Protein AF-N6TYH6-F1 (afdb_monomer_lite)

Structure (mmCIF, N/CA/C/O backbone):
data_AF-N6TYH6-F1
#
_entry.id   AF-N6TYH6-F1
#
loop_
_atom_site.group_PDB
_atom_site.id
_atom_site.type_symbol
_atom_site.label_atom_id
_atom_site.label_alt_id
_atom_site.label_comp_id
_atom_site.label_asym_id
_atom_site.label_entity_id
_atom_site.label_seq_id
_atom_site.pdbx_PDB_ins_code
_atom_site.Cartn_x
_atom_site.Cartn_y
_atom_site.Cartn_z
_atom_site.occupancy
_atom_site.B_iso_or_equiv
_atom_site.auth_seq_id
_atom_site.auth_comp_id
_atom_site.auth_asym_id
_atom_site.auth_atom_id
_atom_site.pdbx_PDB_model_num
ATOM 1 N N . MET A 1 1 ? -64.849 -14.624 23.632 1.00 75.88 1 MET A N 1
ATOM 2 C CA . MET A 1 1 ? -63.892 -14.836 24.739 1.00 75.88 1 MET A CA 1
ATOM 3 C C . MET A 1 1 ? -62.746 -13.877 24.504 1.00 75.88 1 MET A C 1
ATOM 5 O O . MET A 1 1 ? -62.239 -13.890 23.393 1.00 75.88 1 MET A O 1
ATOM 9 N N . LYS A 1 2 ? -62.436 -12.997 25.460 1.00 89.38 2 LYS A N 1
ATOM 10 C CA . LYS A 1 2 ? -61.382 -11.988 25.308 1.00 89.38 2 LYS A CA 1
ATOM 11 C C . LYS A 1 2 ? -60.126 -12.503 26.005 1.00 89.38 2 LYS A C 1
ATOM 13 O O . LYS A 1 2 ? -60.159 -12.715 27.222 1.00 89.38 2 LYS A O 1
ATOM 18 N N . ARG A 1 3 ? -59.070 -12.752 25.234 1.00 93.81 3 ARG A N 1
ATOM 19 C CA . ARG A 1 3 ? -57.878 -13.500 25.657 1.00 93.81 3 ARG A CA 1
ATOM 20 C C . ARG A 1 3 ? -56.684 -12.573 25.854 1.00 93.81 3 ARG A C 1
ATOM 22 O O . ARG A 1 3 ? -56.372 -11.763 24.985 1.00 93.81 3 ARG A O 1
ATOM 29 N N . VAL A 1 4 ? -55.984 -12.744 26.968 1.00 95.00 4 VAL A N 1
ATOM 30 C CA . VAL A 1 4 ? -54.670 -12.140 27.211 1.00 95.00 4 VAL A CA 1
ATOM 31 C C . VAL A 1 4 ? -53.614 -13.223 27.088 1.00 95.00 4 VAL A C 1
ATOM 33 O O . VAL A 1 4 ? -53.773 -14.294 27.671 1.00 95.00 4 VAL A O 1
ATOM 36 N N . PHE A 1 5 ? -52.539 -12.943 26.358 1.00 94.38 5 PHE A N 1
ATOM 37 C CA . PHE A 1 5 ? -51.370 -13.811 26.302 1.00 94.38 5 PHE A CA 1
ATOM 38 C C . PHE A 1 5 ? -50.184 -13.136 26.985 1.00 94.38 5 PHE A C 1
ATOM 40 O O . PHE A 1 5 ? -49.785 -12.035 26.610 1.00 94.38 5 PHE A O 1
ATOM 47 N N . VAL A 1 6 ? -49.637 -13.787 28.007 1.00 93.50 6 VAL A N 1
ATOM 48 C CA . VAL A 1 6 ? -48.476 -13.325 28.765 1.00 93.50 6 VAL A CA 1
ATOM 49 C C . VAL A 1 6 ? -47.278 -14.181 28.384 1.00 93.50 6 VAL A C 1
ATOM 51 O O . VAL A 1 6 ? -47.346 -15.402 28.502 1.00 93.50 6 VAL A O 1
ATOM 54 N N . THR A 1 7 ? -46.172 -13.569 27.961 1.00 90.81 7 THR A N 1
ATOM 55 C CA . THR A 1 7 ? -44.960 -14.297 27.562 1.00 90.81 7 THR A CA 1
ATOM 56 C C . THR A 1 7 ? -43.685 -13.748 28.196 1.00 90.81 7 THR A C 1
ATOM 58 O O . THR A 1 7 ? -43.433 -12.544 28.224 1.00 90.81 7 THR A O 1
ATOM 61 N N . VAL A 1 8 ? -42.846 -14.668 28.675 1.00 85.94 8 VAL A N 1
ATOM 62 C CA . VAL A 1 8 ? -41.462 -14.410 29.116 1.00 85.94 8 VAL A CA 1
ATOM 63 C C . VAL A 1 8 ? -40.424 -14.889 28.086 1.00 85.94 8 VAL A C 1
ATOM 65 O O . VAL A 1 8 ? -39.218 -14.844 28.336 1.00 85.94 8 VAL A O 1
ATOM 68 N N . GLY A 1 9 ? -40.874 -15.362 26.917 1.00 79.56 9 GLY A N 1
ATOM 69 C CA . GLY A 1 9 ? -40.023 -15.964 25.892 1.00 79.56 9 GLY A CA 1
ATOM 70 C C . GLY A 1 9 ? -39.266 -17.196 26.405 1.00 79.56 9 GLY A C 1
ATOM 71 O O . GLY A 1 9 ? -39.844 -18.083 27.028 1.00 79.56 9 GLY A O 1
ATOM 72 N N . THR A 1 10 ? -37.959 -17.255 26.139 1.00 74.50 10 THR A N 1
ATOM 73 C CA . THR A 1 10 ? -37.058 -18.326 26.612 1.00 74.50 10 THR A CA 1
ATOM 74 C C . THR A 1 10 ? -36.395 -18.019 27.959 1.00 74.50 10 THR A C 1
ATOM 76 O O . THR A 1 10 ? -35.630 -18.841 28.466 1.00 74.50 10 THR A O 1
ATOM 79 N N . THR A 1 11 ? -36.669 -16.848 28.539 1.00 74.38 11 THR A N 1
ATOM 80 C CA . THR A 1 11 ? -36.070 -16.384 29.799 1.00 74.38 11 THR A CA 1
ATOM 81 C C . THR A 1 11 ? -36.943 -16.702 31.012 1.00 74.38 11 THR A C 1
ATOM 83 O O . THR A 1 11 ? -38.133 -16.972 30.878 1.00 74.38 11 THR A O 1
ATOM 86 N N . LYS A 1 12 ? -36.356 -16.660 32.214 1.00 80.00 12 LYS A N 1
ATOM 87 C CA . LYS A 1 12 ? -37.103 -16.750 33.475 1.00 80.00 12 LYS A CA 1
ATOM 88 C C . LYS A 1 12 ? -37.437 -15.347 33.968 1.00 80.00 12 LYS A C 1
ATOM 90 O O . LYS A 1 12 ? -36.531 -14.538 34.148 1.00 80.00 12 LYS A O 1
ATOM 95 N N . PHE A 1 13 ? -38.714 -15.078 34.236 1.00 85.38 13 PHE A N 1
ATOM 96 C CA . PHE A 1 13 ? -39.131 -13.808 34.836 1.00 85.38 13 PHE A CA 1
ATOM 97 C C . PHE A 1 13 ? -40.243 -13.994 35.887 1.00 85.38 13 PHE A C 1
ATOM 99 O O . PHE A 1 13 ? -41.385 -13.591 35.660 1.00 85.38 13 PHE A O 1
ATOM 106 N N . PRO A 1 14 ? -39.924 -14.592 37.054 1.00 85.00 14 PRO A N 1
ATOM 107 C CA . PRO A 1 14 ? -40.913 -14.913 38.088 1.00 85.00 14 PRO A CA 1
ATOM 108 C C . PRO A 1 14 ? -41.717 -13.698 38.560 1.00 85.00 14 PRO A C 1
ATOM 110 O O . PRO A 1 14 ? -42.932 -13.784 38.692 1.00 85.00 14 PRO A O 1
ATOM 113 N N . LYS A 1 15 ? -41.070 -12.530 38.693 1.00 87.12 15 LYS A N 1
ATOM 114 C CA . LYS A 1 15 ? -41.732 -11.281 39.105 1.00 87.12 15 LYS A CA 1
ATOM 115 C C . LYS A 1 15 ? -42.882 -10.863 38.183 1.00 87.12 15 LYS A C 1
ATOM 117 O O . LYS A 1 15 ? -43.848 -10.282 38.666 1.00 87.12 15 LYS A O 1
ATOM 122 N N . LEU A 1 16 ? -42.797 -11.136 36.876 1.00 88.50 16 LEU A N 1
ATOM 123 C CA . LEU A 1 16 ? -43.905 -10.874 35.949 1.00 88.50 16 LEU A CA 1
ATOM 124 C C . LEU A 1 16 ? -45.055 -11.857 36.172 1.00 88.50 16 LEU A C 1
ATOM 126 O O . LEU A 1 16 ? -46.212 -11.444 36.194 1.00 88.50 16 LEU A O 1
ATOM 130 N N . ILE A 1 17 ? -44.739 -13.138 36.359 1.00 87.69 17 ILE A N 1
ATOM 131 C CA . ILE A 1 17 ? -45.744 -14.169 36.630 1.00 87.69 17 ILE A CA 1
ATOM 132 C C . ILE A 1 17 ? -46.501 -13.837 37.921 1.00 87.69 17 ILE A C 1
ATOM 134 O O . ILE A 1 17 ? -47.730 -13.799 37.904 1.00 87.69 17 ILE A O 1
ATOM 138 N N . ASP A 1 18 ? -45.780 -13.476 38.984 1.00 86.62 18 ASP A N 1
ATOM 139 C CA . ASP A 1 18 ? -46.366 -13.035 40.253 1.00 86.62 18 ASP A CA 1
ATOM 140 C C . ASP A 1 18 ? -47.193 -11.750 40.085 1.00 86.62 18 ASP A C 1
ATOM 142 O O . ASP A 1 18 ? -48.267 -11.611 40.659 1.00 86.62 18 ASP A O 1
ATOM 146 N N . ALA A 1 19 ? -46.736 -10.786 39.277 1.00 88.25 19 ALA A N 1
ATOM 147 C CA . ALA A 1 19 ? -47.480 -9.547 39.045 1.00 88.25 19 ALA A CA 1
ATOM 148 C C . ALA A 1 19 ? -48.822 -9.774 38.329 1.00 88.25 19 ALA A C 1
ATOM 150 O O . ALA A 1 19 ? -49.776 -9.032 38.576 1.00 88.25 19 ALA A O 1
ATOM 151 N N . ILE A 1 20 ? -48.912 -10.793 37.469 1.00 88.56 20 ILE A N 1
ATOM 152 C CA . ILE A 1 20 ? -50.155 -11.185 36.792 1.00 88.56 20 ILE A CA 1
ATOM 153 C C . ILE A 1 20 ? -51.147 -11.829 37.764 1.00 88.56 20 ILE A C 1
ATOM 155 O O . ILE A 1 20 ? -52.350 -11.628 37.606 1.00 88.56 20 ILE A O 1
ATOM 159 N N . THR A 1 21 ? -50.667 -12.558 38.775 1.00 85.56 21 THR A N 1
ATOM 160 C CA . THR A 1 21 ? -51.519 -13.273 39.740 1.00 85.56 21 THR A CA 1
ATOM 161 C C . THR A 1 21 ? -51.989 -12.430 40.921 1.00 85.56 21 THR A C 1
ATOM 163 O O . THR A 1 21 ? -52.819 -12.894 41.702 1.00 85.56 21 THR A O 1
ATOM 166 N N . ARG A 1 22 ? -51.533 -11.177 41.038 1.00 86.25 22 ARG A N 1
ATOM 167 C CA . ARG A 1 22 ? -52.028 -10.231 42.050 1.00 86.25 22 ARG A CA 1
ATOM 168 C C . ARG A 1 22 ? -53.508 -9.918 41.849 1.00 86.25 22 ARG A C 1
ATOM 170 O O . ARG A 1 22 ? -53.940 -9.615 40.732 1.00 86.25 22 ARG A O 1
ATOM 177 N N . SER A 1 23 ? -54.264 -9.865 42.944 1.00 83.56 23 SER A N 1
ATOM 178 C CA . SER A 1 23 ? -55.695 -9.520 42.959 1.00 83.56 23 SER A CA 1
ATOM 179 C C . SER A 1 23 ? -56.008 -8.221 42.199 1.00 83.56 23 SER A C 1
ATOM 181 O O . SER A 1 23 ? -56.967 -8.147 41.428 1.00 83.56 23 SER A O 1
ATOM 183 N N . THR A 1 24 ? -55.156 -7.204 42.348 1.00 87.62 24 THR A N 1
ATOM 184 C CA . THR A 1 24 ? -55.279 -5.903 41.665 1.00 87.62 24 THR A CA 1
ATOM 185 C C . THR A 1 24 ? -55.175 -6.002 40.139 1.00 87.62 24 THR A C 1
ATOM 187 O O . THR A 1 24 ? -55.938 -5.342 39.425 1.00 87.62 24 THR A O 1
ATOM 190 N N . THR A 1 25 ? -54.270 -6.838 39.627 1.00 89.19 25 THR A N 1
ATOM 191 C CA . THR A 1 25 ? -54.086 -7.075 38.190 1.00 89.19 25 THR A CA 1
ATOM 192 C C . THR A 1 25 ? -55.251 -7.881 37.623 1.00 89.19 25 THR A C 1
ATOM 194 O O . THR A 1 25 ? -55.841 -7.475 36.622 1.00 89.19 25 THR A O 1
ATOM 197 N N . LEU A 1 26 ? -55.638 -8.968 38.297 1.00 87.88 26 LEU A N 1
ATOM 198 C CA . LEU A 1 26 ? -56.745 -9.838 37.885 1.00 87.88 26 LEU A CA 1
ATOM 199 C C . LEU A 1 26 ? -58.071 -9.075 37.803 1.00 87.88 26 LEU A C 1
ATOM 201 O O . LEU A 1 26 ? -58.771 -9.160 36.793 1.00 87.88 26 LEU A O 1
ATOM 205 N N . LYS A 1 27 ? -58.368 -8.251 38.815 1.00 87.06 27 LYS A N 1
ATOM 206 C CA . LYS A 1 27 ? -59.547 -7.378 38.818 1.00 87.06 27 LYS A CA 1
ATOM 207 C C . LYS A 1 27 ? -59.511 -6.371 37.670 1.00 87.06 27 LYS A C 1
ATOM 209 O O . LYS A 1 27 ? -60.499 -6.208 36.966 1.00 87.06 27 LYS A O 1
ATOM 214 N N . THR A 1 28 ? -58.352 -5.762 37.411 1.00 89.56 28 THR A N 1
ATOM 215 C CA . THR A 1 28 ? -58.196 -4.815 36.294 1.00 89.56 28 THR A CA 1
ATOM 216 C C . THR A 1 28 ? -58.413 -5.493 34.934 1.00 89.56 28 THR A C 1
ATOM 218 O O . THR A 1 28 ? -59.033 -4.908 34.048 1.00 89.56 28 THR A O 1
ATOM 221 N N . LEU A 1 29 ? -57.941 -6.729 34.746 1.00 89.81 29 LEU A N 1
ATOM 222 C CA . LEU A 1 29 ? -58.196 -7.499 33.524 1.00 89.81 29 LEU A CA 1
ATOM 223 C C . LEU A 1 29 ? -59.688 -7.819 33.358 1.00 89.81 29 LEU A C 1
ATOM 225 O O . LEU A 1 29 ? -60.235 -7.669 32.261 1.00 89.81 29 LEU A O 1
ATOM 229 N N . GLN A 1 30 ? -60.358 -8.194 34.446 1.00 87.50 30 GLN A N 1
ATOM 230 C CA . GLN A 1 30 ? -61.794 -8.455 34.450 1.00 87.50 30 GLN A CA 1
ATOM 231 C C . GLN A 1 30 ? -62.612 -7.196 34.130 1.00 87.50 30 GLN A C 1
ATOM 233 O O . GLN A 1 30 ? -63.500 -7.254 33.280 1.00 87.50 30 GLN A O 1
ATOM 238 N N . ASP A 1 31 ? -62.274 -6.051 34.730 1.00 87.88 31 ASP A N 1
ATOM 239 C CA . ASP A 1 31 ? -62.932 -4.759 34.480 1.00 87.88 31 ASP A CA 1
ATOM 240 C C . ASP A 1 31 ? -62.826 -4.338 33.000 1.00 87.88 31 ASP A C 1
ATOM 242 O O . ASP A 1 31 ? -63.691 -3.639 32.471 1.00 87.88 31 ASP A O 1
ATOM 246 N N . ARG A 1 32 ? -61.793 -4.809 32.286 1.00 88.06 32 ARG A N 1
ATOM 247 C CA . ARG A 1 32 ? -61.617 -4.606 30.834 1.00 88.06 32 ARG A CA 1
ATOM 248 C C . ARG A 1 32 ? -62.299 -5.657 29.954 1.00 88.06 32 ARG A C 1
ATOM 250 O O . ARG A 1 32 ? -62.204 -5.589 28.721 1.00 88.06 32 ARG A O 1
ATOM 257 N N . GLY A 1 33 ? -62.995 -6.608 30.570 1.00 88.06 33 GLY A N 1
ATOM 258 C CA . GLY A 1 33 ? -63.757 -7.660 29.909 1.00 88.06 33 GLY A CA 1
ATOM 259 C C . GLY A 1 33 ? -62.921 -8.846 29.431 1.00 88.06 33 GLY A C 1
ATOM 260 O O . GLY A 1 33 ? -63.391 -9.591 28.569 1.00 88.06 33 GLY A O 1
ATOM 261 N N . TYR A 1 34 ? -61.697 -9.028 29.938 1.00 91.38 34 TYR A N 1
ATOM 262 C CA . TYR A 1 34 ? -60.932 -10.253 29.695 1.00 91.38 34 TYR A CA 1
ATOM 263 C C . TYR A 1 34 ? -61.461 -11.385 30.576 1.00 91.38 34 TYR A C 1
ATOM 265 O O . TYR A 1 34 ? -61.780 -11.182 31.744 1.00 91.38 34 TYR A O 1
ATOM 273 N N . ASN A 1 35 ? -61.573 -12.582 30.004 1.00 90.12 35 ASN A N 1
ATOM 274 C CA . ASN A 1 35 ? -62.078 -13.777 30.694 1.00 90.12 35 ASN A CA 1
ATOM 275 C C . ASN A 1 35 ? -61.135 -14.980 30.577 1.00 90.12 35 ASN A C 1
ATOM 277 O O . ASN A 1 35 ? -61.399 -16.034 31.154 1.00 90.12 35 ASN A O 1
ATOM 281 N N . PHE A 1 36 ? -59.998 -14.806 29.900 1.00 92.50 36 PHE A N 1
ATOM 282 C CA . PHE A 1 36 ? -58.975 -15.833 29.791 1.00 92.50 36 PHE A CA 1
ATOM 283 C C . PHE A 1 36 ? -57.574 -15.235 29.747 1.00 92.50 36 PHE A C 1
ATOM 285 O O . PHE A 1 36 ? -57.314 -14.334 28.945 1.00 92.50 36 PHE A O 1
ATOM 292 N N . VAL A 1 37 ? -56.671 -15.762 30.571 1.00 92.12 37 VAL A N 1
ATOM 293 C CA . VAL A 1 37 ? -55.256 -15.382 30.593 1.00 92.12 37 VAL A CA 1
ATOM 294 C C . VAL A 1 37 ? -54.410 -16.622 30.358 1.00 92.12 37 VAL A C 1
ATOM 296 O O . VAL A 1 37 ? -54.398 -17.547 31.163 1.00 92.12 37 VAL A O 1
ATOM 299 N N . GLN A 1 38 ? -53.685 -16.629 29.252 1.00 91.88 38 GLN A N 1
ATOM 300 C CA . GLN A 1 38 ? -52.745 -17.675 28.894 1.00 91.88 38 GLN A CA 1
ATOM 301 C C . GLN A 1 38 ? -51.336 -17.185 29.233 1.00 91.88 38 GLN A C 1
ATOM 303 O O . GLN A 1 38 ? -50.914 -16.147 28.733 1.00 91.88 38 GLN A O 1
ATOM 308 N N . VAL A 1 39 ? -50.612 -17.904 30.085 1.00 91.00 39 VAL A N 1
ATOM 309 C CA . VAL A 1 39 ? -49.309 -17.492 30.615 1.00 91.00 39 VAL A CA 1
ATOM 310 C C . VAL A 1 39 ? -48.236 -18.490 30.197 1.00 91.00 39 VAL A C 1
ATOM 312 O O . VAL A 1 39 ? -48.319 -19.675 30.519 1.00 91.00 39 VAL A O 1
ATOM 315 N N . GLN A 1 40 ? -47.211 -18.004 29.503 1.00 89.81 40 GLN A N 1
ATOM 316 C CA . GLN A 1 40 ? -45.966 -18.728 29.294 1.00 89.81 40 GLN A CA 1
ATOM 317 C C . GLN A 1 40 ? -45.041 -18.482 30.485 1.00 89.81 40 GLN A C 1
ATOM 319 O O . GLN A 1 40 ? -44.631 -17.346 30.720 1.00 89.81 40 GLN A O 1
ATOM 324 N N . THR A 1 41 ? -44.704 -19.532 31.227 1.00 82.44 41 THR A N 1
ATOM 325 C CA . THR A 1 41 ? -43.931 -19.424 32.476 1.00 82.44 41 THR A CA 1
ATOM 326 C C . THR A 1 41 ? -42.421 -19.566 32.284 1.00 82.44 41 THR A C 1
ATOM 328 O O . THR A 1 41 ? -41.659 -19.173 33.167 1.00 82.44 41 THR A O 1
ATOM 331 N N . GLY A 1 42 ? -41.976 -20.097 31.139 1.00 77.00 42 GLY A N 1
ATOM 332 C CA . GLY A 1 42 ? -40.585 -20.507 30.931 1.00 77.00 42 GLY A CA 1
ATOM 333 C C . GLY A 1 42 ? -40.265 -21.837 31.632 1.00 77.00 42 GLY A C 1
ATOM 334 O O . GLY A 1 42 ? -41.160 -22.493 32.163 1.00 77.00 42 GLY A O 1
ATOM 335 N N . ARG A 1 43 ? -38.989 -22.255 31.608 1.00 72.50 43 ARG A N 1
ATOM 336 C CA . ARG A 1 43 ? -38.534 -23.536 32.193 1.00 72.50 43 ARG A CA 1
ATOM 337 C C . ARG A 1 43 ? -38.495 -23.490 33.726 1.00 72.50 43 ARG A C 1
ATOM 339 O O . ARG A 1 43 ? -38.126 -22.458 34.290 1.00 72.50 43 ARG A O 1
ATOM 346 N N . ASP A 1 44 ? -38.742 -24.636 34.363 1.00 67.00 44 ASP A N 1
ATOM 347 C CA . ASP A 1 44 ? -38.668 -24.865 35.817 1.00 67.00 44 ASP A CA 1
ATOM 348 C C . ASP A 1 44 ? -39.742 -24.111 36.628 1.00 67.00 44 ASP A C 1
ATOM 350 O O . ASP A 1 44 ? -39.460 -23.557 37.695 1.00 67.00 44 ASP A O 1
ATOM 354 N N . PHE A 1 45 ? -40.981 -24.061 36.126 1.00 76.31 45 PHE A N 1
ATOM 355 C CA . PHE A 1 45 ? -42.089 -23.428 36.846 1.00 76.31 45 PHE A CA 1
ATOM 356 C C . PHE A 1 45 ? -42.551 -24.310 38.017 1.00 76.31 45 PHE A C 1
ATOM 358 O O . PHE A 1 45 ? -43.062 -25.408 37.819 1.00 76.31 45 PHE A O 1
ATOM 365 N N . GLN A 1 46 ? -42.378 -23.828 39.252 1.00 66.50 46 GLN A N 1
ATOM 366 C CA . GLN A 1 46 ? -42.590 -24.631 40.468 1.00 66.50 46 GLN A CA 1
ATOM 367 C C . GLN A 1 46 ? -44.040 -24.659 40.987 1.00 66.50 46 GLN A C 1
ATOM 369 O O . GLN A 1 46 ? -44.309 -25.314 41.991 1.00 66.50 46 GLN A O 1
ATOM 374 N N . GLY A 1 47 ? -44.976 -23.991 40.307 1.00 71.06 47 GLY A N 1
ATOM 375 C CA . GLY A 1 47 ? -46.399 -23.999 40.652 1.00 71.06 47 GLY A CA 1
ATOM 376 C C . GLY A 1 47 ? -47.023 -22.605 40.702 1.00 71.06 47 GLY A C 1
ATOM 377 O O . GLY A 1 47 ? -46.343 -21.585 40.599 1.00 71.06 47 GLY A O 1
ATOM 378 N N . VAL A 1 48 ? -48.349 -22.565 40.835 1.00 75.62 48 VAL A N 1
ATOM 379 C CA . VAL A 1 48 ? -49.127 -21.320 40.851 1.00 75.62 48 VAL A CA 1
ATOM 380 C C . VAL A 1 48 ? -49.049 -20.670 42.235 1.00 75.62 48 VAL A C 1
ATOM 382 O O . VAL A 1 48 ? -49.462 -21.269 43.224 1.00 75.62 48 VAL A O 1
ATOM 385 N N . ASN A 1 49 ? -48.579 -19.423 42.290 1.00 71.94 49 ASN A N 1
ATOM 386 C CA . ASN A 1 49 ? -48.566 -18.605 43.500 1.00 71.94 49 ASN A CA 1
ATOM 387 C C . ASN A 1 49 ? -49.731 -17.596 43.465 1.00 71.94 49 ASN A C 1
ATOM 389 O O . ASN A 1 49 ? -49.706 -16.639 42.684 1.00 71.94 49 ASN A O 1
ATOM 393 N N . LEU A 1 50 ? -50.773 -17.843 44.265 1.00 74.38 50 LEU A N 1
ATOM 394 C CA . LEU A 1 50 ? -51.935 -16.959 44.426 1.00 74.38 50 LEU A CA 1
ATOM 395 C C . LEU A 1 50 ? -51.885 -16.282 45.800 1.00 74.38 50 LEU A C 1
ATOM 397 O O . LEU A 1 50 ? -51.474 -16.894 46.785 1.00 74.38 50 LEU A O 1
ATOM 401 N N . GLU A 1 51 ? -52.343 -15.032 45.880 1.00 72.44 51 GLU A N 1
ATOM 402 C CA . GLU A 1 51 ? -52.524 -14.341 47.163 1.00 72.44 51 GLU A CA 1
ATOM 403 C C . GLU A 1 51 ? -53.545 -15.098 48.035 1.00 72.44 51 GLU A C 1
ATOM 405 O O . GLU A 1 51 ? -54.548 -15.598 47.527 1.00 72.44 51 GLU A O 1
ATOM 410 N N . ALA A 1 52 ? -53.315 -15.160 49.352 1.00 62.78 52 ALA A N 1
ATOM 411 C CA . ALA A 1 52 ? -54.103 -15.973 50.294 1.00 62.78 52 ALA A CA 1
ATOM 412 C C . ALA A 1 52 ? -55.614 -15.650 50.319 1.00 62.78 52 ALA A C 1
ATOM 414 O O . ALA A 1 52 ? -56.420 -16.451 50.787 1.00 62.78 52 ALA A O 1
ATOM 415 N N . GLU A 1 53 ? -55.994 -14.476 49.820 1.00 64.88 53 GLU A N 1
ATOM 416 C CA . GLU A 1 53 ? -57.371 -13.984 49.749 1.00 64.88 53 GLU A CA 1
ATOM 417 C C . GLU A 1 53 ? -58.126 -14.486 48.503 1.00 64.88 53 GLU A C 1
ATOM 419 O O . GLU A 1 53 ? -59.347 -14.350 48.425 1.00 64.88 53 GLU A O 1
ATOM 424 N N . ILE A 1 54 ? -57.429 -15.087 47.530 1.00 73.75 54 ILE A N 1
ATOM 425 C CA . ILE A 1 54 ? -58.004 -15.538 46.260 1.00 73.75 54 ILE A CA 1
ATOM 426 C C . ILE A 1 54 ? -58.471 -16.992 46.382 1.00 73.75 54 ILE A C 1
ATOM 428 O O . ILE A 1 54 ? -57.668 -17.921 46.466 1.00 73.75 54 ILE A O 1
ATOM 432 N N . LYS A 1 55 ? -59.788 -17.215 46.317 1.00 75.56 55 LYS A N 1
ATOM 433 C CA . LYS A 1 55 ? -60.363 -18.564 46.213 1.00 75.56 55 LYS A CA 1
ATOM 434 C C . LYS A 1 55 ? -60.283 -19.055 44.769 1.00 75.56 55 LYS A C 1
ATOM 436 O O . LYS A 1 55 ? -60.854 -18.431 43.875 1.00 75.56 55 LYS A O 1
ATOM 441 N N . ALA A 1 56 ? -59.610 -20.179 44.532 1.00 82.31 56 ALA A N 1
ATOM 442 C CA . ALA A 1 56 ? -59.464 -20.757 43.199 1.00 82.31 56 ALA A CA 1
ATOM 443 C C . ALA A 1 56 ? -59.433 -22.289 43.222 1.00 82.31 56 ALA A C 1
ATOM 445 O O . ALA A 1 56 ? -58.953 -22.899 44.178 1.00 82.31 56 ALA A O 1
ATOM 446 N N . THR A 1 57 ? -59.902 -22.900 42.139 1.00 81.44 57 THR A N 1
ATOM 447 C CA . THR A 1 57 ? -59.699 -24.319 41.838 1.00 81.44 57 THR A CA 1
ATOM 448 C C . THR A 1 57 ? -58.503 -24.444 40.904 1.00 81.44 57 THR A C 1
ATOM 450 O O . THR A 1 57 ? -58.452 -23.771 39.875 1.00 81.44 57 THR A O 1
ATOM 453 N N . VAL A 1 58 ? -57.531 -25.280 41.270 1.00 83.62 58 VAL A N 1
ATOM 454 C CA . VAL A 1 58 ? -56.311 -25.509 40.486 1.00 83.62 58 VAL A CA 1
ATOM 455 C C . VAL A 1 58 ? -56.311 -26.947 39.986 1.00 83.62 58 VAL A C 1
ATOM 457 O O . VAL A 1 58 ? -56.329 -27.882 40.783 1.00 83.62 58 VAL A O 1
ATOM 460 N N . GLU A 1 59 ? -56.266 -27.120 38.670 1.00 84.69 59 GLU A N 1
ATOM 461 C CA . GLU A 1 59 ? -56.141 -28.416 38.008 1.00 84.69 59 GLU A CA 1
ATOM 462 C C . GLU A 1 59 ? -54.807 -28.492 37.263 1.00 84.69 59 GLU A C 1
ATOM 464 O O . GLU A 1 59 ? -54.462 -27.597 36.488 1.00 84.69 59 GLU A O 1
ATOM 469 N N . GLN A 1 60 ? -54.056 -29.572 37.476 1.00 83.19 60 GLN A N 1
ATOM 470 C CA . GLN A 1 60 ? -52.792 -29.823 36.787 1.00 83.19 60 GLN A CA 1
ATOM 471 C C . GLN A 1 60 ? -52.952 -30.970 35.784 1.00 83.19 60 GLN A C 1
ATOM 473 O O . GLN A 1 60 ? -53.402 -32.058 36.138 1.00 83.19 60 GLN A O 1
ATOM 478 N N . GLN A 1 61 ? -52.530 -30.742 34.540 1.00 79.25 61 GLN A N 1
ATOM 479 C CA . GLN A 1 61 ? -52.434 -31.769 33.503 1.00 79.25 61 GLN A CA 1
ATOM 480 C C . GLN A 1 61 ? -51.045 -31.696 32.855 1.00 79.25 61 GLN A C 1
ATOM 482 O O . GLN A 1 61 ? -50.740 -30.776 32.092 1.00 79.25 61 GLN A O 1
ATOM 487 N N . GLY A 1 62 ? -50.177 -32.657 33.185 1.00 80.12 62 GLY A N 1
ATOM 488 C CA . GLY A 1 62 ? -48.779 -32.662 32.741 1.00 80.12 62 GLY A CA 1
ATOM 489 C C . GLY A 1 62 ? -48.005 -31.435 33.243 1.00 80.12 62 GLY A C 1
ATOM 490 O O . GLY A 1 62 ? -47.973 -31.163 34.443 1.00 80.12 62 GLY A O 1
ATOM 491 N N . THR A 1 63 ? -47.397 -30.687 32.318 1.00 74.69 63 THR A N 1
ATOM 492 C CA . THR A 1 63 ? -46.668 -29.428 32.580 1.00 74.69 63 THR A CA 1
ATOM 493 C C . THR A 1 63 ? -47.563 -28.183 32.540 1.00 74.69 63 THR A C 1
ATOM 495 O O . THR A 1 63 ? -47.068 -27.060 32.639 1.00 74.69 63 THR A O 1
ATOM 498 N N . SER A 1 64 ? -48.880 -28.361 32.385 1.00 81.00 64 SER A N 1
ATOM 499 C CA . SER A 1 64 ? -49.844 -27.264 32.311 1.00 81.00 64 SER A CA 1
ATOM 500 C C . SER A 1 64 ? -50.725 -27.172 33.551 1.00 81.00 64 SER A C 1
ATOM 502 O O . SER A 1 64 ? -51.132 -28.188 34.120 1.00 81.00 64 SER A O 1
ATOM 504 N N . TRP A 1 65 ? -51.032 -25.939 33.950 1.00 85.50 65 TRP A N 1
ATOM 505 C CA . TRP A 1 65 ? -51.867 -25.637 35.112 1.00 85.50 65 TRP A CA 1
ATOM 506 C C . TRP A 1 65 ? -53.055 -24.792 34.680 1.00 85.50 65 TRP A C 1
ATOM 508 O O . TRP A 1 65 ? -52.878 -23.791 33.988 1.00 85.50 65 TRP A O 1
ATOM 518 N N . THR A 1 66 ? -54.256 -25.165 35.105 1.00 86.25 66 THR A N 1
ATOM 519 C CA . THR A 1 66 ? -55.476 -24.381 34.898 1.00 86.25 66 THR A CA 1
ATOM 520 C C . THR A 1 66 ? -55.987 -23.913 36.248 1.00 86.25 66 THR A C 1
ATOM 522 O O . THR A 1 66 ? -56.158 -24.709 37.165 1.00 86.25 66 THR A O 1
ATOM 525 N N . VAL A 1 67 ? -56.208 -22.611 36.376 1.00 85.31 67 VAL A N 1
ATOM 526 C CA . VAL A 1 67 ? -56.686 -21.967 37.594 1.00 85.31 67 VAL A CA 1
ATOM 527 C C . VAL A 1 67 ? -58.005 -21.293 37.276 1.00 85.31 67 VAL A C 1
ATOM 529 O O . VAL A 1 67 ? -58.067 -20.368 36.461 1.00 85.31 67 VAL A O 1
ATOM 532 N N . GLN A 1 68 ? -59.059 -21.756 37.931 1.00 83.56 68 GLN A N 1
ATOM 533 C CA . GLN A 1 68 ? -60.387 -21.180 37.829 1.00 83.56 68 GLN A CA 1
ATOM 534 C C . GLN A 1 68 ? -60.694 -20.428 39.119 1.00 83.56 68 GLN A C 1
ATOM 536 O O . GLN A 1 68 ? -60.754 -21.014 40.199 1.00 83.56 68 GLN A O 1
ATOM 541 N N . LEU A 1 69 ? -60.836 -19.112 39.016 1.00 82.19 69 LEU A N 1
ATOM 542 C CA . LEU A 1 69 ? -61.101 -18.258 40.168 1.00 82.19 69 LEU A CA 1
ATOM 543 C C . LEU A 1 69 ? -62.575 -18.404 40.583 1.00 82.19 69 LEU A C 1
ATOM 545 O O . LEU A 1 69 ? -63.465 -18.352 39.741 1.00 82.19 69 LEU A O 1
ATOM 549 N N . ALA A 1 70 ? -62.846 -18.601 41.875 1.00 73.19 70 ALA A N 1
ATOM 550 C CA . ALA A 1 70 ? -64.200 -18.862 42.378 1.00 73.19 70 ALA A CA 1
ATOM 551 C C . ALA A 1 70 ? -65.098 -17.614 42.325 1.00 73.19 70 ALA A C 1
ATOM 553 O O . ALA A 1 70 ? -66.301 -17.718 42.096 1.00 73.19 70 ALA A O 1
ATOM 554 N N . ASP A 1 71 ? -64.494 -16.435 42.493 1.00 69.62 71 ASP A N 1
ATOM 555 C CA . ASP A 1 71 ? -65.206 -15.161 42.626 1.00 69.62 71 ASP A CA 1
ATOM 556 C C . ASP A 1 71 ? -65.261 -14.361 41.305 1.00 69.62 71 ASP A C 1
ATOM 558 O O . ASP A 1 71 ? -65.801 -13.254 41.263 1.00 69.62 71 ASP A O 1
ATOM 562 N N . CYS A 1 72 ? -64.712 -14.893 40.203 1.00 67.94 72 CYS A N 1
ATOM 563 C CA . CYS A 1 72 ? -64.748 -14.227 38.899 1.00 67.94 72 CYS A CA 1
ATOM 564 C C . CYS A 1 72 ? -64.727 -15.194 37.706 1.00 67.94 72 CYS A C 1
ATOM 566 O O . CYS A 1 72 ? -64.178 -16.286 37.758 1.00 67.94 72 CYS A O 1
ATOM 568 N N . SER A 1 73 ? -65.291 -14.764 36.574 1.00 77.62 73 SER A N 1
ATOM 569 C CA . SER A 1 73 ? -65.352 -15.539 35.324 1.00 77.62 73 SER A CA 1
ATOM 570 C C . SER A 1 73 ? -64.023 -15.558 34.544 1.00 77.62 73 SER A C 1
ATOM 572 O O . SER A 1 73 ? -64.033 -15.578 33.312 1.00 77.62 73 SER A O 1
ATOM 574 N N . LEU A 1 74 ? -62.887 -15.463 35.238 1.00 85.12 74 LEU A N 1
ATOM 575 C CA . LEU A 1 74 ? -61.547 -15.381 34.661 1.00 85.12 74 LEU A CA 1
ATOM 576 C C . LEU A 1 74 ? -60.829 -16.717 34.864 1.00 85.12 74 LEU A C 1
ATOM 578 O O . LEU A 1 74 ? -60.683 -17.192 35.987 1.00 85.12 74 LEU A O 1
ATOM 582 N N . THR A 1 75 ? -60.375 -17.319 33.767 1.00 89.00 75 THR A N 1
ATOM 583 C CA . THR A 1 75 ? -59.577 -18.553 33.800 1.00 89.00 75 THR A CA 1
ATOM 584 C C . THR A 1 75 ? -58.128 -18.237 33.460 1.00 89.00 75 THR A C 1
ATOM 586 O O . THR A 1 75 ? -57.868 -17.573 32.454 1.00 89.00 75 THR A O 1
ATOM 589 N N . LEU A 1 76 ? -57.186 -18.718 34.272 1.00 89.44 76 LEU A N 1
ATOM 590 C CA . LEU A 1 76 ? -55.758 -18.636 33.982 1.00 89.44 76 LEU A CA 1
ATOM 591 C C . LEU A 1 76 ? -55.231 -20.000 33.566 1.00 89.44 76 LEU A C 1
ATOM 593 O O . LEU A 1 76 ? -55.543 -21.010 34.192 1.00 89.44 76 LEU A O 1
ATOM 597 N N . LYS A 1 77 ? -54.407 -20.027 32.525 1.00 89.56 77 LYS A N 1
ATOM 598 C CA . LYS A 1 77 ? -53.776 -21.245 32.033 1.00 89.56 77 LYS A CA 1
ATOM 599 C C . LYS A 1 77 ? -52.277 -21.032 31.882 1.00 89.56 77 LYS A C 1
ATOM 601 O O . LYS A 1 77 ? -51.853 -20.148 31.144 1.00 89.56 77 LYS A O 1
ATOM 606 N N . TYR A 1 78 ? -51.480 -21.851 32.553 1.00 87.94 78 TYR A N 1
ATOM 607 C CA . TYR A 1 78 ? -50.022 -21.772 32.567 1.00 87.94 78 TYR A CA 1
ATOM 608 C C . TYR A 1 78 ? -49.433 -22.913 31.757 1.00 87.94 78 TYR A C 1
ATOM 610 O O . TYR A 1 78 ? -49.851 -24.060 31.911 1.00 87.94 78 TYR A O 1
ATOM 618 N N . HIS A 1 79 ? -48.460 -22.597 30.912 1.00 86.31 79 HIS A N 1
ATOM 619 C CA . HIS A 1 79 ? -47.668 -23.572 30.172 1.00 86.31 79 HIS A CA 1
ATOM 620 C C . HIS A 1 79 ? -46.210 -23.121 30.144 1.00 86.31 79 HIS A C 1
ATOM 622 O O . HIS A 1 79 ? -45.920 -21.937 29.972 1.00 86.31 79 HIS A O 1
ATOM 628 N N . GLU A 1 80 ? -45.281 -24.063 30.251 1.00 80.81 80 GLU A N 1
ATOM 629 C CA . GLU A 1 80 ? -43.851 -23.744 30.190 1.00 80.81 80 GLU A CA 1
ATOM 630 C C . GLU A 1 80 ? -43.422 -23.270 28.794 1.00 80.81 80 GLU A C 1
ATOM 632 O O . GLU A 1 80 ? -42.647 -22.318 28.654 1.00 80.81 80 GLU A O 1
ATOM 637 N N . TYR A 1 81 ? -43.955 -23.910 27.750 1.00 78.06 81 TYR A N 1
ATOM 638 C CA . TYR A 1 81 ? -43.587 -23.680 26.357 1.00 78.06 81 TYR A CA 1
ATOM 639 C C . TYR A 1 81 ? -44.776 -23.909 25.413 1.00 78.06 81 TYR A C 1
ATOM 641 O O . TYR A 1 81 ? -45.678 -24.686 25.722 1.00 78.06 81 TYR A O 1
ATOM 649 N N . PHE A 1 82 ? -44.751 -23.246 24.254 1.00 79.50 82 PHE A N 1
ATOM 650 C CA . PHE A 1 82 ? -45.736 -23.398 23.183 1.00 79.50 82 PHE A CA 1
ATOM 651 C C . PHE A 1 82 ? -45.017 -23.730 21.875 1.00 79.50 82 PHE A C 1
ATOM 653 O O . PHE A 1 82 ? -44.211 -22.930 21.404 1.00 79.50 82 PHE A O 1
ATOM 660 N N . GLU A 1 83 ? -45.333 -24.879 21.273 1.00 71.44 83 GLU A N 1
ATOM 661 C CA . GLU A 1 83 ? -44.794 -25.274 19.960 1.00 71.44 83 GLU A CA 1
ATOM 662 C C . GLU A 1 83 ? -45.287 -24.348 18.836 1.00 71.44 83 GLU A C 1
ATOM 664 O O . GLU A 1 83 ? -44.544 -24.037 17.907 1.00 71.44 83 GLU A O 1
ATOM 669 N N . HIS A 1 84 ? -46.515 -23.835 18.959 1.00 80.75 84 HIS A N 1
ATOM 670 C CA . HIS A 1 84 ? -47.143 -22.915 18.006 1.00 80.75 84 HIS A CA 1
ATOM 671 C C . HIS A 1 84 ? -47.316 -21.509 18.602 1.00 80.75 84 HIS A C 1
ATOM 673 O O . HIS A 1 84 ? -48.413 -20.961 18.673 1.00 80.75 84 HIS A O 1
ATOM 679 N N . PHE A 1 85 ? -46.208 -20.907 19.044 1.00 83.50 85 PHE A N 1
ATOM 680 C CA . PHE A 1 85 ? -46.173 -19.597 19.713 1.00 83.50 85 PHE A CA 1
ATOM 681 C C . PHE A 1 85 ? -46.915 -18.474 18.959 1.00 83.50 85 PHE A C 1
ATOM 683 O O . PHE A 1 85 ? -47.622 -17.668 19.563 1.00 83.50 85 PHE A O 1
ATOM 690 N N . GLU A 1 86 ? -46.793 -18.435 17.631 1.00 84.81 86 GLU A N 1
ATOM 691 C CA . GLU A 1 86 ? -47.435 -17.410 16.802 1.00 84.81 86 GLU A CA 1
ATOM 692 C C . GLU A 1 86 ? -48.974 -17.528 16.800 1.00 84.81 86 GLU A C 1
ATOM 694 O O . GLU A 1 86 ? -49.679 -16.519 16.732 1.00 84.81 86 GLU A O 1
ATOM 699 N N . GLU A 1 87 ? -49.519 -18.742 16.921 1.00 87.00 87 GLU A N 1
ATOM 700 C CA . GLU A 1 87 ? -50.969 -18.974 16.960 1.00 87.00 87 GLU A CA 1
ATOM 701 C C . GLU A 1 87 ? -51.597 -18.442 18.251 1.00 87.00 87 GLU A C 1
ATOM 703 O O . GLU A 1 87 ? -52.675 -17.845 18.206 1.00 87.00 87 GLU A O 1
ATOM 708 N N . GLU A 1 88 ? -50.894 -18.556 19.381 1.00 88.88 88 GLU A N 1
ATOM 709 C CA . GLU A 1 88 ? -51.338 -17.984 20.657 1.00 88.88 88 GLU A CA 1
ATOM 710 C C . GLU A 1 88 ? -51.371 -16.452 20.611 1.00 88.88 88 GLU A C 1
ATOM 712 O O . GLU A 1 88 ? -52.340 -15.838 21.065 1.00 88.88 88 GLU A O 1
ATOM 717 N N . ILE A 1 89 ? -50.374 -15.821 19.978 1.00 89.00 89 ILE A 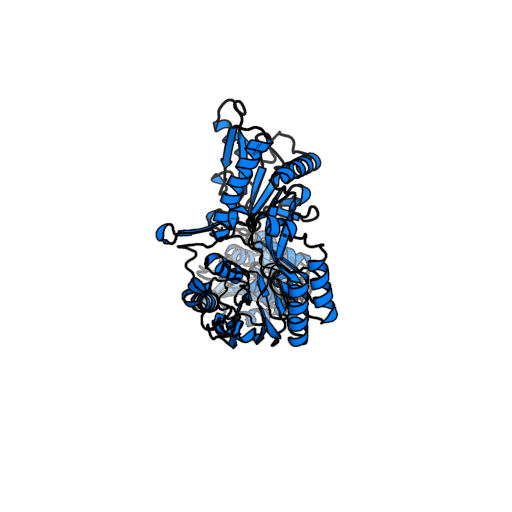N 1
ATOM 718 C CA . ILE A 1 89 ? -50.385 -14.369 19.745 1.00 89.00 89 ILE A CA 1
ATOM 719 C C . ILE A 1 89 ? -51.556 -13.981 18.834 1.00 89.00 89 ILE A C 1
ATOM 721 O O . ILE A 1 89 ? -52.259 -13.008 19.117 1.00 89.00 89 ILE A O 1
ATOM 725 N N . ARG A 1 90 ? -51.821 -14.735 17.756 1.00 90.81 90 ARG A N 1
ATOM 726 C CA . ARG A 1 90 ? -52.967 -14.475 16.862 1.00 90.81 90 ARG A CA 1
ATOM 727 C C . ARG A 1 90 ? -54.308 -14.603 17.581 1.00 90.81 90 ARG A C 1
ATOM 729 O O . ARG A 1 90 ? -55.202 -13.801 17.304 1.00 90.81 90 ARG A O 1
ATOM 736 N N . ALA A 1 91 ? -54.443 -15.562 18.492 1.00 89.50 91 ALA A N 1
ATOM 737 C CA . ALA A 1 91 ? -55.655 -15.782 19.276 1.00 89.50 91 ALA A CA 1
ATOM 738 C C . ALA A 1 91 ? -55.853 -14.756 20.407 1.00 89.50 91 ALA A C 1
ATOM 740 O O . ALA A 1 91 ? -56.965 -14.634 20.922 1.00 89.50 91 ALA A O 1
ATOM 741 N N . ALA A 1 92 ? -54.804 -14.030 20.801 1.00 92.69 92 ALA A N 1
ATOM 742 C CA . ALA A 1 92 ? -54.861 -13.025 21.854 1.00 92.69 92 ALA A CA 1
ATOM 743 C C . ALA A 1 92 ? -55.455 -11.690 21.374 1.00 92.69 92 ALA A C 1
ATOM 745 O O . ALA A 1 92 ? -55.206 -11.231 20.255 1.00 92.69 92 ALA A O 1
ATOM 746 N N . ASP A 1 93 ? -56.200 -11.032 22.259 1.00 93.25 93 ASP A N 1
ATOM 747 C CA . ASP A 1 93 ? -56.671 -9.652 22.096 1.00 93.25 93 ASP A CA 1
ATOM 748 C C . ASP A 1 93 ? -55.687 -8.637 22.704 1.00 93.25 93 ASP A C 1
ATOM 750 O O . ASP A 1 93 ? -55.689 -7.464 22.333 1.00 93.25 93 ASP A O 1
ATOM 754 N N . LEU A 1 94 ? -54.837 -9.092 23.629 1.00 93.75 94 LEU A N 1
ATOM 755 C CA . LEU A 1 94 ? -53.762 -8.329 24.262 1.00 93.75 94 LEU A CA 1
ATOM 756 C C . LEU A 1 94 ? -52.567 -9.246 24.526 1.00 93.75 94 LEU A C 1
ATOM 758 O O . LEU A 1 94 ? -52.731 -10.337 25.076 1.00 93.75 94 LEU A O 1
ATOM 762 N N . VAL A 1 95 ? -51.368 -8.768 24.198 1.00 94.38 95 VAL A N 1
ATOM 763 C CA . VAL A 1 95 ? -50.107 -9.421 24.550 1.00 94.38 95 VAL A CA 1
ATOM 764 C C . VAL A 1 95 ? -49.405 -8.624 25.648 1.00 94.38 95 VAL A C 1
ATOM 766 O O . VAL A 1 95 ? -49.236 -7.410 25.541 1.00 94.38 95 VAL A O 1
ATOM 769 N N . ILE A 1 96 ? -48.974 -9.313 26.701 1.00 94.44 96 ILE A N 1
ATOM 770 C CA . ILE A 1 96 ? -48.099 -8.771 27.743 1.00 94.44 96 ILE A CA 1
ATOM 771 C C . ILE A 1 96 ? -46.786 -9.538 27.646 1.00 94.44 96 ILE A C 1
ATOM 773 O O . ILE A 1 96 ? -46.740 -10.737 27.906 1.00 94.44 96 ILE A O 1
ATOM 777 N N . SER A 1 97 ? -45.715 -8.870 27.241 1.00 92.00 97 SER A N 1
ATOM 778 C CA . SER A 1 97 ? -44.433 -9.526 26.991 1.00 92.00 97 SER A CA 1
ATOM 779 C C . SER A 1 97 ? -43.350 -8.941 27.874 1.00 92.00 97 SER A C 1
ATOM 781 O O . SER A 1 97 ? -43.283 -7.730 28.066 1.00 92.00 97 SER A O 1
ATOM 783 N N . HIS A 1 98 ? -42.426 -9.782 28.325 1.00 88.44 98 HIS A N 1
ATOM 784 C CA . HIS A 1 98 ? -41.092 -9.310 28.680 1.00 88.44 98 HIS A CA 1
ATOM 785 C C . HIS A 1 98 ? -40.462 -8.540 27.498 1.00 88.44 98 HIS A C 1
ATOM 787 O O . HIS A 1 98 ? -40.762 -8.838 26.337 1.00 88.44 98 HIS A O 1
ATOM 793 N N . ALA A 1 99 ? -39.550 -7.603 27.771 1.00 79.19 99 ALA A N 1
ATOM 794 C CA . ALA A 1 99 ? -38.824 -6.789 26.785 1.00 79.19 99 ALA A CA 1
ATOM 795 C C . ALA A 1 99 ? -37.831 -7.567 25.879 1.00 79.19 99 ALA A C 1
ATOM 797 O O . ALA A 1 99 ? -36.818 -7.033 25.430 1.00 79.19 99 ALA A O 1
ATOM 798 N N . GLY A 1 100 ? -38.107 -8.841 25.588 1.00 79.56 100 GLY A N 1
ATOM 799 C CA . GLY A 1 100 ? -37.374 -9.633 24.607 1.00 79.56 100 GLY A CA 1
ATOM 800 C C . GLY A 1 100 ? -37.738 -9.214 23.182 1.00 79.56 100 GLY A C 1
ATOM 801 O O . GLY A 1 100 ? -38.918 -9.159 22.831 1.00 79.56 100 GLY A O 1
ATOM 802 N N . ALA A 1 101 ? -36.726 -8.958 22.348 1.00 78.69 101 ALA A N 1
ATOM 803 C CA . ALA A 1 101 ? -36.921 -8.440 20.993 1.00 78.69 101 ALA A CA 1
ATOM 804 C C . ALA A 1 101 ? -37.791 -9.353 20.108 1.00 78.69 101 ALA A C 1
ATOM 806 O O . ALA A 1 101 ? -38.656 -8.849 19.401 1.00 78.69 101 ALA A O 1
ATOM 807 N N . GLY A 1 102 ? -37.613 -10.680 20.179 1.00 81.69 102 GLY A N 1
ATOM 808 C CA . GLY A 1 102 ? -38.388 -11.642 19.379 1.00 81.69 102 GLY A CA 1
ATOM 809 C C . GLY A 1 102 ? -39.893 -11.567 19.653 1.00 81.69 102 GLY A C 1
ATOM 810 O O . GLY A 1 102 ? -40.662 -11.202 18.770 1.00 81.69 102 GLY A O 1
ATOM 811 N N . SER A 1 103 ? -40.302 -11.804 20.904 1.00 82.75 103 SER A N 1
ATOM 812 C CA . SER A 1 103 ? -41.715 -11.783 21.309 1.00 82.75 103 SER A CA 1
ATOM 813 C C . SER A 1 103 ? -42.391 -10.430 21.059 1.00 82.75 103 SER A C 1
ATOM 815 O O . SER A 1 103 ? -43.545 -10.386 20.632 1.00 82.75 103 SER A O 1
ATOM 817 N N . CYS A 1 104 ? -41.673 -9.320 21.283 1.00 86.50 104 CYS A N 1
ATOM 818 C CA . CYS A 1 104 ? -42.199 -7.984 21.002 1.00 86.50 104 CYS A CA 1
ATOM 819 C C . CYS A 1 104 ? -42.435 -7.777 19.500 1.00 86.50 104 CYS A C 1
ATOM 821 O O . CYS A 1 104 ? -43.492 -7.287 19.105 1.00 86.50 104 CYS A O 1
ATOM 823 N N . LEU A 1 105 ? -41.474 -8.165 18.656 1.00 86.19 105 LEU A N 1
ATOM 824 C CA . LEU A 1 105 ? -41.589 -8.015 17.207 1.00 86.19 105 LEU A CA 1
ATOM 825 C C . LEU A 1 105 ? -42.699 -8.889 16.624 1.00 86.19 105 LEU A C 1
ATOM 827 O O . LEU A 1 105 ? -43.407 -8.427 15.735 1.00 86.19 105 LEU A O 1
ATOM 831 N N . ASP A 1 106 ? -42.897 -10.105 17.128 1.00 87.12 106 ASP A N 1
ATOM 832 C CA . ASP A 1 106 ? -43.950 -10.996 16.631 1.00 87.12 106 ASP A CA 1
ATOM 833 C C . ASP A 1 106 ? -45.355 -10.475 16.975 1.00 87.12 106 ASP A C 1
ATOM 835 O O . ASP A 1 106 ? -46.239 -10.458 16.114 1.00 87.12 106 ASP A O 1
ATOM 839 N N . ALA A 1 107 ? -45.551 -9.937 18.184 1.00 88.44 107 ALA A N 1
ATOM 840 C CA . ALA A 1 107 ? -46.800 -9.268 18.555 1.00 88.44 107 ALA A CA 1
ATOM 841 C C . ALA A 1 107 ? -47.068 -8.017 17.698 1.00 88.44 107 ALA A C 1
ATOM 843 O O . ALA A 1 107 ? -48.183 -7.828 17.201 1.00 88.44 107 ALA A O 1
ATOM 844 N N . LEU A 1 108 ? -46.038 -7.195 17.470 1.00 89.31 108 LEU A N 1
ATOM 845 C CA . LEU A 1 108 ? -46.132 -5.990 16.642 1.00 89.31 108 LEU A CA 1
ATOM 846 C C . LEU A 1 108 ? -46.403 -6.315 15.164 1.00 89.31 108 LEU A C 1
ATOM 848 O O . LEU A 1 108 ? -47.244 -5.666 14.545 1.00 89.31 108 LEU A O 1
ATOM 852 N N . ARG A 1 109 ? -45.762 -7.351 14.604 1.00 86.25 109 ARG A N 1
ATOM 853 C CA . ARG A 1 109 ? -45.995 -7.838 13.228 1.00 86.25 109 ARG A CA 1
ATOM 854 C C . ARG A 1 109 ? -47.434 -8.289 13.003 1.00 86.25 109 ARG A C 1
ATOM 856 O O . ARG A 1 109 ? -47.986 -8.065 11.928 1.00 86.25 109 ARG A O 1
ATOM 863 N N . LEU A 1 110 ? -48.040 -8.906 14.016 1.00 88.50 110 LEU A N 1
ATOM 864 C CA . LEU A 1 110 ? -49.429 -9.362 13.988 1.00 88.50 110 LEU A CA 1
ATOM 865 C C . LEU A 1 110 ? -50.439 -8.264 14.364 1.00 88.50 110 LEU A C 1
ATOM 867 O O . LEU A 1 110 ? -51.630 -8.556 14.488 1.00 88.50 110 LEU A O 1
ATOM 871 N N . ASN A 1 111 ? -49.989 -7.011 14.519 1.00 89.25 111 ASN A N 1
ATOM 872 C CA . ASN A 1 111 ? -50.798 -5.854 14.917 1.00 89.25 111 ASN A CA 1
ATOM 873 C C . ASN A 1 111 ? -51.591 -6.085 16.212 1.00 89.25 111 ASN A C 1
ATOM 875 O O . ASN A 1 111 ? -52.739 -5.653 16.339 1.00 89.25 111 ASN A O 1
ATOM 879 N N . LYS A 1 112 ? -50.994 -6.793 17.174 1.00 90.69 112 LYS A N 1
ATOM 880 C CA . LYS A 1 112 ? -51.610 -7.018 18.480 1.00 90.69 112 LYS A CA 1
ATOM 881 C C . LYS A 1 112 ? -51.243 -5.889 19.444 1.00 90.69 112 LYS A C 1
ATOM 883 O O . LYS A 1 112 ? -50.074 -5.502 19.487 1.00 90.69 112 LYS A O 1
ATOM 888 N N . PRO A 1 113 ? -52.199 -5.379 20.244 1.00 92.06 113 PRO A N 1
ATOM 889 C CA . PRO A 1 113 ? -51.882 -4.483 21.348 1.00 92.06 113 PRO A CA 1
ATOM 890 C C . PRO A 1 113 ? -50.850 -5.132 22.271 1.00 92.06 113 PRO A C 1
ATOM 892 O O . PRO A 1 113 ? -51.035 -6.277 22.695 1.00 92.06 113 PRO A O 1
ATOM 895 N N . LEU A 1 114 ? -49.772 -4.405 22.566 1.00 93.88 114 LEU A N 1
ATOM 896 C CA . LEU A 1 114 ? -48.620 -4.922 23.297 1.00 93.88 114 LEU A CA 1
ATOM 897 C C . LEU A 1 114 ? -48.290 -4.029 24.496 1.00 93.88 114 LEU A C 1
ATOM 899 O O . LEU A 1 114 ? -48.070 -2.824 24.351 1.00 93.88 114 LEU A O 1
ATOM 903 N N . ILE A 1 115 ? -48.211 -4.650 25.673 1.00 93.94 115 ILE A N 1
ATOM 904 C CA . ILE A 1 115 ? -47.611 -4.063 26.873 1.00 93.94 115 ILE A CA 1
ATOM 905 C C . ILE A 1 115 ? -46.278 -4.760 27.128 1.00 93.94 115 ILE A C 1
ATOM 907 O O . ILE A 1 115 ? -46.224 -5.985 27.258 1.00 93.94 115 ILE A O 1
ATOM 911 N N . VAL A 1 116 ? -45.209 -3.976 27.216 1.00 92.75 116 VAL A N 1
ATOM 912 C CA . VAL A 1 116 ? -43.862 -4.472 27.501 1.00 92.75 116 VAL A CA 1
ATOM 913 C C . VAL A 1 116 ? -43.568 -4.339 28.993 1.00 92.75 116 VAL A C 1
ATOM 915 O O . VAL A 1 116 ? -43.694 -3.257 29.563 1.00 92.75 116 VAL A O 1
ATOM 918 N N . VAL A 1 117 ? -43.158 -5.426 29.640 1.00 91.56 117 VAL A N 1
ATOM 919 C CA . VAL A 1 117 ? -42.753 -5.423 31.050 1.00 91.56 117 VAL A CA 1
ATOM 920 C C . VAL A 1 117 ? -41.243 -5.591 31.145 1.00 91.56 117 VAL A C 1
ATOM 922 O O . VAL A 1 117 ? -40.683 -6.596 30.702 1.00 91.56 117 VAL A O 1
ATOM 925 N N . ILE A 1 118 ? -40.581 -4.587 31.710 1.00 88.81 118 ILE A N 1
ATOM 926 C CA . ILE A 1 118 ? -39.129 -4.549 31.872 1.00 88.81 118 ILE A CA 1
ATOM 927 C C . ILE A 1 118 ? -38.741 -5.382 33.092 1.00 88.81 118 ILE A C 1
ATOM 929 O O . ILE A 1 118 ? -39.321 -5.227 34.168 1.00 88.81 118 ILE A O 1
ATOM 933 N N . ASN A 1 119 ? -37.749 -6.255 32.923 1.00 86.19 119 ASN A N 1
ATOM 934 C CA . ASN A 1 119 ? -37.141 -6.969 34.034 1.00 86.19 119 ASN A CA 1
ATOM 935 C C . ASN A 1 119 ? -36.009 -6.139 34.640 1.00 86.19 119 ASN A C 1
ATOM 937 O O . ASN A 1 119 ? -34.928 -6.043 34.070 1.00 86.19 119 ASN A O 1
ATOM 941 N N . GLU A 1 120 ? -36.267 -5.558 35.808 1.00 81.19 120 GLU A N 1
ATOM 942 C CA . GLU A 1 120 ? -35.300 -4.727 36.535 1.00 81.19 120 GLU A CA 1
ATOM 943 C C . GLU A 1 120 ? -34.106 -5.531 37.087 1.00 81.19 120 GLU A C 1
ATOM 945 O O . GLU A 1 120 ? -33.091 -4.936 37.435 1.00 81.19 120 GLU A O 1
ATOM 950 N N . ASP A 1 121 ? -34.201 -6.866 37.142 1.00 77.69 121 ASP A N 1
ATOM 951 C CA . ASP A 1 121 ? -33.136 -7.738 37.658 1.00 77.69 121 ASP A CA 1
ATOM 952 C C . ASP A 1 121 ? -32.126 -8.176 36.584 1.00 77.69 121 ASP A C 1
ATOM 954 O O . ASP A 1 121 ? -31.068 -8.713 36.913 1.00 77.69 121 ASP A O 1
ATOM 958 N N . LEU A 1 122 ? -32.441 -7.992 35.296 1.00 69.75 122 LEU A N 1
ATOM 959 C CA . LEU A 1 122 ? -31.521 -8.309 34.203 1.00 69.75 122 LEU A CA 1
ATOM 960 C C . LEU A 1 122 ? -30.622 -7.094 33.934 1.00 69.75 122 LEU A C 1
ATOM 962 O O . LEU A 1 122 ? -31.082 -6.055 33.465 1.00 69.75 122 LEU A O 1
ATOM 966 N N . MET A 1 123 ? -29.327 -7.229 34.236 1.00 50.69 123 MET A N 1
ATOM 967 C CA . MET A 1 123 ? -28.308 -6.217 33.942 1.00 50.69 123 MET A CA 1
ATOM 968 C C . MET A 1 123 ? -28.046 -6.161 32.433 1.00 50.69 123 MET A C 1
ATOM 970 O O . MET A 1 123 ? -27.221 -6.924 31.962 1.00 50.69 123 MET A O 1
ATOM 974 N N . ASP A 1 124 ? -28.763 -5.297 31.702 1.00 57.09 124 ASP A N 1
ATOM 975 C CA . ASP A 1 124 ? -28.372 -4.716 30.403 1.00 57.09 124 ASP A CA 1
ATOM 976 C C . ASP A 1 124 ? -29.376 -3.619 29.982 1.00 57.09 124 ASP A C 1
ATOM 978 O O . ASP A 1 124 ? -30.594 -3.817 29.982 1.00 57.09 124 ASP A O 1
ATOM 982 N N . ASN A 1 125 ? -28.891 -2.435 29.586 1.00 62.50 125 ASN A N 1
ATOM 983 C CA . ASN A 1 125 ? -29.743 -1.275 29.261 1.00 62.50 125 ASN A CA 1
ATOM 984 C C . ASN A 1 125 ? -30.587 -1.445 27.974 1.00 62.50 125 ASN A C 1
ATOM 986 O O . ASN A 1 125 ? -31.538 -0.688 27.753 1.00 62.50 125 ASN A O 1
ATOM 990 N N . HIS A 1 126 ? -30.279 -2.453 27.155 1.00 67.88 126 HIS A N 1
ATOM 991 C CA . HIS A 1 126 ? -30.838 -2.646 25.816 1.00 67.88 126 HIS A CA 1
ATOM 992 C C . HIS A 1 126 ? -32.347 -2.934 25.810 1.00 67.88 126 HIS A C 1
ATOM 994 O O . HIS A 1 126 ? -33.068 -2.468 24.928 1.00 67.88 126 HIS A O 1
ATOM 1000 N N . GLN A 1 127 ? -32.858 -3.654 26.814 1.00 72.31 127 GLN A N 1
ATOM 1001 C CA . GLN A 1 127 ? -34.295 -3.935 26.945 1.00 72.31 127 GLN A CA 1
ATOM 1002 C C . GLN A 1 127 ? -35.104 -2.667 27.239 1.00 72.31 127 GLN A C 1
ATOM 1004 O O . GLN A 1 127 ? -36.184 -2.447 26.687 1.00 72.31 127 GLN A O 1
ATOM 1009 N N . THR A 1 128 ? -34.547 -1.807 28.093 1.00 78.06 128 THR A N 1
ATOM 1010 C CA . THR A 1 128 ? -35.159 -0.532 28.469 1.00 78.06 128 THR A CA 1
ATOM 1011 C C . THR A 1 128 ? -35.109 0.458 27.310 1.00 78.06 128 THR A C 1
ATOM 1013 O O . THR A 1 128 ? -36.071 1.186 27.080 1.00 78.06 128 THR A O 1
ATOM 1016 N N . GLU A 1 129 ? -34.008 0.484 26.560 1.00 81.00 129 GLU A N 1
ATOM 1017 C CA . GLU A 1 129 ? -33.848 1.335 25.380 1.00 81.00 129 GLU A CA 1
ATOM 1018 C C . GLU A 1 129 ? -34.858 0.983 24.279 1.00 81.00 129 GLU A C 1
ATOM 1020 O O . GLU A 1 129 ? -35.547 1.871 23.771 1.00 81.00 129 GLU A O 1
ATOM 1025 N N . LEU A 1 130 ? -35.025 -0.312 23.978 1.00 81.06 130 LEU A N 1
ATOM 1026 C CA . LEU A 1 130 ? -36.008 -0.789 23.005 1.00 81.06 130 LEU A CA 1
ATOM 1027 C C . LEU A 1 130 ? -37.441 -0.414 23.411 1.00 81.06 130 LEU A C 1
ATOM 1029 O O . LEU A 1 130 ? -38.184 0.146 22.602 1.00 81.06 130 LEU A O 1
ATOM 1033 N N . ALA A 1 131 ? -37.824 -0.688 24.662 1.00 83.69 131 ALA A N 1
ATOM 1034 C CA . ALA A 1 131 ? -39.162 -0.390 25.170 1.00 83.69 131 ALA A CA 1
ATOM 1035 C C . ALA A 1 131 ? -39.465 1.119 25.145 1.00 83.69 131 ALA A C 1
ATOM 1037 O O . ALA A 1 131 ? -40.518 1.529 24.653 1.00 83.69 131 ALA A O 1
ATOM 1038 N N . LYS A 1 132 ? -38.510 1.953 25.586 1.00 84.25 132 LYS A N 1
ATOM 1039 C CA . LYS A 1 132 ? -38.625 3.420 25.542 1.00 84.25 132 LYS A CA 1
ATOM 1040 C C . LYS A 1 132 ? -38.784 3.939 24.121 1.00 84.25 132 LYS A C 1
ATOM 1042 O O . LYS A 1 132 ? -39.592 4.833 23.882 1.00 84.25 132 LYS A O 1
ATOM 1047 N N . GLN A 1 133 ? -38.025 3.395 23.173 1.00 87.19 133 GLN A N 1
ATOM 1048 C CA . GLN A 1 133 ? -38.088 3.850 21.790 1.00 87.19 133 GLN A CA 1
ATOM 1049 C C . GLN A 1 133 ? -39.406 3.449 21.112 1.00 87.19 133 GLN A C 1
ATOM 1051 O O . GLN A 1 133 ? -39.981 4.248 20.372 1.00 87.19 133 GLN A O 1
ATOM 1056 N N . LEU A 1 134 ? -39.917 2.245 21.384 1.00 86.69 134 LEU A N 1
ATOM 1057 C CA . LEU A 1 134 ? -41.216 1.799 20.872 1.00 86.69 134 LEU A CA 1
ATOM 1058 C C . LEU A 1 134 ? -42.380 2.611 21.457 1.00 86.69 134 LEU A C 1
ATOM 1060 O O . LEU A 1 134 ? -43.300 2.957 20.716 1.00 86.69 134 LEU A O 1
ATOM 1064 N N . GLU A 1 135 ? -42.333 2.962 22.745 1.00 87.88 135 GLU A N 1
ATOM 1065 C CA . GLU A 1 135 ? -43.340 3.829 23.371 1.00 87.88 135 GLU A CA 1
ATOM 1066 C C . GLU A 1 135 ? -43.262 5.268 22.850 1.00 87.88 135 GLU A C 1
ATOM 1068 O O . GLU A 1 135 ? -44.292 5.857 22.526 1.00 87.88 135 GLU A O 1
ATOM 1073 N N . LYS A 1 136 ? -42.054 5.821 22.673 1.00 88.12 136 LYS A N 1
ATOM 1074 C CA . LYS A 1 136 ? -41.854 7.155 22.078 1.00 88.12 136 LYS A CA 1
ATOM 1075 C C . LYS A 1 136 ? -42.476 7.267 20.683 1.00 88.12 136 LYS A C 1
ATOM 1077 O O . LYS A 1 136 ? -42.980 8.326 20.318 1.00 88.12 136 LYS A O 1
ATOM 1082 N N . ASN A 1 137 ? -42.455 6.173 19.926 1.00 85.69 137 ASN A N 1
ATOM 1083 C CA . ASN A 1 137 ? -43.076 6.080 18.606 1.00 85.69 137 ASN A CA 1
ATOM 1084 C C . ASN A 1 137 ? -44.573 5.705 18.662 1.00 85.69 137 ASN A C 1
ATOM 1086 O O . ASN A 1 137 ? -45.219 5.609 17.622 1.00 85.69 137 ASN A O 1
ATOM 1090 N N . GLY A 1 138 ? -45.132 5.503 19.859 1.00 89.31 138 GLY A N 1
ATOM 1091 C CA . GLY A 1 138 ? -46.547 5.218 20.091 1.00 89.31 138 GLY A CA 1
ATOM 1092 C C . GLY A 1 138 ? -46.969 3.770 19.833 1.00 89.31 138 GLY A C 1
ATOM 1093 O O . GLY A 1 138 ? -48.165 3.509 19.755 1.00 89.31 138 GLY A O 1
ATOM 1094 N N . HIS A 1 139 ? -46.033 2.829 19.679 1.00 89.31 139 HIS A N 1
ATOM 1095 C CA . HIS A 1 139 ? -46.346 1.443 19.304 1.00 89.31 139 HIS A CA 1
ATOM 1096 C C . HIS A 1 139 ? -46.708 0.543 20.489 1.00 89.31 139 HIS A C 1
ATOM 1098 O O . HIS A 1 139 ? -47.460 -0.416 20.326 1.00 89.31 139 HIS A O 1
ATOM 1104 N N . VAL A 1 140 ? -46.164 0.825 21.673 1.00 92.38 140 VAL A N 1
ATOM 1105 C CA . VAL A 1 140 ? -46.371 0.023 22.889 1.00 92.38 140 VAL A CA 1
ATOM 1106 C C . VAL A 1 140 ? -46.530 0.932 24.099 1.00 92.38 140 VAL A C 1
ATOM 1108 O O . VAL A 1 140 ? -46.092 2.078 24.070 1.00 92.38 140 VAL A O 1
ATOM 1111 N N . TYR A 1 141 ? -47.078 0.390 25.183 1.00 92.56 141 TYR A N 1
ATOM 1112 C CA . TYR A 1 141 ? -46.833 0.918 26.526 1.00 92.56 141 TYR A CA 1
ATOM 1113 C C . TYR A 1 141 ? -45.810 0.035 27.224 1.00 92.56 141 TYR A C 1
ATOM 1115 O O . TYR A 1 141 ? -45.845 -1.186 27.045 1.00 92.56 141 TYR A O 1
ATOM 1123 N N . PHE A 1 142 ? -44.931 0.616 28.040 1.00 91.94 142 PHE A N 1
ATOM 1124 C CA . PHE A 1 142 ? -44.045 -0.183 28.883 1.00 91.94 142 PHE A CA 1
ATOM 1125 C C . PHE A 1 142 ? -44.248 0.087 30.374 1.00 91.94 142 PHE A C 1
ATOM 1127 O O . PHE A 1 142 ? -44.759 1.125 30.790 1.00 91.94 142 PHE A O 1
ATOM 1134 N N . CYS A 1 143 ? -43.887 -0.891 31.196 1.00 91.50 143 CYS A N 1
ATOM 1135 C CA . CYS A 1 143 ? -43.973 -0.804 32.648 1.00 91.50 143 CYS A CA 1
ATOM 1136 C C . CYS A 1 143 ? -42.969 -1.746 33.315 1.00 91.50 143 CYS A C 1
ATOM 1138 O O . CYS A 1 143 ? -42.234 -2.475 32.649 1.00 91.50 143 CYS A O 1
ATOM 1140 N N . VAL A 1 144 ? -42.956 -1.733 34.642 1.00 90.81 144 VAL A N 1
ATOM 1141 C CA . VAL A 1 144 ? -42.264 -2.719 35.479 1.00 90.81 144 VAL A CA 1
ATOM 1142 C C . VAL A 1 144 ? -43.318 -3.568 36.203 1.00 90.81 144 VAL A C 1
ATOM 1144 O O . VAL A 1 144 ? -44.477 -3.146 36.286 1.00 90.81 144 VAL A O 1
ATOM 1147 N N . PRO A 1 145 ? -42.979 -4.751 36.751 1.00 90.31 145 PRO A N 1
ATOM 1148 C CA . PRO A 1 145 ? -43.969 -5.635 37.372 1.00 90.31 145 PRO A CA 1
ATOM 1149 C C . PRO A 1 145 ? -44.823 -4.961 38.459 1.00 90.31 145 PRO A C 1
ATOM 1151 O O . PRO A 1 145 ? -46.003 -5.269 38.605 1.00 90.31 145 PRO A O 1
ATOM 1154 N N . SER A 1 146 ? -44.260 -3.999 39.199 1.00 89.50 146 SER A N 1
ATOM 1155 C CA . SER A 1 146 ? -44.972 -3.254 40.245 1.00 89.50 146 SER A CA 1
ATOM 1156 C C . SER A 1 146 ? -46.049 -2.298 39.711 1.00 89.50 146 SER A C 1
ATOM 1158 O O . SER A 1 146 ? -47.012 -2.026 40.426 1.00 89.50 146 SER A O 1
ATOM 1160 N N . THR A 1 147 ? -45.930 -1.815 38.469 1.00 91.31 147 THR A N 1
ATOM 1161 C CA . THR A 1 147 ? -46.836 -0.819 37.866 1.00 91.31 147 THR A CA 1
ATOM 1162 C C . THR A 1 147 ? -47.778 -1.394 36.807 1.00 91.31 147 THR A C 1
ATOM 1164 O O . THR A 1 147 ? -48.651 -0.679 36.312 1.00 91.31 147 THR A O 1
ATOM 1167 N N . LEU A 1 148 ? -47.682 -2.694 36.513 1.00 92.00 148 LEU A N 1
ATOM 1168 C CA . LEU A 1 148 ? -48.459 -3.379 35.475 1.00 92.00 148 LEU A CA 1
ATOM 1169 C C . LEU A 1 148 ? -49.979 -3.146 35.574 1.00 92.00 148 LEU A C 1
ATOM 1171 O O . LEU A 1 148 ? -50.625 -2.834 34.574 1.00 92.00 148 LEU A O 1
ATOM 1175 N N . ALA A 1 149 ? -50.557 -3.232 36.776 1.00 90.25 149 ALA A N 1
ATOM 1176 C CA . ALA A 1 149 ? -51.991 -3.008 36.984 1.00 90.25 149 ALA A CA 1
ATOM 1177 C C . ALA A 1 149 ? -52.437 -1.581 36.609 1.00 90.25 149 ALA A C 1
ATOM 1179 O O . ALA A 1 149 ? -53.552 -1.384 36.128 1.00 90.25 149 ALA A O 1
ATOM 1180 N N . ALA A 1 150 ? -51.572 -0.578 36.798 1.00 90.69 150 ALA A N 1
ATOM 1181 C CA . ALA A 1 150 ? -51.860 0.798 36.404 1.00 90.69 150 ALA A CA 1
ATOM 1182 C C . ALA A 1 150 ? -51.800 0.959 34.878 1.00 90.69 150 ALA A C 1
ATOM 1184 O O . ALA A 1 150 ? -52.724 1.517 34.287 1.00 90.69 150 ALA A O 1
ATOM 1185 N N . THR A 1 151 ? -50.770 0.405 34.233 1.00 91.38 151 THR A N 1
ATOM 1186 C CA . THR A 1 151 ? -50.597 0.454 32.771 1.00 91.38 151 THR A CA 1
ATOM 1187 C C . THR A 1 151 ? -51.718 -0.273 32.033 1.00 91.38 151 THR A C 1
ATOM 1189 O O . THR A 1 151 ? -52.178 0.194 30.994 1.00 91.38 151 THR A O 1
ATOM 1192 N N . LEU A 1 152 ? -52.256 -1.356 32.602 1.00 91.00 152 LEU A N 1
ATOM 1193 C CA . LEU A 1 152 ? -53.422 -2.049 32.048 1.00 91.00 152 LEU A CA 1
ATOM 1194 C C . LEU A 1 152 ? -54.668 -1.164 31.942 1.00 91.00 152 LEU A C 1
ATOM 1196 O O . LEU A 1 152 ? -55.559 -1.491 31.165 1.00 91.00 152 LEU A O 1
ATOM 1200 N N . ARG A 1 153 ? -54.757 -0.042 32.669 1.00 89.31 153 ARG A N 1
ATOM 1201 C CA . ARG A 1 153 ? -55.874 0.916 32.569 1.00 89.31 153 ARG A CA 1
ATOM 1202 C C . ARG A 1 153 ? -55.733 1.886 31.397 1.00 89.31 153 ARG A C 1
ATOM 1204 O O . ARG A 1 153 ? -56.704 2.556 31.059 1.00 89.31 153 ARG A O 1
ATOM 1211 N N . PHE A 1 154 ? -54.569 1.949 30.753 1.00 90.06 154 PHE A N 1
ATOM 1212 C CA . PHE A 1 154 ? -54.349 2.840 29.616 1.00 90.06 154 PHE A CA 1
ATOM 1213 C C . PHE A 1 154 ? -55.189 2.434 28.404 1.00 90.06 154 PHE A C 1
ATOM 1215 O O . PHE A 1 154 ? -55.606 1.285 28.246 1.00 90.06 154 PHE A O 1
ATOM 1222 N N . ASP A 1 155 ? -55.492 3.400 27.548 1.00 86.62 155 ASP A N 1
ATOM 1223 C CA . ASP A 1 155 ? -56.305 3.165 26.363 1.00 86.62 155 ASP A CA 1
ATOM 1224 C C . ASP A 1 155 ? -55.460 2.557 25.237 1.00 86.62 155 ASP A C 1
ATOM 1226 O O . ASP A 1 155 ? -54.769 3.255 24.500 1.00 86.62 155 ASP A O 1
ATOM 1230 N N . LEU A 1 156 ? -55.541 1.234 25.103 1.00 87.62 156 LEU A N 1
ATOM 1231 C CA . LEU A 1 156 ? -54.811 0.460 24.098 1.00 87.62 156 LEU A CA 1
ATOM 1232 C C . LEU A 1 156 ? -55.215 0.790 22.652 1.00 87.62 156 LEU A C 1
ATOM 1234 O O . LEU A 1 156 ? -54.473 0.451 21.735 1.00 87.62 156 LEU A O 1
ATOM 1238 N N . THR A 1 157 ? -56.352 1.461 22.428 1.00 84.44 157 THR A N 1
ATOM 1239 C CA . THR A 1 157 ? -56.779 1.872 21.078 1.00 84.44 157 THR A CA 1
ATOM 1240 C C . THR A 1 157 ? -55.942 3.022 20.515 1.00 84.44 157 THR A C 1
ATOM 1242 O O . THR A 1 157 ? -55.967 3.267 19.312 1.00 84.44 157 THR A O 1
ATOM 1245 N N . LYS A 1 158 ? -55.163 3.702 21.368 1.00 86.69 158 LYS A N 1
ATOM 1246 C CA . LYS A 1 158 ? -54.259 4.793 20.978 1.00 86.69 158 LYS A CA 1
ATOM 1247 C C . LYS A 1 158 ? -52.908 4.312 20.446 1.00 86.69 158 LYS A C 1
ATOM 1249 O O . LYS A 1 158 ? -52.112 5.146 20.020 1.00 86.69 158 LYS A O 1
ATOM 1254 N N . LEU A 1 159 ? -52.636 3.006 20.488 1.00 89.19 159 LEU A N 1
ATOM 1255 C CA . LEU A 1 159 ? -51.385 2.446 19.986 1.00 89.19 159 LEU A CA 1
ATOM 1256 C C . LEU A 1 159 ? -51.350 2.491 18.454 1.00 89.19 159 LEU A C 1
ATOM 1258 O O . LEU A 1 159 ? -52.283 2.064 17.774 1.00 89.19 159 LEU A O 1
ATOM 1262 N N . VAL A 1 160 ? -50.248 3.004 17.915 1.00 88.12 160 VAL A N 1
ATOM 1263 C CA . VAL A 1 160 ? -50.004 3.102 16.476 1.00 88.12 160 VAL A CA 1
ATOM 1264 C C . VAL A 1 160 ? -49.547 1.735 15.954 1.00 88.12 160 VAL A C 1
ATOM 1266 O O . VAL A 1 160 ? -48.562 1.200 16.471 1.00 88.12 160 VAL A O 1
ATOM 1269 N N . PRO A 1 161 ? -50.192 1.167 14.914 1.00 86.38 161 PRO A N 1
ATOM 1270 C CA . PRO A 1 161 ? -49.752 -0.086 14.304 1.00 86.38 161 PRO A CA 1
ATOM 1271 C C . PRO A 1 161 ? -48.290 -0.025 13.852 1.00 86.38 161 PRO A C 1
ATOM 1273 O O . PRO A 1 161 ? -47.833 0.994 13.325 1.00 86.38 161 PRO A O 1
ATOM 1276 N N . TYR A 1 162 ? -47.547 -1.114 14.050 1.00 85.25 162 TYR A N 1
ATOM 1277 C CA . TYR A 1 162 ? -46.147 -1.165 13.640 1.00 85.25 162 TYR A CA 1
ATOM 1278 C C . TYR A 1 162 ? -46.051 -1.222 12.106 1.00 85.25 162 TYR A C 1
ATOM 1280 O O . TYR A 1 162 ? -46.804 -1.968 11.471 1.00 85.25 162 TYR A O 1
ATOM 1288 N N . PRO A 1 163 ? -45.162 -0.437 11.473 1.00 80.50 163 PRO A N 1
ATOM 1289 C CA . PRO A 1 163 ? -45.063 -0.403 10.019 1.00 80.50 163 PRO A CA 1
ATOM 1290 C C . PRO A 1 163 ? -44.680 -1.774 9.444 1.00 80.50 163 PRO A C 1
ATOM 1292 O O . PRO A 1 163 ? -43.906 -2.529 10.036 1.00 80.50 163 PRO A O 1
ATOM 1295 N N . LYS A 1 164 ? -45.206 -2.089 8.252 1.00 77.69 164 LYS A N 1
ATOM 1296 C CA . LYS A 1 164 ? -44.806 -3.294 7.511 1.00 77.69 164 LYS A CA 1
ATOM 1297 C C . LYS A 1 164 ? -43.309 -3.237 7.204 1.00 77.69 164 LYS A C 1
ATOM 1299 O O . LYS A 1 164 ? -42.787 -2.177 6.865 1.00 77.69 164 LYS A O 1
ATOM 1304 N N . ILE A 1 165 ? -42.641 -4.386 7.304 1.00 70.31 165 ILE A N 1
ATOM 1305 C CA . ILE A 1 165 ? -41.211 -4.512 7.013 1.00 70.31 165 ILE A CA 1
ATOM 1306 C C . ILE A 1 165 ? -40.974 -4.140 5.548 1.00 70.31 165 ILE A C 1
ATOM 1308 O O . ILE A 1 165 ? -41.509 -4.780 4.645 1.00 70.31 165 ILE A O 1
ATOM 1312 N N . ASP A 1 166 ? -40.161 -3.112 5.324 1.00 75.44 166 ASP A N 1
ATOM 1313 C CA . ASP A 1 166 ? -39.609 -2.800 4.012 1.00 75.44 166 ASP A CA 1
ATOM 1314 C C . ASP A 1 166 ? -38.222 -3.442 3.910 1.00 75.44 166 ASP A C 1
ATOM 1316 O O . ASP A 1 166 ? -37.239 -2.962 4.477 1.00 75.44 166 ASP A O 1
ATOM 1320 N N . GLU A 1 167 ? -38.140 -4.551 3.181 1.00 68.56 167 GLU A N 1
ATOM 1321 C CA . GLU A 1 167 ? -36.889 -5.282 2.954 1.00 68.56 167 GLU A CA 1
ATOM 1322 C C . GLU A 1 167 ? -35.833 -4.419 2.242 1.00 68.56 167 GLU A C 1
ATOM 1324 O O . GLU A 1 167 ? -34.628 -4.639 2.394 1.00 68.56 167 GLU A O 1
ATOM 1329 N N . LYS A 1 168 ? -36.260 -3.372 1.519 1.00 74.25 168 LYS A N 1
ATOM 1330 C CA . LYS A 1 168 ? -35.351 -2.441 0.847 1.00 74.25 168 LYS A CA 1
ATOM 1331 C C . LYS A 1 168 ? -34.725 -1.452 1.813 1.00 74.25 168 LYS A C 1
ATOM 1333 O O . LYS A 1 168 ? -33.658 -0.941 1.509 1.00 74.25 168 LYS A O 1
ATOM 1338 N N . LEU A 1 169 ? -35.330 -1.172 2.966 1.00 73.06 169 LEU A N 1
ATOM 1339 C CA . LEU A 1 169 ? -34.798 -0.210 3.936 1.00 73.06 169 LEU A CA 1
ATOM 1340 C C . LEU A 1 169 ? -33.480 -0.698 4.542 1.00 73.06 169 LEU A C 1
ATOM 1342 O O . LEU A 1 169 ? -32.534 0.080 4.651 1.00 73.06 169 LEU A O 1
ATOM 1346 N N . PHE A 1 170 ? -33.385 -1.994 4.853 1.00 69.62 170 PHE A N 1
ATOM 1347 C CA . PHE A 1 170 ? -32.136 -2.597 5.314 1.00 69.62 170 PHE A CA 1
ATOM 1348 C C . PHE A 1 170 ? -31.094 -2.649 4.198 1.00 69.62 170 PHE A C 1
ATOM 1350 O O . PHE A 1 170 ? -29.961 -2.245 4.428 1.00 69.62 170 PHE A O 1
ATOM 1357 N N . ALA A 1 171 ? -31.480 -3.045 2.979 1.00 70.44 171 ALA A N 1
ATOM 1358 C CA . ALA A 1 171 ? -30.586 -3.016 1.820 1.00 70.44 171 ALA A CA 1
ATOM 1359 C C . ALA A 1 171 ? -30.077 -1.594 1.516 1.00 70.44 171 ALA A C 1
ATOM 1361 O O . ALA A 1 171 ? -28.889 -1.405 1.290 1.00 70.44 171 ALA A O 1
ATOM 1362 N N . ASN A 1 172 ? -30.943 -0.582 1.599 1.00 75.56 172 ASN A N 1
ATOM 1363 C CA . ASN A 1 172 ? -30.607 0.830 1.418 1.00 75.56 172 ASN A CA 1
ATOM 1364 C C . ASN A 1 172 ? -29.739 1.363 2.558 1.00 75.56 172 ASN A C 1
ATOM 1366 O O . ASN A 1 172 ? -28.859 2.185 2.320 1.00 75.56 172 ASN A O 1
ATOM 1370 N N . TYR A 1 173 ? -29.968 0.918 3.795 1.00 70.81 173 TYR A N 1
ATOM 1371 C CA . TYR A 1 173 ? -29.114 1.248 4.931 1.00 70.81 173 TYR A CA 1
ATOM 1372 C C . TYR A 1 173 ? -27.735 0.601 4.781 1.00 70.81 173 TYR A C 1
ATOM 1374 O O . TYR A 1 173 ? -26.732 1.285 4.966 1.00 70.81 173 TYR A O 1
ATOM 1382 N N . LEU A 1 174 ? -27.665 -0.669 4.376 1.00 62.09 174 LEU A N 1
ATOM 1383 C CA . LEU A 1 174 ? -26.417 -1.359 4.047 1.00 62.09 174 LEU A CA 1
ATOM 1384 C C . LEU A 1 174 ? -25.693 -0.638 2.920 1.00 62.09 174 LEU A C 1
ATOM 1386 O O . LEU A 1 174 ? -24.529 -0.298 3.070 1.00 62.09 174 LEU A O 1
ATOM 1390 N N . ASP A 1 175 ? -26.392 -0.294 1.845 1.00 68.69 175 ASP A N 1
ATOM 1391 C CA . ASP A 1 175 ? -25.844 0.509 0.762 1.00 68.69 175 ASP A CA 1
ATOM 1392 C C . ASP A 1 175 ? -25.337 1.857 1.277 1.00 68.69 175 ASP A C 1
ATOM 1394 O O . ASP A 1 175 ? -24.215 2.240 0.977 1.00 68.69 175 ASP A O 1
ATOM 1398 N N . LYS A 1 176 ? -26.100 2.572 2.102 1.00 70.69 176 LYS A N 1
ATOM 1399 C CA . LYS A 1 176 ? -25.712 3.888 2.628 1.00 70.69 176 LYS A CA 1
ATOM 1400 C C . LYS A 1 176 ? -24.549 3.825 3.621 1.00 70.69 176 LYS A C 1
ATOM 1402 O O . LYS A 1 176 ? -23.769 4.769 3.687 1.00 70.69 176 LYS A O 1
ATOM 1407 N N . THR A 1 177 ? -24.430 2.745 4.384 1.00 59.66 177 THR A N 1
ATOM 1408 C CA . THR A 1 177 ? -23.455 2.612 5.481 1.00 59.66 177 THR A CA 1
ATOM 1409 C C . THR A 1 177 ? -22.184 1.910 5.013 1.00 59.66 177 THR A C 1
ATOM 1411 O O . THR A 1 177 ? -21.081 2.281 5.405 1.00 59.66 177 THR A O 1
ATOM 1414 N N . VAL A 1 178 ? -22.326 0.934 4.116 1.00 55.34 178 VAL A N 1
ATOM 1415 C CA . VAL A 1 178 ? -21.242 0.093 3.602 1.00 55.34 178 VAL A CA 1
ATOM 1416 C C . VAL A 1 178 ? -20.698 0.611 2.269 1.00 55.34 178 VAL A C 1
ATOM 1418 O O . VAL A 1 178 ? -19.482 0.551 2.089 1.00 55.34 178 VAL A O 1
ATOM 1421 N N . LYS A 1 179 ? -21.499 1.205 1.357 1.00 44.88 179 LYS A N 1
ATOM 1422 C CA . LYS A 1 179 ? -20.923 1.789 0.121 1.00 44.88 179 LYS A CA 1
ATOM 1423 C C . LYS A 1 179 ? -19.842 2.823 0.409 1.00 44.88 179 LYS A C 1
ATOM 1425 O O . LYS A 1 179 ? -18.833 2.735 -0.268 1.00 44.88 179 LYS A O 1
ATOM 1430 N N . PRO A 1 180 ? -19.949 3.761 1.368 1.00 48.38 180 PRO A N 1
ATOM 1431 C CA . PRO A 1 180 ? -18.861 4.708 1.620 1.00 48.38 180 PRO A CA 1
ATOM 1432 C C . PRO A 1 180 ? -17.561 4.022 2.068 1.00 48.38 180 PRO A C 1
ATOM 1434 O O . PRO A 1 180 ? -16.477 4.460 1.693 1.00 48.38 180 PRO A O 1
ATOM 1437 N N . LEU A 1 181 ? -17.668 2.915 2.815 1.00 44.66 181 LEU A N 1
ATOM 1438 C CA . LEU A 1 181 ? -16.529 2.122 3.293 1.00 44.66 181 LEU A CA 1
ATOM 1439 C C . LEU A 1 181 ? -15.893 1.278 2.177 1.00 44.66 181 LEU A C 1
ATOM 1441 O O . LEU A 1 181 ? -14.683 1.067 2.176 1.00 44.66 181 LEU A O 1
ATOM 1445 N N . VAL A 1 182 ? -16.690 0.840 1.198 1.00 42.78 182 VAL A N 1
ATOM 1446 C CA . VAL A 1 182 ? -16.221 0.078 0.029 1.00 42.78 182 VAL A CA 1
ATOM 1447 C C . VAL A 1 182 ? -15.773 1.003 -1.113 1.00 42.78 182 VAL A C 1
ATOM 1449 O O . VAL A 1 182 ? -14.829 0.680 -1.826 1.00 42.78 182 VAL A O 1
ATOM 1452 N N . LEU A 1 183 ? -16.358 2.194 -1.261 1.00 36.12 183 LEU A N 1
ATOM 1453 C CA . LEU A 1 183 ? -16.053 3.164 -2.325 1.00 36.12 183 LEU A CA 1
ATOM 1454 C C . LEU A 1 183 ? -14.703 3.872 -2.146 1.00 36.12 183 LEU A C 1
ATOM 1456 O O . LEU A 1 183 ? -14.211 4.459 -3.102 1.00 36.12 183 LEU A O 1
ATOM 1460 N N . HIS A 1 184 ? -14.062 3.793 -0.975 1.00 36.31 184 HIS A N 1
ATOM 1461 C CA . HIS A 1 184 ? -12.651 4.184 -0.832 1.00 36.31 184 HIS A CA 1
ATOM 1462 C C . HIS A 1 184 ? -11.657 3.090 -1.259 1.00 36.31 184 HIS A C 1
ATOM 1464 O O . HIS A 1 184 ? -10.459 3.353 -1.303 1.00 36.31 184 HIS A O 1
ATOM 1470 N N . ARG A 1 185 ? -12.122 1.880 -1.606 1.00 37.19 185 ARG A N 1
ATOM 1471 C CA . ARG A 1 185 ? -11.268 0.791 -2.125 1.00 37.19 185 ARG A CA 1
ATOM 1472 C C . ARG A 1 185 ? -11.765 0.134 -3.411 1.00 37.19 185 ARG A C 1
ATOM 1474 O O . ARG A 1 185 ? -11.050 -0.673 -3.991 1.00 37.19 185 ARG A O 1
ATOM 1481 N N . SER A 1 186 ? -12.960 0.470 -3.878 1.00 35.81 186 SER A N 1
ATOM 1482 C CA . SER A 1 186 ? -13.528 -0.081 -5.100 1.00 35.81 186 SER A CA 1
ATOM 1483 C C . SER A 1 186 ? -14.193 1.032 -5.900 1.00 35.81 186 SER A C 1
ATOM 1485 O O . SER A 1 186 ? -15.411 1.209 -5.900 1.00 35.81 186 SER A O 1
ATOM 1487 N N . THR A 1 187 ? -13.379 1.769 -6.655 1.00 35.59 187 THR A N 1
ATOM 1488 C CA . THR A 1 187 ? -13.771 2.053 -8.034 1.00 35.59 187 THR A CA 1
ATOM 1489 C C . THR A 1 187 ? -14.162 0.703 -8.626 1.00 35.59 187 THR A C 1
ATOM 1491 O O . THR A 1 187 ? -13.348 -0.221 -8.631 1.00 35.59 187 THR A O 1
ATOM 1494 N N . ARG A 1 188 ? -15.419 0.545 -9.063 1.00 38.22 188 ARG A N 1
ATOM 1495 C CA . ARG A 1 188 ? -15.776 -0.559 -9.959 1.00 38.22 188 ARG A CA 1
ATOM 1496 C C . ARG A 1 188 ? -14.772 -0.499 -11.106 1.00 38.22 188 ARG A C 1
ATOM 1498 O O . ARG A 1 188 ? -14.858 0.400 -11.939 1.00 38.22 188 ARG A O 1
ATOM 1505 N N . MET A 1 189 ? -13.790 -1.397 -11.086 1.00 45.03 189 MET A N 1
ATOM 1506 C CA . MET A 1 189 ? -12.876 -1.585 -12.198 1.00 45.03 189 MET A CA 1
ATOM 1507 C C . MET A 1 189 ? -13.753 -1.875 -13.408 1.00 45.03 189 MET A C 1
ATOM 1509 O O . MET A 1 189 ? -14.727 -2.627 -13.295 1.00 45.03 189 MET A O 1
ATOM 1513 N N . GLN A 1 190 ? -13.454 -1.246 -14.540 1.00 47.50 190 GLN A N 1
ATOM 1514 C CA . GLN A 1 190 ? -14.021 -1.690 -15.801 1.00 47.50 190 GLN A CA 1
ATOM 1515 C C . GLN A 1 190 ? -13.748 -3.193 -15.911 1.00 47.50 190 GLN A C 1
ATOM 1517 O O . GLN A 1 190 ? -12.601 -3.622 -15.986 1.00 47.50 190 GLN A O 1
ATOM 1522 N N . CYS A 1 191 ? -14.812 -3.993 -15.854 1.00 46.00 191 CYS A N 1
ATOM 1523 C CA . CYS A 1 191 ? -14.801 -5.335 -16.407 1.00 46.00 191 CYS A CA 1
ATOM 1524 C C . CYS A 1 191 ? -14.556 -5.125 -17.903 1.00 46.00 191 CYS A C 1
ATOM 1526 O O . CYS A 1 191 ? -15.412 -4.589 -18.609 1.00 46.00 191 CYS A O 1
ATOM 1528 N N . GLY A 1 192 ? -13.322 -5.366 -18.331 1.00 64.62 192 GLY A N 1
ATOM 1529 C CA . GLY A 1 192 ? -12.870 -4.997 -19.658 1.00 64.62 192 GLY A CA 1
ATOM 1530 C C . GLY A 1 192 ? -11.477 -5.531 -19.933 1.00 64.62 192 GLY A C 1
ATOM 1531 O O . GLY A 1 192 ? -10.577 -5.444 -19.100 1.00 64.62 192 GLY A O 1
ATOM 1532 N N . GLN A 1 193 ? -11.328 -6.097 -21.122 1.00 84.56 193 GLN A N 1
ATOM 1533 C CA . GLN A 1 193 ? -10.041 -6.401 -21.716 1.00 84.56 193 GLN A CA 1
ATOM 1534 C C . GLN A 1 193 ? -9.404 -5.095 -22.194 1.00 84.56 193 GLN A C 1
ATOM 1536 O O . GLN A 1 193 ? -10.018 -4.352 -22.961 1.00 84.56 193 GLN A O 1
ATOM 1541 N N . THR A 1 194 ? -8.175 -4.824 -21.763 1.00 90.06 194 THR A N 1
ATOM 1542 C CA . THR A 1 194 ? -7.443 -3.609 -22.145 1.00 90.06 194 THR A CA 1
ATOM 1543 C C . THR A 1 194 ? -6.152 -3.986 -22.845 1.00 90.06 194 THR A C 1
ATOM 1545 O O . THR A 1 194 ? -5.374 -4.791 -22.338 1.00 90.06 194 THR A O 1
ATOM 1548 N N . ILE A 1 195 ? -5.891 -3.390 -24.005 1.00 90.38 195 ILE A N 1
ATOM 1549 C CA . ILE A 1 195 ? -4.657 -3.646 -24.745 1.00 90.38 195 ILE A CA 1
ATOM 1550 C C . ILE A 1 195 ? -3.520 -2.805 -24.155 1.00 90.38 195 ILE A C 1
ATOM 1552 O O . ILE A 1 195 ? -3.640 -1.590 -23.986 1.00 90.38 195 ILE A O 1
ATOM 1556 N N . VAL A 1 196 ? -2.403 -3.460 -23.849 1.00 92.19 196 VAL A N 1
ATOM 1557 C CA . VAL A 1 196 ? -1.185 -2.845 -23.320 1.00 92.19 196 VAL A CA 1
ATOM 1558 C C . VAL A 1 196 ? -0.016 -3.172 -24.237 1.00 92.19 196 VAL A C 1
ATOM 1560 O O . VAL A 1 196 ? 0.165 -4.314 -24.658 1.00 92.19 196 VAL A O 1
ATOM 1563 N N . SER A 1 197 ? 0.801 -2.156 -24.504 1.00 91.94 197 SER A N 1
ATOM 1564 C CA . SER A 1 197 ? 2.044 -2.283 -25.253 1.00 91.94 197 SER A CA 1
ATOM 1565 C C . SER A 1 197 ? 3.247 -2.118 -24.326 1.00 91.94 197 SER A C 1
ATOM 1567 O O . SER A 1 197 ? 3.255 -1.301 -23.401 1.00 91.94 197 SER A O 1
ATOM 1569 N N . VAL A 1 198 ? 4.303 -2.881 -24.580 1.00 92.12 198 VAL A N 1
ATOM 1570 C CA . VAL A 1 198 ? 5.609 -2.692 -23.952 1.00 92.12 198 VAL A CA 1
ATOM 1571 C C . VAL A 1 198 ? 6.634 -2.421 -25.041 1.00 92.12 198 VAL A C 1
ATOM 1573 O O . VAL A 1 198 ? 6.721 -3.168 -26.012 1.00 92.12 198 VAL A O 1
ATOM 1576 N N . ALA A 1 199 ? 7.374 -1.323 -24.904 1.00 91.25 199 ALA A N 1
ATOM 1577 C CA . ALA A 1 199 ? 8.353 -0.916 -25.896 1.00 91.25 199 ALA A CA 1
ATOM 1578 C C . ALA A 1 199 ? 9.776 -1.161 -25.396 1.00 91.25 199 ALA A C 1
ATOM 1580 O O . ALA A 1 199 ? 10.059 -1.122 -24.196 1.00 91.25 199 ALA A O 1
ATOM 1581 N N . GLN A 1 200 ? 10.653 -1.395 -26.361 1.00 91.19 200 GLN A N 1
ATOM 1582 C CA . GLN A 1 200 ? 12.074 -1.605 -26.186 1.00 91.19 200 GLN A CA 1
ATOM 1583 C C . GLN A 1 200 ? 12.826 -0.736 -27.176 1.00 91.19 200 GLN A C 1
ATOM 1585 O O . GLN A 1 200 ? 12.471 -0.714 -28.355 1.00 91.19 200 GLN A O 1
ATOM 1590 N N . PHE A 1 201 ? 13.884 -0.075 -26.718 1.00 92.69 201 PHE A N 1
ATOM 1591 C CA . PHE A 1 201 ? 14.808 0.592 -27.622 1.00 92.69 201 PHE A CA 1
ATOM 1592 C C . PHE A 1 201 ? 16.221 0.701 -27.047 1.00 92.69 201 PHE A C 1
ATOM 1594 O O . PHE A 1 201 ? 16.451 0.348 -25.888 1.00 92.69 201 PHE A O 1
ATOM 1601 N N . THR A 1 202 ? 17.161 1.173 -27.863 1.00 93.50 202 THR A N 1
ATOM 1602 C CA . THR A 1 202 ? 18.544 1.465 -27.463 1.00 93.50 202 THR A CA 1
ATOM 1603 C C . THR A 1 202 ? 18.712 2.960 -27.211 1.00 93.50 202 THR A C 1
ATOM 1605 O O . THR A 1 202 ? 19.004 3.716 -28.133 1.00 93.50 202 THR A O 1
ATOM 1608 N N . ALA A 1 203 ? 18.507 3.409 -25.971 1.00 91.25 203 ALA A N 1
ATOM 1609 C CA . ALA A 1 203 ? 18.690 4.819 -25.629 1.00 91.25 203 ALA A CA 1
ATOM 1610 C C . ALA A 1 203 ? 20.173 5.212 -25.590 1.00 91.25 203 ALA A C 1
ATOM 1612 O O . ALA A 1 203 ? 21.000 4.475 -25.054 1.00 91.25 203 ALA A O 1
ATOM 1613 N N . THR A 1 204 ? 20.503 6.401 -26.083 1.00 91.19 204 THR A N 1
ATOM 1614 C CA . THR A 1 204 ? 21.851 6.988 -25.979 1.00 91.19 204 THR A CA 1
ATOM 1615 C C . THR A 1 204 ? 21.819 8.220 -25.072 1.00 91.19 204 THR A C 1
ATOM 1617 O O . THR A 1 204 ? 20.848 8.425 -24.337 1.00 91.19 204 THR A O 1
ATOM 1620 N N . ASN A 1 205 ? 22.865 9.047 -25.095 1.00 89.06 205 ASN A N 1
ATOM 1621 C CA . ASN A 1 205 ? 22.894 10.338 -24.408 1.00 89.06 205 ASN A CA 1
ATOM 1622 C C . ASN A 1 205 ? 22.204 11.473 -25.200 1.00 89.06 205 ASN A C 1
ATOM 1624 O O . ASN A 1 205 ? 22.104 12.588 -24.688 1.00 89.06 205 ASN A O 1
ATOM 1628 N N . ASP A 1 206 ? 21.706 11.213 -26.415 1.00 90.94 206 ASP A N 1
ATOM 1629 C CA . ASP A 1 206 ? 20.931 12.181 -27.199 1.00 90.94 206 ASP A CA 1
ATOM 1630 C C . ASP A 1 206 ? 19.435 12.092 -26.856 1.00 90.94 206 ASP A C 1
ATOM 1632 O O . ASP A 1 206 ? 18.684 11.272 -27.392 1.00 90.94 206 ASP A O 1
ATOM 1636 N N . LYS A 1 207 ? 18.983 12.978 -25.960 1.00 88.69 207 LYS A N 1
ATOM 1637 C CA . LYS A 1 207 ? 17.579 13.041 -25.522 1.00 88.69 207 LYS A CA 1
ATOM 1638 C C . LYS A 1 207 ? 16.598 13.300 -26.666 1.00 88.69 207 LYS A C 1
ATOM 1640 O O . LYS A 1 207 ? 15.481 12.790 -26.625 1.00 88.69 207 LYS A O 1
ATOM 1645 N N . ASN A 1 208 ? 16.987 14.076 -27.678 1.00 90.44 208 ASN A N 1
ATOM 1646 C CA . ASN A 1 208 ? 16.092 14.407 -28.786 1.00 90.44 208 ASN A CA 1
ATOM 1647 C C . ASN A 1 208 ? 15.903 13.200 -29.705 1.00 90.44 208 ASN A C 1
ATOM 1649 O O . ASN A 1 208 ? 14.769 12.892 -30.073 1.00 90.44 208 ASN A O 1
ATOM 1653 N N . ALA A 1 209 ? 16.987 12.487 -30.022 1.00 91.56 209 ALA A N 1
ATOM 1654 C CA . ALA A 1 209 ? 16.912 11.243 -30.783 1.00 91.56 209 ALA A CA 1
ATOM 1655 C C . ALA A 1 209 ? 16.090 10.180 -30.032 1.00 91.56 209 ALA A C 1
ATOM 1657 O O . ALA A 1 209 ? 15.174 9.587 -30.606 1.00 91.56 209 ALA A O 1
ATOM 1658 N N . ASN A 1 210 ? 16.333 10.010 -28.726 1.00 91.69 210 ASN A N 1
ATOM 1659 C CA . ASN A 1 210 ? 15.558 9.093 -27.888 1.00 91.69 210 ASN A CA 1
ATOM 1660 C C . ASN A 1 210 ? 14.062 9.452 -27.899 1.00 91.69 210 ASN A C 1
ATOM 1662 O O . ASN A 1 210 ? 13.220 8.582 -28.117 1.00 91.69 210 ASN A O 1
ATOM 1666 N N . LEU A 1 211 ? 13.716 10.734 -27.731 1.00 90.50 211 LEU A N 1
ATOM 1667 C CA . LEU A 1 211 ? 12.330 11.208 -27.766 1.00 90.50 211 LEU A CA 1
ATOM 1668 C C . LEU A 1 211 ? 11.662 10.961 -29.128 1.00 90.50 211 LEU A C 1
ATOM 1670 O O . LEU A 1 211 ? 10.485 10.599 -29.168 1.00 90.50 211 LEU A O 1
ATOM 1674 N N . GLN A 1 212 ? 12.382 11.123 -30.241 1.00 92.00 212 GLN A N 1
ATOM 1675 C CA . GLN A 1 212 ? 11.867 10.802 -31.577 1.00 92.00 212 GLN A CA 1
ATOM 1676 C C . GLN A 1 212 ? 11.583 9.304 -31.728 1.00 92.00 212 GLN A C 1
ATOM 1678 O O . GLN A 1 212 ? 10.527 8.931 -32.246 1.00 92.00 212 GLN A O 1
ATOM 1683 N N . THR A 1 213 ? 12.474 8.440 -31.237 1.00 91.88 213 THR A N 1
ATOM 1684 C CA . THR A 1 213 ? 12.242 6.990 -31.202 1.00 91.88 213 THR A CA 1
ATOM 1685 C C . THR A 1 213 ? 11.036 6.644 -30.338 1.00 91.88 213 THR A C 1
ATOM 1687 O O . THR A 1 213 ? 10.140 5.945 -30.808 1.00 91.88 213 THR A O 1
ATOM 1690 N N . VAL A 1 214 ? 10.935 7.195 -29.125 1.00 90.69 214 VAL A N 1
ATOM 1691 C CA . VAL A 1 214 ? 9.760 6.987 -28.268 1.00 90.69 214 VAL A CA 1
ATOM 1692 C C . VAL A 1 214 ? 8.488 7.475 -28.960 1.00 90.69 214 VAL A C 1
ATOM 1694 O O . VAL A 1 214 ? 7.490 6.764 -28.946 1.00 90.69 214 VAL A O 1
ATOM 1697 N N . SER A 1 215 ? 8.520 8.625 -29.633 1.00 90.38 215 SER A N 1
ATOM 1698 C CA . SER A 1 215 ? 7.365 9.159 -30.365 1.00 90.38 215 SER A CA 1
ATOM 1699 C C . SER A 1 215 ? 6.896 8.212 -31.473 1.00 90.38 215 SER A C 1
ATOM 1701 O O . SER A 1 215 ? 5.702 7.932 -31.561 1.00 90.38 215 SER A O 1
ATOM 1703 N N . ARG A 1 216 ? 7.823 7.648 -32.264 1.00 90.75 216 ARG A N 1
ATOM 1704 C CA . ARG A 1 216 ? 7.502 6.623 -33.274 1.00 90.75 216 ARG A CA 1
ATOM 1705 C C . ARG A 1 216 ? 6.939 5.354 -32.640 1.00 90.75 216 ARG A C 1
ATOM 1707 O O . ARG A 1 216 ? 5.969 4.800 -33.147 1.00 90.75 216 ARG A O 1
ATOM 1714 N N . LEU A 1 217 ? 7.511 4.903 -31.523 1.00 89.88 217 LEU A N 1
ATOM 1715 C CA . LEU A 1 217 ? 7.026 3.722 -30.808 1.00 89.88 217 LEU A CA 1
ATOM 1716 C C . LEU A 1 217 ? 5.608 3.945 -30.258 1.00 89.88 217 LEU A C 1
ATOM 1718 O O . LEU A 1 217 ? 4.743 3.093 -30.428 1.00 89.88 217 LEU A O 1
ATOM 1722 N N . VAL A 1 218 ? 5.329 5.106 -29.665 1.00 87.94 218 VAL A N 1
ATOM 1723 C CA . VAL A 1 218 ? 3.982 5.451 -29.181 1.00 87.94 218 VAL A CA 1
ATOM 1724 C C . VAL A 1 218 ? 2.980 5.548 -30.332 1.00 87.94 218 VAL A C 1
ATOM 1726 O O . VAL A 1 218 ? 1.867 5.041 -30.215 1.00 87.94 218 VAL A O 1
ATOM 1729 N N . GLN A 1 219 ? 3.376 6.134 -31.462 1.00 86.94 219 GLN A N 1
ATOM 1730 C CA . GLN A 1 219 ? 2.542 6.184 -32.662 1.00 86.94 219 GLN A CA 1
ATOM 1731 C C . GLN A 1 219 ? 2.220 4.773 -33.186 1.00 86.94 219 GLN A C 1
ATOM 1733 O O . GLN A 1 219 ? 1.061 4.461 -33.466 1.00 86.94 219 GLN A O 1
ATOM 1738 N N . ASN A 1 220 ? 3.223 3.896 -33.260 1.00 83.12 220 ASN A N 1
ATOM 1739 C CA . ASN A 1 220 ? 3.057 2.513 -33.713 1.00 83.12 220 ASN A CA 1
ATOM 1740 C C . ASN A 1 220 ? 2.231 1.665 -32.737 1.00 83.12 220 ASN A C 1
ATOM 1742 O O . ASN A 1 220 ? 1.535 0.752 -33.170 1.00 83.12 220 ASN A O 1
ATOM 1746 N N . ALA A 1 221 ? 2.247 1.992 -31.442 1.00 78.00 221 ALA A N 1
ATOM 1747 C CA . ALA A 1 221 ? 1.371 1.375 -30.448 1.00 78.00 221 ALA A CA 1
ATOM 1748 C C . ALA A 1 221 ? -0.117 1.758 -30.630 1.00 78.00 221 ALA A C 1
ATOM 1750 O O . ALA A 1 221 ? -0.970 1.141 -30.003 1.00 78.00 221 ALA A O 1
ATOM 1751 N N . SER A 1 222 ? -0.437 2.754 -31.477 1.00 53.91 222 SER A N 1
ATOM 1752 C CA . SER A 1 222 ? -1.780 3.105 -31.989 1.00 53.91 222 SER A CA 1
ATOM 1753 C C . SER A 1 222 ? -2.935 2.901 -30.992 1.00 53.91 222 SER A C 1
ATOM 1755 O O . SER A 1 222 ? -3.704 1.957 -31.118 1.00 53.91 222 SER A O 1
ATOM 1757 N N . SER A 1 223 ? -3.080 3.839 -30.043 1.00 49.12 223 SER A N 1
ATOM 1758 C CA . SER A 1 223 ? -4.087 3.889 -28.956 1.00 49.12 223 SER A CA 1
ATOM 1759 C C . SER A 1 223 ? -3.819 3.020 -27.720 1.00 49.12 223 SER A C 1
ATOM 1761 O O . SER A 1 223 ? -4.710 2.842 -26.888 1.00 49.12 223 SER A O 1
ATOM 1763 N N . GLN A 1 224 ? -2.610 2.479 -27.569 1.00 51.72 224 GLN A N 1
ATOM 1764 C CA . GLN A 1 224 ? -2.292 1.503 -26.525 1.00 51.72 224 GLN A CA 1
ATOM 1765 C C . GLN A 1 224 ? -1.136 2.026 -25.678 1.00 51.72 224 GLN A C 1
ATOM 1767 O O . GLN A 1 224 ? -0.148 2.541 -26.201 1.00 51.72 224 GLN A O 1
ATOM 1772 N N . GLY A 1 225 ? -1.288 1.959 -24.354 1.00 48.47 225 GLY A N 1
ATOM 1773 C CA . GLY A 1 225 ? -0.346 2.591 -23.435 1.00 48.47 225 GLY A CA 1
ATOM 1774 C C . GLY A 1 225 ? 1.080 2.095 -23.659 1.00 48.47 225 GLY A C 1
ATOM 1775 O O . GLY A 1 225 ? 1.306 0.887 -23.710 1.00 48.47 225 GLY A O 1
ATOM 1776 N N . ALA A 1 226 ? 2.024 3.024 -23.810 1.00 47.81 226 ALA A N 1
ATOM 1777 C CA . ALA A 1 226 ? 3.418 2.731 -24.115 1.00 47.81 226 ALA A CA 1
ATOM 1778 C C . ALA A 1 226 ? 4.313 2.975 -22.895 1.00 47.81 226 ALA A C 1
ATOM 1780 O O . ALA A 1 226 ? 4.073 3.860 -22.064 1.00 47.81 226 ALA A O 1
ATOM 1781 N N . LYS A 1 227 ? 5.374 2.175 -22.787 1.00 56.66 227 LYS A N 1
ATOM 1782 C CA . LYS A 1 227 ? 6.370 2.282 -21.720 1.00 56.66 227 LYS A CA 1
ATOM 1783 C C . LYS A 1 227 ? 7.725 2.627 -22.305 1.00 56.66 227 LYS A C 1
ATOM 1785 O O . LYS A 1 227 ? 8.189 1.911 -23.181 1.00 56.66 227 LYS A O 1
ATOM 1790 N N . ALA A 1 228 ? 8.351 3.688 -21.813 1.00 51.28 228 ALA A N 1
ATOM 1791 C CA . ALA A 1 228 ? 9.636 4.168 -22.315 1.00 51.28 228 ALA A CA 1
ATOM 1792 C C . ALA A 1 228 ? 10.578 4.533 -21.162 1.00 51.28 228 ALA A C 1
ATOM 1794 O O . ALA A 1 228 ? 10.132 4.874 -20.071 1.00 51.28 228 ALA A O 1
ATOM 1795 N N . CYS A 1 229 ? 11.881 4.471 -21.409 1.00 57.78 229 CYS A N 1
ATOM 1796 C CA . CYS A 1 229 ? 12.930 5.003 -20.537 1.00 57.78 229 CYS A CA 1
ATOM 1797 C C . CYS A 1 229 ? 13.576 6.212 -21.232 1.00 57.78 229 CYS A C 1
ATOM 1799 O O . CYS A 1 229 ? 13.424 6.355 -22.436 1.00 57.78 229 CYS A O 1
ATOM 1801 N N . ASP A 1 230 ? 14.255 7.084 -20.489 1.00 65.69 230 ASP A N 1
ATOM 1802 C CA . ASP A 1 230 ? 14.642 8.414 -20.978 1.00 65.69 230 ASP A CA 1
ATOM 1803 C C . ASP A 1 230 ? 15.958 8.436 -21.795 1.00 65.69 230 ASP A C 1
ATOM 1805 O O . ASP A 1 230 ? 15.946 8.539 -23.022 1.00 65.69 230 ASP A O 1
ATOM 1809 N N . TYR A 1 231 ? 17.107 8.295 -21.127 1.00 73.31 231 TYR A N 1
ATOM 1810 C CA . TYR A 1 231 ? 18.438 8.288 -21.746 1.00 73.31 231 TYR A CA 1
ATOM 1811 C C . TYR A 1 231 ? 19.428 7.448 -20.930 1.00 73.31 231 TYR A C 1
ATOM 1813 O O . TYR A 1 231 ? 19.176 7.136 -19.763 1.00 73.31 231 TYR A O 1
ATOM 1821 N N . ILE A 1 232 ? 20.571 7.103 -21.532 1.00 76.00 232 ILE A N 1
ATOM 1822 C CA . ILE A 1 232 ? 21.707 6.463 -20.851 1.00 76.00 232 ILE A CA 1
ATOM 1823 C C . ILE A 1 232 ? 22.916 7.398 -20.953 1.00 76.00 232 ILE A C 1
ATOM 1825 O O . ILE A 1 232 ? 23.430 7.637 -22.045 1.00 76.00 232 ILE A O 1
ATOM 1829 N N . SER A 1 233 ? 23.364 7.947 -19.820 1.00 71.31 233 SER A N 1
ATOM 1830 C CA . SER A 1 233 ? 24.550 8.811 -19.767 1.00 71.31 233 SER A CA 1
ATOM 1831 C C . SER A 1 233 ? 25.851 8.003 -19.750 1.00 71.31 233 SER A C 1
ATOM 1833 O O . SER A 1 233 ? 25.883 6.831 -19.369 1.00 71.31 233 SER A O 1
ATOM 1835 N N . ARG A 1 234 ? 26.951 8.650 -20.141 1.00 78.81 234 ARG A N 1
ATOM 1836 C CA . ARG A 1 234 ? 28.307 8.080 -20.145 1.00 78.81 234 ARG A CA 1
ATOM 1837 C C . ARG A 1 234 ? 29.009 8.228 -18.798 1.00 78.81 234 ARG A C 1
ATOM 1839 O O . ARG A 1 234 ? 29.854 7.412 -18.450 1.00 78.81 234 ARG A O 1
ATOM 1846 N N . ASN A 1 235 ? 28.687 9.285 -18.053 1.00 80.75 235 ASN A N 1
ATOM 1847 C CA . ASN A 1 235 ? 29.281 9.585 -16.752 1.00 80.75 235 ASN A CA 1
ATOM 1848 C C . ASN A 1 235 ? 28.318 10.391 -15.858 1.00 80.75 235 ASN A C 1
ATOM 1850 O O . ASN A 1 235 ? 27.199 10.729 -16.259 1.00 80.75 235 ASN A O 1
ATOM 1854 N N . LYS A 1 236 ? 28.760 10.670 -14.626 1.00 83.31 236 LYS A N 1
ATOM 1855 C CA . LYS A 1 236 ? 27.987 11.386 -13.600 1.00 83.31 236 LYS A CA 1
ATOM 1856 C C . LYS A 1 236 ? 27.713 12.849 -13.962 1.00 83.31 236 LYS A C 1
ATOM 1858 O O . LYS A 1 236 ? 26.597 13.314 -13.745 1.00 83.31 236 LYS A O 1
ATOM 1863 N N . ASP A 1 237 ? 28.687 13.562 -14.516 1.00 86.19 237 ASP A N 1
ATOM 1864 C CA . ASP A 1 237 ? 28.516 14.982 -14.849 1.00 86.19 237 ASP A CA 1
ATOM 1865 C C . ASP A 1 237 ? 27.499 15.158 -15.981 1.00 86.19 237 ASP A C 1
ATOM 1867 O O . ASP A 1 237 ? 26.608 16.002 -15.900 1.00 86.19 237 ASP A O 1
ATOM 1871 N N . GLU A 1 238 ? 27.556 14.285 -16.990 1.00 87.88 238 GLU A N 1
ATOM 1872 C CA . GLU A 1 238 ? 26.565 14.223 -18.062 1.00 87.88 238 GLU A CA 1
ATOM 1873 C C . GLU A 1 238 ? 25.179 13.825 -17.533 1.00 87.88 238 GLU A C 1
ATOM 1875 O O . GLU A 1 238 ? 24.178 14.400 -17.954 1.00 87.88 238 GLU A O 1
ATOM 1880 N N . LEU A 1 239 ? 25.101 12.899 -16.569 1.00 87.50 239 LEU A N 1
ATOM 1881 C CA . LEU A 1 239 ? 23.838 12.528 -15.923 1.00 87.50 239 LEU A CA 1
ATOM 1882 C C . LEU A 1 239 ? 23.161 13.740 -15.273 1.00 87.50 239 LEU A C 1
ATOM 1884 O O . LEU A 1 239 ? 21.967 13.953 -15.480 1.00 87.50 239 LEU A O 1
ATOM 1888 N N . ILE A 1 240 ? 23.922 14.536 -14.517 1.00 87.38 240 ILE A N 1
ATOM 1889 C CA . ILE A 1 240 ? 23.422 15.741 -13.841 1.00 87.38 240 ILE A CA 1
ATOM 1890 C C . ILE A 1 240 ? 23.052 16.817 -14.868 1.00 87.38 240 ILE A C 1
ATOM 1892 O O . ILE A 1 240 ? 21.992 17.434 -14.743 1.00 87.38 240 ILE A O 1
ATOM 1896 N N . ALA A 1 241 ? 23.882 17.024 -15.893 1.00 89.75 241 ALA A N 1
ATOM 1897 C CA . ALA A 1 241 ? 23.648 18.026 -16.932 1.00 89.75 241 ALA A CA 1
ATOM 1898 C C . ALA A 1 241 ? 22.396 17.735 -17.775 1.00 89.75 241 ALA A C 1
ATOM 1900 O O . ALA A 1 241 ? 21.673 18.661 -18.139 1.00 89.75 241 ALA A O 1
ATOM 1901 N N . LEU A 1 242 ? 22.129 16.459 -18.069 1.00 90.62 242 LEU A N 1
ATOM 1902 C CA . LEU A 1 242 ? 20.969 16.039 -18.856 1.00 90.62 242 LEU A CA 1
ATOM 1903 C C . LEU A 1 242 ? 19.687 15.890 -18.024 1.00 90.62 242 LEU A C 1
ATOM 1905 O O . LEU A 1 242 ? 18.609 15.872 -18.622 1.00 90.62 242 LEU A O 1
ATOM 1909 N N . SER A 1 243 ? 19.787 15.809 -16.691 1.00 91.62 243 SER A N 1
ATOM 1910 C CA . SER A 1 243 ? 18.629 15.639 -15.804 1.00 91.62 243 SER A CA 1
ATOM 1911 C C . SER A 1 243 ? 17.685 16.841 -15.843 1.00 91.62 243 SER A C 1
ATOM 1913 O O . SER A 1 243 ? 18.111 17.994 -15.948 1.00 91.62 243 SER A O 1
ATOM 1915 N N . GLU A 1 244 ? 16.386 16.578 -15.719 1.00 91.94 244 GLU A N 1
ATOM 1916 C CA . GLU A 1 244 ? 15.343 17.604 -15.797 1.00 91.94 244 GLU A CA 1
ATOM 1917 C C . GLU A 1 244 ? 14.351 17.484 -14.633 1.00 91.94 244 GLU A C 1
ATOM 1919 O O . GLU A 1 244 ? 14.111 16.385 -14.127 1.00 91.94 244 GLU A O 1
ATOM 1924 N N . PRO A 1 245 ? 13.747 18.592 -14.177 1.00 93.81 245 PRO A N 1
ATOM 1925 C CA . PRO A 1 245 ? 12.604 18.520 -13.275 1.00 93.81 245 PRO A CA 1
ATOM 1926 C C . PRO A 1 245 ? 11.357 17.979 -14.010 1.00 93.81 245 PRO A C 1
ATOM 1928 O O . PRO A 1 245 ? 11.328 17.857 -15.235 1.00 93.81 245 PRO A O 1
ATOM 1931 N N . LEU A 1 246 ? 10.294 17.638 -13.273 1.00 92.25 246 LEU A N 1
ATOM 1932 C CA . LEU A 1 246 ? 9.059 17.061 -13.848 1.00 92.25 246 LEU A CA 1
ATOM 1933 C C . LEU A 1 246 ? 8.214 18.041 -14.688 1.00 92.25 246 LEU A C 1
ATOM 1935 O O . LEU A 1 246 ? 7.246 17.650 -15.349 1.00 92.25 246 LEU A O 1
ATOM 1939 N N . ASP A 1 247 ? 8.532 19.321 -14.629 1.00 92.69 247 ASP A N 1
ATOM 1940 C CA . ASP A 1 247 ? 7.990 20.390 -15.462 1.00 92.69 247 ASP A CA 1
ATOM 1941 C C . ASP A 1 247 ? 8.967 20.806 -16.576 1.00 92.69 247 ASP A C 1
ATOM 1943 O O . ASP A 1 247 ? 8.691 21.740 -17.324 1.00 92.69 247 ASP A O 1
ATOM 1947 N N . GLY A 1 248 ? 10.077 20.075 -16.735 1.00 93.38 248 GLY A N 1
ATOM 1948 C CA . GLY A 1 248 ? 11.069 20.307 -17.777 1.00 93.38 248 GLY A CA 1
ATOM 1949 C C . GLY A 1 248 ? 10.565 20.030 -19.205 1.00 93.38 248 GLY A C 1
ATOM 1950 O O . GLY A 1 248 ? 9.494 19.431 -19.400 1.00 93.38 248 GLY A O 1
ATOM 1951 N N . PRO A 1 249 ? 11.336 20.456 -20.226 1.00 93.69 249 PRO A N 1
ATOM 1952 C CA . PRO A 1 249 ? 10.992 20.290 -21.639 1.00 93.69 249 PRO A CA 1
ATOM 1953 C C . PRO A 1 249 ? 10.653 18.853 -22.045 1.00 93.69 249 PRO A C 1
ATOM 1955 O O . PRO A 1 249 ? 9.657 18.626 -22.733 1.00 93.69 249 PRO A O 1
ATOM 1958 N N . LEU A 1 250 ? 11.431 17.871 -21.595 1.00 91.75 250 LEU A N 1
ATOM 1959 C CA . LEU A 1 250 ? 11.242 16.481 -21.984 1.00 91.75 250 LEU A CA 1
ATOM 1960 C C . LEU A 1 250 ? 9.967 15.886 -21.377 1.00 91.75 250 LEU A C 1
ATOM 1962 O O . LEU A 1 250 ? 9.182 15.239 -22.071 1.00 91.75 250 LEU A O 1
ATOM 1966 N N . MET A 1 251 ? 9.717 16.132 -20.088 1.00 94.62 251 MET A N 1
ATOM 1967 C CA . MET A 1 251 ? 8.480 15.676 -19.450 1.00 94.62 251 MET A CA 1
ATOM 1968 C C . MET A 1 251 ? 7.257 16.362 -20.074 1.00 94.62 251 MET A C 1
ATOM 1970 O O . MET A 1 251 ? 6.216 15.734 -20.266 1.00 94.62 251 MET A O 1
ATOM 1974 N N . THR A 1 252 ? 7.386 17.631 -20.468 1.00 95.62 252 THR A N 1
ATOM 1975 C CA . THR A 1 252 ? 6.357 18.352 -21.232 1.00 95.62 252 THR A CA 1
ATOM 1976 C C . THR A 1 252 ? 6.104 17.711 -22.599 1.00 95.62 252 THR A C 1
ATOM 1978 O O . THR A 1 252 ? 4.946 17.575 -23.008 1.00 95.62 252 THR A O 1
ATOM 1981 N N . ALA A 1 253 ? 7.150 17.241 -23.282 1.00 94.50 253 ALA A N 1
ATOM 1982 C CA . ALA A 1 253 ? 7.012 16.500 -24.530 1.00 94.50 253 ALA A CA 1
ATOM 1983 C C . ALA A 1 253 ? 6.283 15.162 -24.325 1.00 94.50 253 ALA A C 1
ATOM 1985 O O . ALA A 1 253 ? 5.350 14.872 -25.070 1.00 94.50 253 ALA A O 1
ATOM 1986 N N . TYR A 1 254 ? 6.601 14.393 -23.274 1.00 93.44 254 TYR A N 1
ATOM 1987 C CA . TYR A 1 254 ? 5.864 13.162 -22.950 1.00 93.44 254 TYR A CA 1
ATOM 1988 C C . TYR A 1 254 ? 4.389 13.419 -22.617 1.00 93.44 254 TYR A C 1
ATOM 1990 O O . TYR A 1 254 ? 3.519 12.691 -23.091 1.00 93.44 254 TYR A O 1
ATOM 1998 N N . LYS A 1 255 ? 4.078 14.477 -21.856 1.00 95.00 255 LYS A N 1
ATOM 1999 C CA . LYS A 1 255 ? 2.687 14.888 -21.585 1.00 95.00 255 LYS A CA 1
ATOM 2000 C C . LYS A 1 255 ? 1.945 15.253 -22.871 1.00 95.00 255 LYS A C 1
ATOM 2002 O O . LYS A 1 255 ? 0.783 14.894 -23.033 1.00 95.00 255 LYS A O 1
ATOM 2007 N N . THR A 1 256 ? 2.617 15.943 -23.790 1.00 95.12 256 THR A N 1
ATOM 2008 C CA . THR A 1 256 ? 2.060 16.288 -25.106 1.00 95.12 256 THR A CA 1
ATOM 2009 C C . THR A 1 256 ? 1.823 15.036 -25.942 1.00 95.12 256 THR A C 1
ATOM 2011 O O . THR A 1 256 ? 0.752 14.886 -26.515 1.00 95.12 256 THR A O 1
ATOM 2014 N N . LEU A 1 257 ? 2.773 14.100 -25.951 1.00 92.06 257 LEU A N 1
ATOM 2015 C CA . LEU A 1 257 ? 2.661 12.827 -26.657 1.00 92.06 257 LEU A CA 1
ATOM 2016 C C . LEU A 1 257 ? 1.463 12.003 -26.159 1.00 92.06 257 LEU A C 1
ATOM 2018 O O . LEU A 1 257 ? 0.676 11.519 -26.969 1.00 92.06 257 LEU A O 1
ATOM 2022 N N . ALA A 1 258 ? 1.288 11.910 -24.836 1.00 92.38 258 ALA A N 1
ATOM 2023 C CA . ALA A 1 258 ? 0.148 11.236 -24.215 1.00 92.38 258 ALA A CA 1
ATOM 2024 C C . ALA A 1 258 ? -1.197 11.823 -24.681 1.00 92.38 258 ALA A C 1
ATOM 2026 O O . ALA A 1 258 ? -2.093 11.067 -25.054 1.00 92.38 258 ALA A O 1
ATOM 2027 N N . ARG A 1 259 ? -1.306 13.161 -24.736 1.00 94.06 259 ARG A N 1
ATOM 2028 C CA . ARG A 1 259 ? -2.499 13.873 -25.229 1.00 94.06 259 ARG A CA 1
ATOM 2029 C C . ARG A 1 259 ? -2.743 13.647 -26.713 1.00 94.06 259 ARG A C 1
ATOM 2031 O O . ARG A 1 259 ? -3.845 13.275 -27.100 1.00 94.06 259 ARG A O 1
ATOM 2038 N N . SER A 1 260 ? -1.719 13.855 -27.539 1.00 92.56 260 SER A N 1
ATOM 2039 C CA . SER A 1 260 ? -1.831 13.787 -28.999 1.00 92.56 260 SER A CA 1
ATOM 2040 C C . SER A 1 260 ? -2.254 12.407 -29.489 1.00 92.56 260 SER A C 1
ATOM 2042 O O . SER A 1 260 ? -2.998 12.306 -30.460 1.00 92.56 260 SER A O 1
ATOM 2044 N N . PHE A 1 261 ? -1.802 11.350 -28.811 1.00 89.62 261 PHE A N 1
ATOM 2045 C CA . PHE A 1 261 ? -2.139 9.971 -29.161 1.00 89.62 261 PHE A CA 1
ATOM 2046 C C . PHE A 1 261 ? -3.248 9.366 -28.291 1.00 89.62 261 PHE A C 1
ATOM 2048 O O . PHE A 1 261 ? -3.622 8.217 -28.515 1.00 89.62 261 PHE A O 1
ATOM 2055 N N . ASN A 1 262 ? -3.800 10.126 -27.337 1.00 89.56 262 ASN A N 1
ATOM 2056 C CA . ASN A 1 262 ? -4.826 9.681 -26.390 1.00 89.56 262 ASN A CA 1
ATOM 2057 C C . ASN A 1 262 ? -4.446 8.372 -25.664 1.00 89.56 262 ASN A C 1
ATOM 2059 O O . ASN A 1 262 ? -5.217 7.412 -25.614 1.00 89.56 262 ASN A O 1
ATOM 2063 N N . VAL A 1 263 ? -3.227 8.318 -25.120 1.00 89.56 263 VAL A N 1
ATOM 2064 C CA . VAL A 1 263 ? -2.665 7.129 -24.459 1.00 89.56 263 VAL A CA 1
ATOM 2065 C C . VAL A 1 263 ? -2.148 7.434 -23.062 1.00 89.56 263 VAL A C 1
ATOM 2067 O O . VAL A 1 263 ? -1.734 8.545 -22.749 1.00 89.56 263 VAL A O 1
ATOM 2070 N N . TRP A 1 264 ? -2.106 6.402 -22.225 1.00 92.38 264 TRP A N 1
ATOM 2071 C CA . TRP A 1 264 ? -1.392 6.444 -20.953 1.00 92.38 264 TRP A CA 1
ATOM 2072 C C . TRP A 1 264 ? 0.071 6.059 -21.166 1.00 92.38 264 TRP A C 1
ATOM 2074 O O . TRP A 1 264 ? 0.359 5.108 -21.892 1.00 92.38 264 TRP A O 1
ATOM 2084 N N . LEU A 1 265 ? 0.996 6.760 -20.514 1.00 91.69 265 LEU A N 1
ATOM 2085 C CA . LEU A 1 265 ? 2.431 6.502 -20.626 1.00 91.69 265 LEU A CA 1
ATOM 2086 C C . LEU A 1 265 ? 3.033 6.153 -19.271 1.00 91.69 265 LEU A C 1
ATOM 2088 O O . LEU A 1 265 ? 2.819 6.846 -18.279 1.00 91.69 265 LEU A O 1
ATOM 2092 N N . SER A 1 266 ? 3.833 5.091 -19.241 1.00 91.75 266 SER A N 1
ATOM 2093 C CA . SER A 1 266 ? 4.614 4.699 -18.067 1.00 91.75 266 SER A CA 1
ATOM 2094 C C . SER A 1 266 ? 6.098 4.898 -18.376 1.00 91.75 266 SER A C 1
ATOM 2096 O O . SER A 1 266 ? 6.726 4.046 -19.009 1.00 91.75 266 SER A O 1
ATOM 2098 N N . ILE A 1 267 ? 6.651 6.019 -17.921 1.00 90.75 267 ILE A N 1
ATOM 2099 C CA . ILE A 1 267 ? 8.029 6.439 -18.179 1.00 90.75 267 ILE A CA 1
ATOM 2100 C C . ILE A 1 267 ? 8.930 5.921 -17.068 1.00 90.75 267 ILE A C 1
ATOM 2102 O O . ILE A 1 267 ? 8.971 6.469 -15.973 1.00 90.75 267 ILE A O 1
ATOM 2106 N N . GLY A 1 268 ? 9.615 4.824 -17.343 1.00 81.69 268 GLY A N 1
ATOM 2107 C CA . GLY A 1 268 ? 10.212 3.955 -16.349 1.00 81.69 268 GLY A CA 1
ATOM 2108 C C . GLY A 1 268 ? 11.643 4.259 -15.931 1.00 81.69 268 GLY A C 1
ATOM 2109 O O . GLY A 1 268 ? 12.238 3.424 -15.272 1.00 81.69 268 GLY A O 1
ATOM 2110 N N . GLY A 1 269 ? 12.211 5.397 -16.320 1.00 79.44 269 GLY A N 1
ATOM 2111 C CA . GLY A 1 269 ? 13.615 5.709 -16.048 1.00 79.44 269 GLY A CA 1
ATOM 2112 C C . GLY A 1 269 ? 13.956 7.169 -16.304 1.00 79.44 269 GLY A C 1
ATOM 2113 O O . GLY A 1 269 ? 14.921 7.455 -17.006 1.00 79.44 269 GLY A O 1
ATOM 2114 N N . PHE A 1 270 ? 13.109 8.083 -15.825 1.00 90.56 270 PHE A N 1
ATOM 2115 C CA . PHE A 1 270 ? 13.305 9.523 -15.969 1.00 90.56 270 PHE A CA 1
ATOM 2116 C C . PHE A 1 270 ? 14.293 10.025 -14.913 1.00 90.56 270 PHE A C 1
ATOM 2118 O O . PHE A 1 270 ? 14.052 9.881 -13.709 1.00 90.56 270 PHE A O 1
ATOM 2125 N N . HIS A 1 271 ? 15.394 10.630 -15.351 1.00 92.12 271 HIS A N 1
ATOM 2126 C CA . HIS A 1 271 ? 16.390 11.215 -14.455 1.00 92.12 271 HIS A CA 1
ATOM 2127 C C . HIS A 1 271 ? 15.887 12.570 -13.940 1.00 92.12 271 HIS A C 1
ATOM 2129 O O . HIS A 1 271 ? 16.144 13.622 -14.525 1.00 92.12 271 HIS A O 1
ATOM 2135 N N . GLN A 1 272 ? 15.151 12.531 -12.828 1.00 92.38 272 GLN A N 1
ATOM 2136 C CA . GLN A 1 272 ? 14.567 13.709 -12.200 1.00 92.38 272 GLN A CA 1
ATOM 2137 C C . GLN A 1 272 ? 15.641 14.521 -11.481 1.00 92.38 272 GLN A C 1
ATOM 2139 O O . GLN A 1 272 ? 16.213 14.056 -10.493 1.00 92.38 272 GLN A O 1
ATOM 2144 N N . LYS A 1 273 ? 15.817 15.774 -11.892 1.00 92.81 273 LYS A N 1
ATOM 2145 C CA . LYS A 1 273 ? 16.592 16.755 -11.135 1.00 92.81 273 LYS A CA 1
ATOM 2146 C C . LYS A 1 273 ? 15.836 17.190 -9.877 1.00 92.81 273 LYS A C 1
ATOM 2148 O O . LYS A 1 273 ? 14.664 17.565 -9.946 1.00 92.81 273 LYS A O 1
ATOM 2153 N N . LEU A 1 274 ? 16.507 17.120 -8.732 1.00 88.62 274 LEU A N 1
ATOM 2154 C CA . LEU A 1 274 ? 16.050 17.662 -7.452 1.00 88.62 274 LEU A CA 1
ATOM 2155 C C . LEU A 1 274 ? 16.796 18.967 -7.134 1.00 88.62 274 LEU A C 1
ATOM 2157 O O . LEU A 1 274 ? 17.573 19.466 -7.946 1.00 88.62 274 LEU A O 1
ATOM 2161 N N . GLU A 1 275 ? 16.575 19.522 -5.943 1.00 81.69 275 GLU A N 1
ATOM 2162 C CA . GLU A 1 275 ? 17.323 20.687 -5.468 1.00 81.69 275 GLU A CA 1
ATOM 2163 C C . GLU A 1 275 ? 18.843 20.435 -5.462 1.00 81.69 275 GLU A C 1
ATOM 2165 O O . GLU A 1 275 ? 19.335 19.375 -5.052 1.00 81.69 275 GLU A O 1
ATOM 2170 N N . GLY A 1 276 ? 19.597 21.437 -5.924 1.00 82.56 276 GLY A N 1
ATOM 2171 C CA . GLY A 1 276 ? 21.047 21.361 -6.094 1.00 82.56 276 GLY A CA 1
ATOM 2172 C C . GLY A 1 276 ? 21.470 20.438 -7.245 1.00 82.56 276 GLY A C 1
ATOM 2173 O O . GLY A 1 276 ? 20.934 20.509 -8.350 1.00 82.56 276 GLY A O 1
ATOM 2174 N N . ASN A 1 277 ? 22.458 19.578 -6.978 1.00 81.44 277 ASN A N 1
ATOM 2175 C CA . ASN A 1 277 ? 23.022 18.617 -7.942 1.00 81.44 277 ASN A CA 1
ATOM 2176 C C . ASN A 1 277 ? 22.514 17.181 -7.724 1.00 81.44 277 ASN A C 1
ATOM 2178 O O . ASN A 1 277 ? 23.147 16.219 -8.158 1.00 81.44 277 ASN A O 1
ATOM 2182 N N . ARG A 1 278 ? 21.404 17.013 -6.998 1.00 88.06 278 ARG A N 1
ATOM 2183 C CA . ARG A 1 278 ? 20.836 15.696 -6.698 1.00 88.06 278 ARG A CA 1
ATOM 2184 C C . ARG A 1 278 ? 19.918 15.247 -7.829 1.00 88.06 278 ARG A C 1
ATOM 2186 O O . ARG A 1 278 ? 19.105 16.028 -8.316 1.00 88.06 278 ARG A O 1
ATOM 2193 N N . VAL A 1 279 ? 20.014 13.974 -8.199 1.00 92.25 279 VAL A N 1
ATOM 2194 C CA . VAL A 1 279 ? 19.187 13.360 -9.245 1.00 92.25 279 VAL A CA 1
ATOM 2195 C C . VAL A 1 279 ? 18.549 12.086 -8.705 1.00 92.25 279 VAL A C 1
ATOM 2197 O O . VAL A 1 279 ? 19.199 11.328 -7.993 1.00 92.25 279 VAL A O 1
ATOM 2200 N N . CYS A 1 280 ? 17.286 11.836 -9.035 1.00 92.38 280 CYS A N 1
ATOM 2201 C CA . CYS A 1 280 ? 16.592 10.581 -8.750 1.00 92.38 280 CYS A CA 1
ATOM 2202 C C . CYS A 1 280 ? 16.242 9.857 -10.045 1.00 92.38 280 CYS A C 1
ATOM 2204 O O . CYS A 1 280 ? 15.840 10.482 -11.023 1.00 92.38 280 CYS A O 1
ATOM 2206 N N . ASN A 1 281 ? 16.281 8.529 -10.018 1.00 91.12 281 ASN A N 1
ATOM 2207 C CA . ASN A 1 281 ? 15.684 7.718 -11.070 1.00 91.12 281 ASN A CA 1
ATOM 2208 C C . ASN A 1 281 ? 14.185 7.540 -10.771 1.00 91.12 281 ASN A C 1
ATOM 2210 O O . ASN A 1 281 ? 13.816 6.921 -9.769 1.00 91.12 281 ASN A O 1
ATOM 2214 N N . SER A 1 282 ? 13.335 8.160 -11.589 1.00 92.12 282 SER A N 1
ATOM 2215 C CA . SER A 1 282 ? 11.888 8.225 -11.386 1.00 92.12 282 SER A CA 1
ATOM 2216 C C . SER A 1 282 ? 11.124 7.415 -12.428 1.00 92.12 282 SER A C 1
ATOM 2218 O O . SER A 1 282 ? 11.303 7.595 -13.631 1.00 92.12 282 SER A O 1
ATOM 2220 N N . HIS A 1 283 ? 10.184 6.603 -11.957 1.00 92.50 283 HIS A N 1
ATOM 2221 C CA . HIS A 1 283 ? 9.122 6.017 -12.756 1.00 92.50 283 HIS A CA 1
ATOM 2222 C C . HIS A 1 283 ? 7.857 6.879 -12.663 1.00 92.50 283 HIS A C 1
ATOM 2224 O O . HIS A 1 283 ? 7.178 6.930 -11.634 1.00 92.50 283 HIS A O 1
ATOM 2230 N N . VAL A 1 284 ? 7.536 7.558 -13.762 1.00 93.00 284 VAL A N 1
ATOM 2231 C CA . VAL A 1 284 ? 6.402 8.479 -13.880 1.00 93.00 284 VAL A CA 1
ATOM 2232 C C . VAL A 1 284 ? 5.264 7.829 -14.664 1.00 93.00 284 VAL A C 1
ATOM 2234 O O . VAL A 1 284 ? 5.476 7.312 -15.760 1.00 93.00 284 VAL A O 1
ATOM 2237 N N . LEU A 1 285 ? 4.049 7.874 -14.120 1.00 93.12 285 LEU A N 1
ATOM 2238 C CA . LEU A 1 285 ? 2.826 7.459 -14.809 1.00 93.12 285 LEU A CA 1
ATOM 2239 C C . LEU A 1 285 ? 2.034 8.697 -15.245 1.00 93.12 285 LEU A C 1
ATOM 2241 O O . LEU A 1 285 ? 1.676 9.527 -14.409 1.00 93.12 285 LEU A O 1
ATOM 2245 N N . ILE A 1 286 ? 1.755 8.807 -16.543 1.00 93.69 286 ILE A N 1
ATOM 2246 C CA . ILE A 1 286 ? 1.049 9.925 -17.178 1.00 93.69 286 ILE A CA 1
ATOM 2247 C C . ILE A 1 286 ? -0.245 9.393 -17.801 1.00 93.69 286 ILE A C 1
ATOM 2249 O O . ILE A 1 286 ? -0.220 8.386 -18.511 1.00 93.69 286 ILE A O 1
ATOM 2253 N N . ASN A 1 287 ? -1.374 10.054 -17.551 1.00 93.38 287 ASN A N 1
ATOM 2254 C CA . ASN A 1 287 ? -2.647 9.705 -18.184 1.00 93.38 287 ASN A CA 1
ATOM 2255 C C . ASN A 1 287 ? -2.777 10.317 -19.597 1.00 93.38 287 ASN A C 1
ATOM 2257 O O . ASN A 1 287 ? -1.978 11.156 -20.009 1.00 93.38 287 ASN A O 1
ATOM 2261 N N . HIS A 1 288 ? -3.831 9.936 -20.319 1.00 91.31 288 HIS A N 1
ATOM 2262 C CA . HIS A 1 288 ? -4.164 10.473 -21.647 1.00 91.31 288 HIS A CA 1
ATOM 2263 C C . HIS A 1 288 ? -4.397 11.997 -21.705 1.00 91.31 288 HIS A C 1
ATOM 2265 O O . HIS A 1 288 ? -4.312 12.591 -22.772 1.00 91.31 288 HIS A O 1
ATOM 2271 N N . GLU A 1 289 ? -4.627 12.664 -20.573 1.00 95.06 289 GLU A N 1
ATOM 2272 C CA . GLU A 1 289 ? -4.757 14.126 -20.486 1.00 95.06 289 GLU A CA 1
ATOM 2273 C C . GLU A 1 289 ? -3.403 14.815 -20.229 1.00 95.06 289 GLU A C 1
ATOM 2275 O O . GLU A 1 289 ? -3.324 16.041 -20.116 1.00 95.06 289 GLU A O 1
ATOM 2280 N N . GLY A 1 290 ? -2.308 14.058 -20.118 1.00 92.69 290 GLY A N 1
ATOM 2281 C CA . GLY A 1 290 ? -0.986 14.579 -19.766 1.00 92.69 290 GLY A CA 1
ATOM 2282 C C . GLY A 1 290 ? -0.821 14.909 -18.274 1.00 92.69 290 GLY A C 1
ATOM 2283 O O . GLY A 1 290 ? 0.085 15.663 -17.911 1.00 92.69 290 GLY A O 1
ATOM 2284 N N . THR A 1 291 ? -1.680 14.373 -17.408 1.00 95.56 291 THR A N 1
ATOM 2285 C CA . THR A 1 291 ? -1.603 14.510 -15.947 1.00 95.56 291 THR A CA 1
ATOM 2286 C C . THR A 1 291 ? -0.716 13.410 -15.369 1.00 95.56 291 THR A C 1
ATOM 2288 O O . THR A 1 291 ? -0.880 12.235 -15.695 1.00 95.56 291 THR A O 1
ATOM 2291 N N . ILE A 1 292 ? 0.225 13.779 -14.493 1.00 94.38 292 ILE A N 1
ATOM 2292 C CA . ILE A 1 292 ? 1.042 12.813 -13.745 1.00 94.38 292 ILE A CA 1
ATOM 2293 C C . ILE A 1 292 ? 0.197 12.262 -12.596 1.00 94.38 292 ILE A C 1
ATOM 2295 O O . ILE A 1 292 ? -0.228 13.022 -11.731 1.00 94.38 292 ILE A O 1
ATOM 2299 N N . LEU A 1 293 ? -0.028 10.949 -12.579 1.00 90.62 293 LEU A N 1
ATOM 2300 C CA . LEU A 1 293 ? -0.817 10.274 -11.542 1.00 90.62 293 LEU A CA 1
ATOM 2301 C C . LEU A 1 293 ? 0.040 9.664 -10.437 1.00 90.62 293 LEU A C 1
ATOM 2303 O O . LEU A 1 293 ? -0.423 9.498 -9.314 1.00 90.62 293 LEU A O 1
ATOM 2307 N N . GLY A 1 294 ? 1.294 9.344 -10.746 1.00 87.50 294 GLY A N 1
ATOM 2308 C CA . GLY A 1 294 ? 2.214 8.801 -9.764 1.00 87.50 294 GLY A CA 1
ATOM 2309 C C . GLY A 1 294 ? 3.664 8.975 -10.183 1.00 87.50 294 GLY A C 1
ATOM 2310 O O . GLY A 1 294 ? 3.999 8.938 -11.371 1.00 87.50 294 GLY A O 1
ATOM 2311 N N . GLN A 1 295 ? 4.520 9.131 -9.180 1.00 91.69 295 GLN A N 1
ATOM 2312 C CA . GLN A 1 295 ? 5.961 9.255 -9.335 1.00 91.69 295 GLN A CA 1
ATOM 2313 C C . GLN A 1 295 ? 6.673 8.363 -8.323 1.00 91.69 295 GLN A C 1
ATOM 2315 O O . GLN A 1 295 ? 6.924 8.758 -7.185 1.00 91.69 295 GLN A O 1
ATOM 2320 N N . TYR A 1 296 ? 7.042 7.167 -8.751 1.00 91.69 296 TYR A N 1
ATOM 2321 C CA . TYR A 1 296 ? 7.864 6.295 -7.934 1.00 91.69 296 TYR A CA 1
ATOM 2322 C C . TYR A 1 296 ? 9.337 6.655 -8.135 1.00 91.69 296 TYR A C 1
ATOM 2324 O O . TYR A 1 296 ? 9.791 6.783 -9.267 1.00 91.69 296 TYR A O 1
ATOM 2332 N N . ARG A 1 297 ? 10.098 6.829 -7.055 1.00 92.94 297 ARG A N 1
ATOM 2333 C CA . ARG A 1 297 ? 11.555 7.015 -7.116 1.00 92.94 297 ARG A CA 1
ATOM 2334 C C . ARG A 1 297 ? 12.220 5.714 -6.703 1.00 92.94 297 ARG A C 1
ATOM 2336 O O . ARG A 1 297 ? 11.876 5.176 -5.654 1.00 92.94 297 ARG A O 1
ATOM 2343 N N . LYS A 1 298 ? 13.170 5.239 -7.506 1.00 91.94 298 LYS A N 1
ATOM 2344 C CA . LYS A 1 298 ? 13.889 3.983 -7.278 1.00 91.94 298 LYS A CA 1
ATOM 2345 C C . LYS A 1 298 ? 14.481 3.934 -5.871 1.00 91.94 298 LYS A C 1
ATOM 2347 O O . LYS A 1 298 ? 15.253 4.819 -5.505 1.00 91.94 298 LYS A O 1
ATOM 2352 N N . ILE A 1 299 ? 14.112 2.920 -5.093 1.00 92.56 299 ILE A N 1
ATOM 2353 C CA . ILE A 1 299 ? 14.528 2.797 -3.690 1.00 92.56 299 ILE A CA 1
ATOM 2354 C C . ILE A 1 299 ? 15.835 2.004 -3.606 1.00 92.56 299 ILE A C 1
ATOM 2356 O O . ILE A 1 299 ? 16.751 2.405 -2.890 1.00 92.56 299 ILE A O 1
ATOM 2360 N N . HIS A 1 300 ? 15.955 0.914 -4.368 1.00 91.75 300 HIS A N 1
ATOM 2361 C CA . HIS A 1 300 ? 17.116 0.028 -4.307 1.00 91.75 300 HIS A CA 1
ATOM 2362 C C . HIS A 1 300 ? 18.123 0.342 -5.417 1.00 91.75 300 HIS A C 1
ATOM 2364 O O . HIS A 1 300 ? 18.051 -0.195 -6.524 1.00 91.75 300 HIS A O 1
ATOM 2370 N N . LEU A 1 301 ? 19.084 1.217 -5.125 1.00 89.31 301 LEU A N 1
ATOM 2371 C CA . LEU A 1 301 ? 20.150 1.570 -6.066 1.00 89.31 301 LEU A CA 1
ATOM 2372 C C . LEU A 1 301 ? 21.111 0.393 -6.297 1.00 89.31 301 LEU A C 1
ATOM 2374 O O . LEU A 1 301 ? 21.379 -0.406 -5.400 1.00 89.31 301 LEU A O 1
ATOM 2378 N N . PHE A 1 302 ? 21.600 0.264 -7.528 1.00 82.94 302 PHE A N 1
ATOM 2379 C CA . PHE A 1 302 ? 22.490 -0.813 -7.937 1.00 82.94 302 PHE A CA 1
ATOM 2380 C C . PHE A 1 302 ? 23.942 -0.465 -7.607 1.00 82.94 302 PHE A C 1
ATOM 2382 O O . PHE A 1 302 ? 24.644 0.159 -8.405 1.00 82.94 302 PHE A O 1
ATOM 2389 N N . ASP A 1 303 ? 24.378 -0.926 -6.439 1.00 82.94 303 ASP A N 1
ATOM 2390 C CA . ASP A 1 303 ? 25.764 -0.850 -5.997 1.00 82.94 303 ASP A CA 1
ATOM 2391 C C . ASP A 1 303 ? 26.373 -2.258 -5.994 1.00 82.94 303 ASP A C 1
ATOM 2393 O O . ASP A 1 303 ? 26.050 -3.101 -5.156 1.00 82.94 303 ASP A O 1
ATOM 2397 N N . VAL A 1 304 ? 27.244 -2.536 -6.961 1.00 74.81 304 VAL A N 1
ATOM 2398 C CA . VAL A 1 304 ? 27.946 -3.811 -7.113 1.00 74.81 304 VAL A CA 1
ATOM 2399 C C . VAL A 1 304 ? 29.446 -3.573 -7.214 1.00 74.81 304 VAL A C 1
ATOM 2401 O O . VAL A 1 304 ? 29.929 -2.809 -8.049 1.00 74.81 304 VAL A O 1
ATOM 2404 N N . SER A 1 305 ? 30.182 -4.296 -6.374 1.00 73.38 305 SER A N 1
ATOM 2405 C CA . SER A 1 305 ? 31.637 -4.381 -6.396 1.00 73.38 305 SER A CA 1
ATOM 2406 C C . SER A 1 305 ? 32.024 -5.844 -6.587 1.00 73.38 305 SER A C 1
ATOM 2408 O O . SER A 1 305 ? 31.712 -6.678 -5.738 1.00 73.38 305 SER A O 1
ATOM 2410 N N . ILE A 1 306 ? 32.665 -6.168 -7.710 1.00 73.50 306 ILE A N 1
ATOM 2411 C CA . ILE A 1 306 ? 33.228 -7.494 -7.996 1.00 73.50 306 ILE A CA 1
ATOM 2412 C C . ILE A 1 306 ? 34.735 -7.300 -8.202 1.00 73.50 306 ILE A C 1
ATOM 2414 O O . ILE A 1 306 ? 35.165 -7.094 -9.344 1.00 73.50 306 ILE A O 1
ATOM 2418 N N . PRO A 1 307 ? 35.536 -7.343 -7.117 1.00 76.00 307 PRO A N 1
ATOM 2419 C CA . PRO A 1 307 ? 36.975 -7.083 -7.171 1.00 76.00 307 PRO A CA 1
ATOM 2420 C C . PRO A 1 307 ? 37.702 -7.967 -8.190 1.00 76.00 307 PRO A C 1
ATOM 2422 O O . PRO A 1 307 ? 38.469 -7.462 -9.003 1.00 76.00 307 PRO A O 1
ATOM 2425 N N . ASP A 1 308 ? 37.367 -9.260 -8.241 1.00 79.12 308 ASP A N 1
ATOM 2426 C CA . ASP A 1 308 ? 38.014 -10.243 -9.126 1.00 79.12 308 ASP A CA 1
ATOM 2427 C C . ASP A 1 308 ? 37.799 -9.972 -10.625 1.00 79.12 308 ASP A C 1
ATOM 2429 O O . ASP A 1 308 ? 38.541 -10.474 -11.465 1.00 79.12 308 ASP A O 1
ATOM 2433 N N . LYS A 1 309 ? 36.771 -9.188 -10.976 1.00 68.06 309 LYS A N 1
ATOM 2434 C CA . LYS A 1 309 ? 36.475 -8.773 -12.358 1.00 68.06 309 LYS A CA 1
ATOM 2435 C C . LYS A 1 309 ? 36.780 -7.297 -12.607 1.00 68.06 309 LYS A C 1
ATOM 2437 O O . LYS A 1 309 ? 36.495 -6.807 -13.695 1.00 68.06 309 LYS A O 1
ATOM 2442 N N . ASN A 1 310 ? 37.324 -6.597 -11.608 1.00 70.06 310 ASN A N 1
ATOM 2443 C CA . ASN A 1 310 ? 37.535 -5.151 -11.610 1.00 70.06 310 ASN A CA 1
ATOM 2444 C C . ASN A 1 310 ? 36.263 -4.357 -11.988 1.00 70.06 310 ASN A C 1
ATOM 2446 O O . ASN A 1 310 ? 36.326 -3.341 -12.679 1.00 70.06 310 ASN A O 1
ATOM 2450 N N . ILE A 1 311 ? 35.087 -4.853 -11.578 1.00 67.69 311 ILE A N 1
ATOM 2451 C CA . ILE A 1 311 ? 33.796 -4.199 -11.837 1.00 67.69 311 ILE A CA 1
ATOM 2452 C C . ILE A 1 311 ? 33.380 -3.452 -10.574 1.00 67.69 311 ILE A C 1
ATOM 2454 O O . ILE A 1 311 ? 33.062 -4.071 -9.559 1.00 67.69 311 ILE A O 1
ATOM 2458 N N . HIS A 1 312 ? 33.321 -2.126 -10.668 1.00 70.62 312 HIS A N 1
ATOM 2459 C CA . HIS A 1 312 ? 32.793 -1.247 -9.629 1.00 70.62 312 HIS A CA 1
ATOM 2460 C C . HIS A 1 312 ? 31.695 -0.369 -10.235 1.00 70.62 312 HIS A C 1
ATOM 2462 O O . HIS A 1 312 ? 31.973 0.574 -10.971 1.00 70.62 312 HIS A O 1
ATOM 2468 N N . LEU A 1 313 ? 30.436 -0.703 -9.955 1.00 72.00 313 LEU A N 1
ATOM 2469 C CA . LEU A 1 313 ? 29.258 0.045 -10.395 1.00 72.00 313 LEU A CA 1
ATOM 2470 C C . LEU A 1 313 ? 28.510 0.509 -9.155 1.00 72.00 313 LEU A C 1
ATOM 2472 O O . LEU A 1 313 ? 27.917 -0.314 -8.469 1.00 72.00 313 LEU A O 1
ATOM 2476 N N . LYS A 1 314 ? 28.556 1.808 -8.860 1.00 80.75 314 LYS A N 1
ATOM 2477 C CA . LYS A 1 314 ? 27.931 2.390 -7.671 1.00 80.75 314 LYS A CA 1
ATOM 2478 C C . LYS A 1 314 ? 26.949 3.484 -8.070 1.00 80.75 314 LYS A C 1
ATOM 2480 O O . LYS A 1 314 ? 27.307 4.655 -8.188 1.00 80.75 314 LYS A O 1
ATOM 2485 N N . GLU A 1 315 ? 25.708 3.091 -8.347 1.00 83.75 315 GLU A N 1
ATOM 2486 C CA . GLU A 1 315 ? 24.637 4.018 -8.732 1.00 83.75 315 GLU A CA 1
ATOM 2487 C C . GLU A 1 315 ? 24.402 5.085 -7.648 1.00 83.75 315 GLU A C 1
ATOM 2489 O O . GLU A 1 315 ? 24.109 6.238 -7.980 1.00 83.75 315 GLU A O 1
ATOM 2494 N N . SER A 1 316 ? 24.625 4.750 -6.369 1.00 86.62 316 SER A N 1
ATOM 2495 C CA . SER A 1 316 ? 24.475 5.685 -5.246 1.00 86.62 316 SER A CA 1
ATOM 2496 C C . SER A 1 316 ? 25.395 6.907 -5.303 1.00 86.62 316 SER A C 1
ATOM 2498 O O . SER A 1 316 ? 25.154 7.887 -4.602 1.00 86.62 316 SER A O 1
ATOM 2500 N N . ASP A 1 317 ? 26.477 6.867 -6.086 1.00 84.56 317 ASP A N 1
ATOM 2501 C CA . ASP A 1 317 ? 27.400 8.000 -6.198 1.00 84.56 317 ASP A CA 1
ATOM 2502 C C . ASP A 1 317 ? 26.804 9.154 -7.017 1.00 84.56 317 ASP A C 1
ATOM 2504 O O . ASP A 1 317 ? 27.242 10.300 -6.877 1.00 84.56 317 ASP A O 1
ATOM 2508 N N . ALA A 1 318 ? 25.814 8.872 -7.870 1.00 83.31 318 ALA A N 1
ATOM 2509 C CA . ALA A 1 318 ? 25.175 9.844 -8.758 1.00 83.31 318 ALA A CA 1
ATOM 2510 C C . ALA A 1 318 ? 23.663 9.988 -8.519 1.00 83.31 318 ALA A C 1
ATOM 2512 O O . ALA A 1 318 ? 23.112 11.063 -8.760 1.00 83.31 318 ALA A O 1
ATOM 2513 N N . ILE A 1 319 ? 22.997 8.935 -8.035 1.00 89.62 319 ILE A N 1
ATOM 2514 C CA . ILE A 1 319 ? 21.547 8.889 -7.845 1.00 89.62 319 ILE A CA 1
ATOM 2515 C C . ILE A 1 319 ? 21.196 8.895 -6.358 1.00 89.62 319 ILE A C 1
ATOM 2517 O O . ILE A 1 319 ? 21.773 8.185 -5.544 1.00 89.62 319 ILE A O 1
ATOM 2521 N N . THR A 1 320 ? 20.196 9.694 -6.004 1.00 91.44 320 THR A N 1
ATOM 2522 C CA . THR A 1 320 ? 19.539 9.692 -4.698 1.00 91.44 320 THR A CA 1
ATOM 2523 C C . THR A 1 320 ? 18.413 8.655 -4.695 1.00 91.44 320 THR A C 1
ATOM 2525 O O . THR A 1 320 ? 17.555 8.670 -5.581 1.00 91.44 320 THR A O 1
ATOM 2528 N N . ALA A 1 321 ? 18.384 7.791 -3.678 1.00 90.56 321 ALA A N 1
ATOM 2529 C CA . ALA A 1 321 ? 17.330 6.797 -3.495 1.00 90.56 321 ALA A CA 1
ATOM 2530 C C . ALA A 1 321 ? 15.974 7.438 -3.144 1.00 90.56 321 ALA A C 1
ATOM 2532 O O . ALA A 1 321 ? 15.900 8.479 -2.486 1.00 90.56 321 ALA A O 1
ATOM 2533 N N . GLY A 1 322 ? 14.892 6.790 -3.567 1.00 89.19 322 GLY A N 1
ATOM 2534 C CA . GLY A 1 322 ? 13.538 7.080 -3.111 1.00 89.19 322 GLY A CA 1
ATOM 2535 C C . GLY A 1 322 ? 13.339 6.743 -1.632 1.00 89.19 322 GLY A C 1
ATOM 2536 O O . GLY A 1 322 ? 14.084 5.961 -1.047 1.00 89.19 322 GLY A O 1
ATOM 2537 N N . SER A 1 323 ? 12.313 7.337 -1.025 1.00 84.12 323 SER A N 1
ATOM 2538 C CA . SER A 1 323 ? 12.023 7.217 0.412 1.00 84.12 323 SER A CA 1
ATOM 2539 C C . SER A 1 323 ? 10.679 6.553 0.727 1.00 84.12 323 SER A C 1
ATOM 2541 O O . SER A 1 323 ? 10.311 6.454 1.898 1.00 84.12 323 SER A O 1
ATOM 2543 N N . SER A 1 324 ? 9.927 6.119 -0.288 1.00 84.69 324 SER A N 1
ATOM 2544 C CA . SER A 1 324 ? 8.598 5.532 -0.107 1.00 84.69 324 SER A CA 1
ATOM 2545 C C . SER A 1 324 ? 8.205 4.592 -1.246 1.00 84.69 324 SER A C 1
ATOM 2547 O O . SER A 1 324 ? 8.563 4.795 -2.406 1.00 84.69 324 SER A O 1
ATOM 2549 N N . ILE A 1 325 ? 7.424 3.568 -0.898 1.00 87.31 325 ILE A N 1
ATOM 2550 C CA . ILE A 1 325 ? 6.680 2.741 -1.851 1.00 87.31 325 ILE A CA 1
ATOM 2551 C C . ILE A 1 325 ? 5.351 3.453 -2.120 1.00 87.31 325 ILE A C 1
ATOM 2553 O O . ILE A 1 325 ? 4.662 3.846 -1.177 1.00 87.31 325 ILE A O 1
ATOM 2557 N N . LEU A 1 326 ? 5.011 3.651 -3.394 1.00 86.75 326 LEU A N 1
ATOM 2558 C CA . LEU A 1 326 ? 3.743 4.265 -3.775 1.00 86.75 326 LEU A CA 1
ATOM 2559 C C . LEU A 1 326 ? 2.634 3.219 -3.893 1.00 86.75 326 LEU A C 1
ATOM 2561 O O . LEU A 1 326 ? 2.898 2.147 -4.439 1.00 86.75 326 LEU A O 1
ATOM 2565 N N . PRO A 1 327 ? 1.398 3.539 -3.469 1.00 88.00 327 PRO A N 1
ATOM 2566 C CA . PRO A 1 327 ? 0.266 2.664 -3.717 1.00 88.00 327 PRO A CA 1
ATOM 2567 C C . PRO A 1 327 ? -0.013 2.507 -5.220 1.00 88.00 327 PRO A C 1
ATOM 2569 O O . PRO A 1 327 ? 0.298 3.412 -6.004 1.00 88.00 327 PRO A O 1
ATOM 2572 N N . PRO A 1 328 ? -0.648 1.397 -5.632 1.00 91.81 328 PRO A N 1
ATOM 2573 C CA . PRO A 1 328 ? -1.070 1.200 -7.013 1.00 91.81 328 PRO A CA 1
ATOM 2574 C C . PRO A 1 328 ? -2.017 2.313 -7.485 1.00 91.81 328 PRO A C 1
ATOM 2576 O O . PRO A 1 328 ? -2.970 2.678 -6.796 1.00 91.81 328 PRO A O 1
ATOM 2579 N N . CYS A 1 329 ? -1.781 2.834 -8.687 1.00 90.81 329 CYS A N 1
ATOM 2580 C CA . CYS A 1 329 ? -2.643 3.816 -9.336 1.00 90.81 329 CYS A CA 1
ATOM 2581 C C . CYS A 1 329 ? -3.734 3.106 -10.147 1.00 90.81 329 CYS A C 1
ATOM 2583 O O . CYS A 1 329 ? -3.446 2.177 -10.901 1.00 90.81 329 CYS A O 1
ATOM 2585 N N . SER A 1 330 ? -4.982 3.565 -10.056 1.00 91.50 330 SER A N 1
ATOM 2586 C CA . SER A 1 330 ? -6.062 3.024 -10.888 1.00 91.50 330 SER A CA 1
ATOM 2587 C C . SER A 1 330 ? -5.894 3.476 -12.343 1.00 91.50 330 SER A C 1
ATOM 2589 O O . SER A 1 330 ? -5.765 4.670 -12.618 1.00 91.50 330 SER A O 1
ATOM 2591 N N . THR A 1 331 ? -5.874 2.524 -13.276 1.00 90.38 331 THR A N 1
ATOM 2592 C CA . THR A 1 331 ? -5.725 2.767 -14.720 1.00 90.38 331 THR A CA 1
ATOM 2593 C C . THR A 1 331 ? -6.789 1.993 -15.503 1.00 90.38 331 THR A C 1
ATOM 2595 O O . THR A 1 331 ? -7.375 1.055 -14.956 1.00 90.38 331 THR A O 1
ATOM 2598 N N . PRO A 1 332 ? -7.004 2.289 -16.799 1.00 89.62 332 PRO A N 1
ATOM 2599 C CA . PRO A 1 332 ? -7.903 1.499 -17.644 1.00 89.62 332 PRO A CA 1
ATOM 2600 C C . PRO A 1 332 ? -7.523 0.012 -17.758 1.00 89.62 332 PRO A C 1
ATOM 2602 O O . PRO A 1 332 ? -8.371 -0.815 -18.069 1.00 89.62 332 PRO A O 1
ATOM 2605 N N . ALA A 1 333 ? -6.258 -0.350 -17.514 1.00 89.69 333 ALA A N 1
ATOM 2606 C CA . ALA A 1 333 ? -5.798 -1.741 -17.536 1.00 89.69 333 ALA A CA 1
ATOM 2607 C C . ALA A 1 333 ? -5.893 -2.438 -16.165 1.00 89.69 333 ALA A C 1
ATOM 2609 O O . ALA A 1 333 ? -5.563 -3.613 -16.055 1.00 89.69 333 ALA A O 1
ATOM 2610 N N . GLY A 1 334 ? -6.308 -1.718 -15.121 1.00 91.06 334 GLY A N 1
ATOM 2611 C CA . GLY A 1 334 ? -6.353 -2.186 -13.739 1.00 91.06 334 GLY A CA 1
ATOM 2612 C C . GLY A 1 334 ? -5.495 -1.357 -12.790 1.00 91.06 334 GLY A C 1
ATOM 2613 O O . GLY A 1 334 ? -4.961 -0.310 -13.173 1.00 91.06 334 GLY A O 1
ATOM 2614 N N . ASN A 1 335 ? -5.353 -1.807 -11.542 1.00 93.69 335 ASN A N 1
ATOM 2615 C CA . ASN A 1 335 ? -4.515 -1.116 -10.568 1.00 93.69 335 ASN A CA 1
ATOM 2616 C C . ASN A 1 335 ? -3.041 -1.378 -10.894 1.00 93.69 335 ASN A C 1
ATOM 2618 O O . ASN A 1 335 ? -2.519 -2.480 -10.706 1.00 93.69 335 ASN A O 1
ATOM 2622 N N . ASN A 1 336 ? -2.376 -0.358 -11.428 1.00 90.81 336 ASN A N 1
ATOM 2623 C CA . ASN A 1 336 ? -0.995 -0.411 -11.870 1.00 90.81 336 ASN A CA 1
ATOM 2624 C C . ASN A 1 336 ? -0.065 0.067 -10.759 1.00 90.81 336 ASN A C 1
ATOM 2626 O O . ASN A 1 336 ? -0.176 1.197 -10.288 1.00 90.81 336 ASN A O 1
ATOM 2630 N N . ALA A 1 337 ? 0.873 -0.782 -10.368 1.00 89.25 337 ALA A N 1
ATOM 2631 C CA . ALA A 1 337 ? 1.899 -0.440 -9.407 1.00 89.25 337 ALA A CA 1
ATOM 2632 C C . ALA A 1 337 ? 3.234 -0.184 -10.108 1.00 89.25 337 ALA A C 1
ATOM 2634 O O . ALA A 1 337 ? 3.808 -1.092 -10.722 1.00 89.25 337 ALA A O 1
ATOM 2635 N N . GLN A 1 338 ? 3.744 1.040 -9.957 1.00 85.31 338 GLN A N 1
ATOM 2636 C CA . GLN A 1 338 ? 5.091 1.409 -10.381 1.00 85.31 338 GLN A CA 1
ATOM 2637 C C . GLN A 1 338 ? 6.122 0.718 -9.489 1.00 85.31 338 GLN A C 1
ATOM 2639 O O . GLN A 1 338 ? 6.453 1.190 -8.402 1.00 85.31 338 GLN A O 1
ATOM 2644 N N . CYS A 1 339 ? 6.605 -0.432 -9.946 1.00 70.31 339 CYS A N 1
ATOM 2645 C CA . CYS A 1 339 ? 7.764 -1.101 -9.377 1.00 70.31 339 CYS A CA 1
ATOM 2646 C C . CYS A 1 339 ? 8.990 -0.871 -10.279 1.00 70.31 339 CYS A C 1
ATOM 2648 O O . CYS A 1 339 ? 8.880 -0.411 -11.415 1.00 70.31 339 CYS A O 1
ATOM 2650 N N . TYR A 1 340 ? 10.174 -1.140 -9.747 1.00 69.94 340 TYR A N 1
ATOM 2651 C CA . TYR A 1 340 ? 11.453 -0.992 -10.453 1.00 69.94 340 TYR A CA 1
ATOM 2652 C C . TYR A 1 340 ? 12.449 -2.037 -9.942 1.00 69.94 340 TYR A C 1
ATOM 2654 O O . TYR A 1 340 ? 13.230 -2.609 -10.701 1.00 69.94 340 TYR A O 1
ATOM 2662 N N . ASP A 1 341 ? 12.379 -2.344 -8.646 1.00 84.69 341 ASP A N 1
ATOM 2663 C CA . ASP A 1 341 ? 13.390 -3.118 -7.941 1.00 84.69 341 ASP A CA 1
ATOM 2664 C C . ASP A 1 341 ? 13.085 -4.624 -7.980 1.00 84.69 341 ASP A C 1
ATOM 2666 O O . ASP A 1 341 ? 12.781 -5.269 -6.979 1.00 84.69 341 ASP A O 1
ATOM 2670 N N . LEU A 1 342 ? 13.201 -5.206 -9.179 1.00 91.56 342 LEU A N 1
ATOM 2671 C CA . LEU A 1 342 ? 12.867 -6.605 -9.489 1.00 91.56 342 LEU A CA 1
ATOM 2672 C C . LEU A 1 342 ? 13.472 -7.633 -8.511 1.00 91.56 342 LEU A C 1
ATOM 2674 O O . LEU A 1 342 ? 12.876 -8.677 -8.241 1.00 91.56 342 LEU A O 1
ATOM 2678 N N . ARG A 1 343 ? 14.657 -7.353 -7.961 1.00 93.94 343 ARG A N 1
ATOM 2679 C CA . ARG A 1 343 ? 15.387 -8.279 -7.080 1.00 93.94 343 ARG A CA 1
ATOM 2680 C C . ARG A 1 343 ? 14.785 -8.418 -5.676 1.00 93.94 343 ARG A C 1
ATOM 2682 O O . ARG A 1 343 ? 15.103 -9.403 -5.023 1.00 93.94 343 ARG A O 1
ATOM 2689 N N . PHE A 1 344 ? 13.898 -7.516 -5.258 1.00 94.94 344 PHE A N 1
ATOM 2690 C CA . PHE A 1 344 ? 13.353 -7.459 -3.897 1.00 94.94 344 PHE A CA 1
ATOM 2691 C C . PHE A 1 344 ? 11.873 -7.896 -3.897 1.00 94.94 344 PHE A C 1
ATOM 2693 O O . PHE A 1 344 ? 10.997 -7.105 -4.267 1.00 94.94 344 PHE A O 1
ATOM 2700 N N . PRO A 1 345 ? 11.561 -9.169 -3.573 1.00 95.62 345 PRO A N 1
ATOM 2701 C CA . PRO A 1 345 ? 10.189 -9.698 -3.615 1.00 95.62 345 PRO A CA 1
ATOM 2702 C C . PRO A 1 345 ? 9.218 -8.967 -2.678 1.00 95.62 345 PRO A C 1
ATOM 2704 O O . PRO A 1 345 ? 8.017 -8.900 -2.956 1.00 95.62 345 PRO A O 1
ATOM 2707 N N . GLU A 1 346 ? 9.729 -8.397 -1.586 1.00 94.38 346 GLU A N 1
ATOM 2708 C CA . GLU A 1 346 ? 8.964 -7.713 -0.547 1.00 94.38 346 GLU A CA 1
ATOM 2709 C C . GLU A 1 346 ? 8.135 -6.580 -1.143 1.00 94.38 346 GLU A C 1
ATOM 2711 O O . GLU A 1 346 ? 6.932 -6.503 -0.898 1.00 94.38 346 GLU A O 1
ATOM 2716 N N . GLN A 1 347 ? 8.747 -5.752 -1.997 1.00 93.25 347 GLN A N 1
ATOM 2717 C CA . GLN A 1 347 ? 8.066 -4.614 -2.609 1.00 93.25 347 GLN A CA 1
ATOM 2718 C C . GLN A 1 347 ? 6.882 -5.064 -3.470 1.00 93.25 347 GLN A C 1
ATOM 2720 O O . GLN A 1 347 ? 5.815 -4.461 -3.423 1.00 93.25 347 GLN A O 1
ATOM 2725 N N . SER A 1 348 ? 7.038 -6.144 -4.234 1.00 95.62 348 SER A N 1
ATOM 2726 C CA . SER A 1 348 ? 5.963 -6.657 -5.093 1.00 95.62 348 SER A CA 1
ATOM 2727 C C . SER A 1 348 ? 4.834 -7.297 -4.289 1.00 95.62 348 SER A C 1
ATOM 2729 O O . SER A 1 348 ? 3.662 -7.076 -4.595 1.00 95.62 348 SER A O 1
ATOM 2731 N N . THR A 1 349 ? 5.185 -8.013 -3.217 1.00 95.31 349 THR A N 1
ATOM 2732 C CA . THR A 1 349 ? 4.215 -8.568 -2.263 1.00 95.31 349 THR A CA 1
ATOM 2733 C C . THR A 1 349 ? 3.400 -7.471 -1.586 1.00 95.31 349 THR A C 1
ATOM 2735 O O . THR A 1 349 ? 2.178 -7.589 -1.492 1.00 95.31 349 THR A O 1
ATOM 2738 N N . ILE A 1 350 ? 4.064 -6.396 -1.159 1.00 92.25 350 ILE A N 1
ATOM 2739 C CA . ILE A 1 350 ? 3.435 -5.205 -0.582 1.00 92.25 350 ILE A CA 1
ATOM 2740 C C . ILE A 1 350 ? 2.477 -4.561 -1.591 1.00 92.25 350 ILE A C 1
ATOM 2742 O O . ILE A 1 350 ? 1.310 -4.341 -1.295 1.00 92.25 350 ILE A O 1
ATOM 2746 N N . LEU A 1 351 ? 2.925 -4.305 -2.821 1.00 93.56 351 LEU A N 1
ATOM 2747 C CA . LEU A 1 351 ? 2.077 -3.661 -3.830 1.00 93.56 351 LEU A CA 1
ATOM 2748 C C . LEU A 1 351 ? 0.841 -4.512 -4.162 1.00 93.56 351 LEU A C 1
ATOM 2750 O O . LEU A 1 351 ? -0.251 -3.981 -4.370 1.00 93.56 351 LEU A O 1
ATOM 2754 N N . ARG A 1 352 ? 0.975 -5.844 -4.156 1.00 95.12 352 ARG A N 1
ATOM 2755 C CA . ARG A 1 352 ? -0.159 -6.761 -4.309 1.00 95.12 352 ARG A CA 1
ATOM 2756 C C . ARG A 1 352 ? -1.105 -6.743 -3.104 1.00 95.12 352 ARG A C 1
ATOM 2758 O O . ARG A 1 352 ? -2.317 -6.793 -3.320 1.00 95.12 352 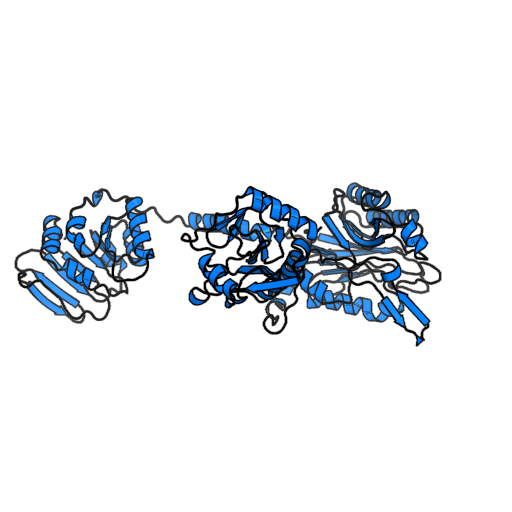ARG A O 1
ATOM 2765 N N . SER A 1 353 ? -0.614 -6.667 -1.864 1.00 91.19 353 SER A N 1
ATOM 2766 C CA . SER A 1 353 ? -1.499 -6.532 -0.691 1.00 91.19 353 SER A CA 1
ATOM 2767 C C . SER A 1 353 ? -2.260 -5.200 -0.695 1.00 91.19 353 SER A C 1
ATOM 2769 O O . SER A 1 353 ? -3.383 -5.130 -0.197 1.00 91.19 353 SER A O 1
ATOM 2771 N N . GLU A 1 354 ? -1.707 -4.182 -1.354 1.00 89.50 354 GLU A N 1
ATOM 2772 C CA . GLU A 1 354 ? -2.347 -2.888 -1.611 1.00 89.50 354 GLU A CA 1
ATOM 2773 C C . GLU A 1 354 ? -3.277 -2.877 -2.838 1.00 89.50 354 GLU A C 1
ATOM 2775 O O . GLU A 1 354 ? -3.855 -1.842 -3.170 1.00 89.50 354 GLU A O 1
ATOM 2780 N N . GLY A 1 355 ? -3.475 -4.027 -3.488 1.00 93.38 355 GLY A N 1
ATOM 2781 C CA . GLY A 1 355 ? -4.465 -4.199 -4.551 1.00 93.38 355 GLY A CA 1
ATOM 2782 C C . GLY A 1 355 ? -3.935 -4.034 -5.973 1.00 93.38 355 GLY A C 1
ATOM 2783 O O . GLY A 1 355 ? -4.744 -3.854 -6.879 1.00 93.38 355 GLY A O 1
ATOM 2784 N N . ALA A 1 356 ? -2.617 -4.100 -6.197 1.00 96.12 356 ALA A N 1
ATOM 2785 C CA . ALA A 1 356 ? -2.055 -4.103 -7.549 1.00 96.12 356 ALA A CA 1
ATOM 2786 C C . ALA A 1 356 ? -2.576 -5.295 -8.358 1.00 96.12 356 ALA A C 1
ATOM 2788 O O . ALA A 1 356 ? -2.565 -6.418 -7.862 1.00 96.12 356 ALA A O 1
ATOM 2789 N N . ASP A 1 357 ? -2.947 -5.070 -9.615 1.00 96.94 357 ASP A N 1
ATOM 2790 C CA . ASP A 1 357 ? -3.251 -6.113 -10.609 1.00 96.94 357 ASP A CA 1
ATOM 2791 C C . ASP A 1 357 ? -2.134 -6.240 -11.645 1.00 96.94 357 ASP A C 1
ATOM 2793 O O . ASP A 1 357 ? -1.926 -7.308 -12.223 1.00 96.94 357 ASP A O 1
ATOM 2797 N N . ILE A 1 358 ? -1.388 -5.148 -11.844 1.00 96.50 358 ILE A N 1
ATOM 2798 C CA . ILE A 1 358 ? -0.236 -5.066 -12.734 1.00 96.50 358 ILE A CA 1
ATOM 2799 C C . ILE A 1 358 ? 0.963 -4.554 -11.938 1.00 96.50 358 ILE A C 1
ATOM 2801 O O . ILE A 1 358 ? 0.909 -3.476 -11.347 1.00 96.50 358 ILE A O 1
ATOM 2805 N N . LEU A 1 359 ? 2.067 -5.291 -11.992 1.00 97.00 359 LEU A N 1
ATOM 2806 C CA . LEU A 1 359 ? 3.385 -4.851 -11.552 1.00 97.00 359 LEU A CA 1
ATOM 2807 C C . LEU A 1 359 ? 4.213 -4.453 -12.773 1.00 97.00 359 LEU A C 1
ATOM 2809 O O . LEU A 1 359 ? 4.211 -5.125 -13.808 1.00 97.00 359 LEU A O 1
ATOM 2813 N N . THR A 1 360 ? 4.945 -3.355 -12.674 1.00 94.50 360 THR A N 1
ATOM 2814 C CA . THR A 1 360 ? 5.804 -2.886 -13.762 1.00 94.50 360 THR A CA 1
ATOM 2815 C C . THR A 1 360 ? 7.265 -2.987 -13.374 1.00 94.50 360 THR A C 1
ATOM 2817 O O . THR A 1 360 ? 7.588 -2.668 -12.244 1.00 94.50 360 THR A O 1
ATOM 2820 N N . PHE A 1 361 ? 8.152 -3.350 -14.298 1.00 93.69 361 PHE A N 1
ATOM 2821 C CA . PHE A 1 361 ? 9.599 -3.357 -14.036 1.00 93.69 361 PHE A CA 1
ATOM 2822 C C . PHE A 1 361 ? 10.356 -2.768 -15.226 1.00 93.69 361 PHE A C 1
ATOM 2824 O O . PHE A 1 361 ? 10.967 -3.509 -15.995 1.00 93.69 361 PHE A O 1
ATOM 2831 N N . PRO A 1 362 ? 10.261 -1.450 -15.459 1.00 91.12 362 PRO A N 1
ATOM 2832 C CA . PRO A 1 362 ? 11.119 -0.807 -16.435 1.00 91.12 362 PRO A CA 1
ATOM 2833 C C . PRO A 1 362 ? 12.581 -0.928 -15.999 1.00 91.12 362 PRO A C 1
ATOM 2835 O O . PRO A 1 362 ? 12.902 -0.728 -14.827 1.00 91.12 362 PRO A O 1
ATOM 2838 N N . SER A 1 363 ? 13.481 -1.324 -16.896 1.00 88.88 363 SER A N 1
ATOM 2839 C CA . SER A 1 363 ? 14.859 -1.619 -16.499 1.00 88.88 363 SER A CA 1
ATOM 2840 C C . SER A 1 363 ? 15.878 -1.514 -17.632 1.00 88.88 363 SER A C 1
ATOM 2842 O O . SER A 1 363 ? 15.557 -1.549 -18.814 1.00 88.88 363 SER A O 1
ATOM 2844 N N . ALA A 1 364 ? 17.152 -1.440 -17.252 1.00 89.19 364 ALA A N 1
ATOM 2845 C CA . ALA A 1 364 ? 18.299 -1.544 -18.151 1.00 89.19 364 ALA A CA 1
ATOM 2846 C C . ALA A 1 364 ? 19.263 -2.629 -17.644 1.00 89.19 364 ALA A C 1
ATOM 2848 O O . ALA A 1 364 ? 20.391 -2.330 -17.235 1.00 89.19 364 ALA A O 1
ATOM 2849 N N . PHE A 1 365 ? 18.783 -3.882 -17.597 1.00 89.00 365 PHE A N 1
ATOM 2850 C CA . PHE A 1 365 ? 19.576 -5.038 -17.154 1.00 89.00 365 PHE A CA 1
ATOM 2851 C C . PHE A 1 365 ? 20.814 -5.197 -18.030 1.00 89.00 365 PHE A C 1
ATOM 2853 O O . PHE A 1 365 ? 20.732 -5.061 -19.251 1.00 89.00 365 PHE A O 1
ATOM 2860 N N . THR A 1 366 ? 21.954 -5.501 -17.411 1.00 88.12 366 THR A N 1
ATOM 2861 C CA . THR A 1 366 ? 23.164 -5.856 -18.159 1.00 88.12 366 THR A CA 1
ATOM 2862 C C . THR A 1 366 ? 22.951 -7.178 -18.883 1.00 88.12 366 THR A C 1
ATOM 2864 O O . THR A 1 366 ? 22.175 -8.018 -18.420 1.00 88.12 366 THR A O 1
ATOM 2867 N N . ARG A 1 367 ? 23.652 -7.389 -19.997 1.00 88.12 367 ARG A N 1
ATOM 2868 C CA . ARG A 1 367 ? 23.563 -8.628 -20.781 1.00 88.12 367 ARG A CA 1
ATOM 2869 C C . ARG A 1 367 ? 23.796 -9.879 -19.924 1.00 88.12 367 ARG A C 1
ATOM 2871 O O . ARG A 1 367 ? 22.988 -10.803 -19.956 1.00 88.12 367 ARG A O 1
ATOM 2878 N N . GLU A 1 368 ? 24.851 -9.878 -19.112 1.00 87.62 368 GLU A N 1
ATOM 2879 C CA . GLU A 1 368 ? 25.286 -11.026 -18.305 1.00 87.62 368 GLU A CA 1
ATOM 2880 C C . GLU A 1 368 ? 24.250 -11.393 -17.241 1.00 87.62 368 GLU A C 1
ATOM 2882 O O . GLU A 1 368 ? 23.938 -12.563 -17.036 1.00 87.62 368 GLU A O 1
ATOM 2887 N N . THR A 1 369 ? 23.697 -10.390 -16.552 1.00 87.62 369 THR A N 1
ATOM 2888 C CA . THR A 1 369 ? 22.699 -10.647 -15.509 1.00 87.62 369 THR A CA 1
ATOM 2889 C C . THR A 1 369 ? 21.316 -10.899 -16.090 1.00 87.62 369 THR A C 1
ATOM 2891 O O . THR A 1 369 ? 20.558 -11.666 -15.500 1.00 87.62 369 THR A O 1
ATOM 2894 N N . GLY A 1 370 ? 20.989 -10.288 -17.230 1.00 89.38 370 GLY A N 1
ATOM 2895 C CA . GLY A 1 370 ? 19.720 -10.469 -17.922 1.00 89.38 370 GLY A CA 1
ATOM 2896 C C . GLY A 1 370 ? 19.537 -11.894 -18.432 1.00 89.38 370 GLY A C 1
ATOM 2897 O O . GLY A 1 370 ? 18.495 -12.490 -18.175 1.00 89.38 370 GLY A O 1
ATOM 2898 N N . GLN A 1 371 ? 20.589 -12.481 -19.015 1.00 91.25 371 GLN A N 1
ATOM 2899 C CA . GLN A 1 371 ? 20.576 -13.856 -19.525 1.00 91.25 371 GLN A CA 1
ATOM 2900 C C . GLN A 1 371 ? 20.158 -14.893 -18.471 1.00 91.25 371 GLN A C 1
ATOM 2902 O O . GLN A 1 371 ? 19.528 -15.891 -18.812 1.00 91.25 371 GLN A O 1
ATOM 2907 N N . VAL A 1 372 ? 20.500 -14.658 -17.202 1.00 93.19 372 VAL A N 1
ATOM 2908 C CA . VAL A 1 372 ? 20.234 -15.602 -16.107 1.00 93.19 372 VAL A CA 1
ATOM 2909 C C . VAL A 1 372 ? 19.016 -15.200 -15.278 1.00 93.19 372 VAL A C 1
ATOM 2911 O O . VAL A 1 372 ? 18.258 -16.062 -14.849 1.00 93.19 372 VAL A O 1
ATOM 2914 N N . HIS A 1 373 ? 18.818 -13.906 -15.014 1.00 95.38 373 HIS A N 1
ATOM 2915 C CA . HIS A 1 373 ? 17.872 -13.458 -13.990 1.00 95.38 373 HIS A CA 1
ATOM 2916 C C . HIS A 1 373 ? 16.615 -12.779 -14.527 1.00 95.38 373 HIS A C 1
ATOM 2918 O O . HIS A 1 373 ? 15.631 -12.739 -13.795 1.00 95.38 373 HIS A O 1
ATOM 2924 N N . TRP A 1 374 ? 16.626 -12.229 -15.746 1.00 95.38 374 TRP A N 1
ATOM 2925 C CA . TRP A 1 374 ? 15.538 -11.366 -16.218 1.00 95.38 374 TRP A CA 1
ATOM 2926 C C . TRP A 1 374 ? 14.192 -12.093 -16.228 1.00 95.38 374 TRP A C 1
ATOM 2928 O O . TRP A 1 374 ? 13.301 -11.779 -15.441 1.00 95.38 374 TRP A O 1
ATOM 2938 N N . GLU A 1 375 ? 14.075 -13.127 -17.054 1.00 97.50 375 GLU A N 1
ATOM 2939 C CA . GLU A 1 375 ? 12.835 -13.884 -17.191 1.00 97.50 375 GLU A CA 1
ATOM 2940 C C . GLU A 1 375 ? 12.452 -14.651 -15.906 1.00 97.50 375 GLU A C 1
ATOM 2942 O O . GLU A 1 375 ? 11.291 -14.549 -15.499 1.00 97.50 375 GLU A O 1
ATOM 2947 N N . PRO A 1 376 ? 13.370 -15.353 -15.198 1.00 98.25 376 PRO A N 1
ATOM 2948 C CA . PRO A 1 376 ? 13.008 -16.059 -13.968 1.00 98.25 376 PRO A CA 1
ATOM 2949 C C . PRO A 1 376 ? 12.474 -15.142 -12.867 1.00 98.25 376 PRO A C 1
ATOM 2951 O O . PRO A 1 376 ? 11.478 -15.482 -12.228 1.00 98.25 376 PRO A O 1
ATOM 2954 N N . LEU A 1 377 ? 13.089 -13.972 -12.656 1.00 98.38 377 LEU A N 1
ATOM 2955 C CA . LEU A 1 377 ? 12.611 -13.035 -11.641 1.00 98.38 377 LEU A CA 1
ATOM 2956 C C . LEU A 1 377 ? 11.258 -12.441 -12.035 1.00 98.38 377 LEU A C 1
ATOM 2958 O O . LEU A 1 377 ? 10.364 -12.398 -11.197 1.00 98.38 377 LEU A O 1
ATOM 2962 N N . LEU A 1 378 ? 11.069 -12.027 -13.293 1.00 98.25 378 LEU A N 1
ATOM 2963 C CA . LEU A 1 378 ? 9.785 -11.477 -13.743 1.00 98.25 378 LEU A CA 1
ATOM 2964 C C . LEU A 1 378 ? 8.648 -12.496 -13.606 1.00 98.25 378 LEU A C 1
ATOM 2966 O O . LEU A 1 378 ? 7.580 -12.157 -13.095 1.00 98.25 378 LEU A O 1
ATOM 2970 N N . LYS A 1 379 ? 8.892 -13.757 -13.986 1.00 98.69 379 LYS A N 1
ATOM 2971 C CA . LYS A 1 379 ? 7.933 -14.852 -13.787 1.00 98.69 379 LYS A CA 1
ATOM 2972 C C . LYS A 1 379 ? 7.642 -15.087 -12.311 1.00 98.69 379 LYS A C 1
ATOM 2974 O O . LYS A 1 379 ? 6.476 -15.205 -11.948 1.00 98.69 379 LYS A O 1
ATOM 2979 N N . ALA A 1 380 ? 8.667 -15.104 -11.456 1.00 98.56 380 ALA A N 1
ATOM 2980 C CA . ALA A 1 380 ? 8.476 -15.249 -10.015 1.00 98.56 380 ALA A CA 1
ATOM 2981 C C . ALA A 1 380 ? 7.561 -14.147 -9.460 1.00 98.56 380 ALA A C 1
ATOM 2983 O O . ALA A 1 380 ? 6.592 -14.463 -8.773 1.00 98.56 380 ALA A O 1
ATOM 2984 N N . ARG A 1 381 ? 7.790 -12.877 -9.837 1.00 98.50 381 ARG A N 1
ATOM 2985 C CA . ARG A 1 381 ? 6.936 -11.749 -9.421 1.00 98.50 381 ARG A CA 1
ATOM 2986 C C . ARG A 1 381 ? 5.499 -11.900 -9.901 1.00 98.50 381 ARG A C 1
ATOM 2988 O O . ARG A 1 381 ? 4.594 -11.578 -9.136 1.00 98.50 381 ARG A O 1
ATOM 2995 N N . ALA A 1 382 ? 5.287 -12.382 -11.125 1.00 98.44 382 ALA A N 1
ATOM 2996 C CA . ALA A 1 382 ? 3.951 -12.608 -11.669 1.00 98.44 382 ALA A CA 1
ATOM 2997 C C . ALA A 1 382 ? 3.209 -13.716 -10.907 1.00 98.44 382 ALA A C 1
ATOM 2999 O O . ALA A 1 382 ? 2.080 -13.506 -10.469 1.00 98.44 382 ALA A O 1
ATOM 3000 N N . ILE A 1 383 ? 3.872 -14.857 -10.686 1.00 98.50 383 ILE A N 1
ATOM 3001 C CA . ILE A 1 383 ? 3.294 -16.055 -10.061 1.00 98.50 383 ILE A CA 1
ATOM 3002 C C . ILE A 1 383 ? 3.017 -15.825 -8.571 1.00 98.50 383 ILE A C 1
ATOM 3004 O O . ILE A 1 383 ? 1.892 -16.023 -8.113 1.00 98.50 383 ILE A O 1
ATOM 3008 N N . GLU A 1 384 ? 4.021 -15.390 -7.802 1.00 97.94 384 GLU A N 1
ATOM 3009 C CA . GLU A 1 384 ? 3.909 -15.269 -6.339 1.00 97.94 384 GLU A CA 1
ATOM 3010 C C . GLU A 1 384 ? 2.895 -14.186 -5.931 1.00 97.94 384 GLU A C 1
ATOM 3012 O O . GLU A 1 384 ? 2.231 -14.299 -4.899 1.00 97.94 384 GLU A O 1
ATOM 3017 N N . ASN A 1 385 ? 2.749 -13.154 -6.772 1.00 98.19 385 ASN A N 1
ATOM 3018 C CA . ASN A 1 385 ? 1.846 -12.034 -6.542 1.00 98.19 385 ASN A CA 1
ATOM 3019 C C . ASN A 1 385 ? 0.575 -12.108 -7.379 1.00 98.19 385 ASN A C 1
ATOM 3021 O O . ASN A 1 385 ? -0.242 -11.209 -7.244 1.00 98.19 385 ASN A O 1
ATOM 3025 N N . GLN A 1 386 ? 0.379 -13.133 -8.213 1.00 98.44 386 GLN A N 1
ATOM 3026 C CA . GLN A 1 386 ? -0.763 -13.308 -9.126 1.00 98.44 386 GLN A CA 1
ATOM 3027 C C . GLN A 1 386 ? -1.216 -11.974 -9.745 1.00 98.44 386 GLN A C 1
ATOM 3029 O O . GLN A 1 386 ? -2.364 -11.534 -9.592 1.00 98.44 386 GLN A O 1
ATOM 3034 N N . CYS A 1 387 ? -0.252 -11.308 -10.372 1.00 98.38 387 CYS A N 1
ATOM 3035 C CA . CYS A 1 387 ? -0.394 -10.038 -11.070 1.00 98.38 387 CYS A CA 1
ATOM 3036 C C . CYS A 1 387 ? 0.151 -10.206 -12.481 1.00 98.38 387 CYS A C 1
ATOM 3038 O O . CYS A 1 387 ? 1.083 -10.982 -12.696 1.00 98.38 387 CYS A O 1
ATOM 3040 N N . TYR A 1 388 ? -0.354 -9.416 -13.423 1.00 98.38 388 TYR A N 1
ATOM 3041 C CA . TYR A 1 388 ? 0.390 -9.224 -14.659 1.00 98.38 388 TYR A CA 1
ATOM 3042 C C . TYR A 1 388 ? 1.719 -8.543 -14.350 1.00 98.38 388 TYR A C 1
ATOM 3044 O O . TYR A 1 388 ? 1.798 -7.657 -13.496 1.00 98.38 388 TYR A O 1
ATOM 3052 N N . VAL A 1 389 ? 2.756 -8.916 -15.086 1.00 97.94 389 VAL A N 1
ATOM 3053 C CA . VAL A 1 389 ? 4.047 -8.235 -15.061 1.00 97.94 389 VAL A CA 1
ATOM 3054 C C . VAL A 1 389 ? 4.296 -7.620 -16.425 1.00 97.94 389 VAL A C 1
ATOM 3056 O O . VAL A 1 389 ? 4.262 -8.313 -17.434 1.00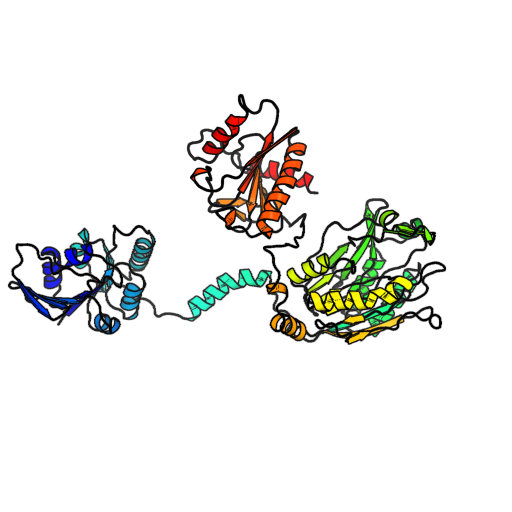 97.94 389 VAL A O 1
ATOM 3059 N N . VAL A 1 390 ? 4.545 -6.312 -16.461 1.00 95.88 390 VAL A N 1
ATOM 3060 C CA . VAL A 1 390 ? 4.832 -5.581 -17.702 1.00 95.88 390 VAL A CA 1
ATOM 3061 C C . VAL A 1 390 ? 6.171 -4.864 -17.563 1.00 95.88 390 VAL A C 1
ATOM 3063 O O . VAL A 1 390 ? 6.257 -3.802 -16.929 1.00 95.88 390 VAL A O 1
ATOM 3066 N N . ALA A 1 391 ? 7.204 -5.430 -18.179 1.00 95.06 391 ALA A N 1
ATOM 3067 C CA . ALA A 1 391 ? 8.594 -5.032 -18.005 1.00 95.06 391 ALA A CA 1
ATOM 3068 C C . ALA A 1 391 ? 9.175 -4.474 -19.306 1.00 95.06 391 ALA A C 1
ATOM 3070 O O . ALA A 1 391 ? 9.474 -5.222 -20.234 1.00 95.06 391 ALA A O 1
ATOM 3071 N N . ALA A 1 392 ? 9.301 -3.148 -19.371 1.00 93.19 392 ALA A N 1
ATOM 3072 C CA . ALA A 1 392 ? 9.999 -2.474 -20.461 1.00 93.19 392 ALA A CA 1
ATOM 3073 C C . ALA A 1 392 ? 11.506 -2.536 -20.217 1.00 93.19 392 ALA A C 1
ATOM 3075 O O . ALA A 1 392 ? 11.962 -2.364 -19.088 1.00 93.19 392 ALA A O 1
ATOM 3076 N N . ALA A 1 393 ? 12.286 -2.757 -21.260 1.00 91.62 393 ALA A N 1
ATOM 3077 C CA . ALA A 1 393 ? 13.721 -2.924 -21.153 1.00 91.62 393 ALA A CA 1
ATOM 3078 C C . ALA A 1 393 ? 14.452 -2.032 -22.152 1.00 91.62 393 ALA A C 1
ATOM 3080 O O . ALA A 1 393 ? 13.998 -1.813 -23.273 1.00 91.62 393 ALA A O 1
ATOM 3081 N N . GLN A 1 394 ? 15.617 -1.544 -21.744 1.00 92.75 394 GLN A N 1
ATOM 3082 C CA . GLN A 1 394 ? 16.634 -1.066 -22.672 1.00 92.75 394 GLN A CA 1
ATOM 3083 C C . GLN A 1 394 ? 17.277 -2.252 -23.403 1.00 92.75 394 GLN A C 1
ATOM 3085 O O . GLN A 1 394 ? 17.421 -3.335 -22.828 1.00 92.75 394 GLN A O 1
ATOM 3090 N N . TYR A 1 395 ? 17.684 -2.044 -24.653 1.00 93.62 395 TYR A N 1
ATOM 3091 C CA . TYR A 1 395 ? 18.302 -3.065 -25.500 1.00 93.62 395 TYR A CA 1
ATOM 3092 C C . TYR A 1 395 ? 19.632 -2.591 -26.064 1.00 93.62 395 TYR A C 1
ATOM 3094 O O . TYR A 1 395 ? 19.738 -1.444 -26.486 1.00 93.62 395 TYR A O 1
ATOM 3102 N N . GLY A 1 396 ? 20.587 -3.506 -26.199 1.00 92.56 396 GLY A N 1
ATOM 3103 C CA . GLY A 1 396 ? 21.711 -3.307 -27.103 1.00 92.56 396 GLY A CA 1
ATOM 3104 C C . GLY A 1 396 ? 22.803 -2.402 -26.565 1.00 92.56 396 GLY A C 1
ATOM 3105 O O . GLY A 1 396 ? 22.928 -2.199 -25.358 1.00 92.56 396 GLY A O 1
ATOM 3106 N N . GLU A 1 397 ? 23.637 -1.924 -27.478 1.00 93.81 397 GLU A N 1
ATOM 3107 C CA . GLU A 1 397 ? 24.854 -1.172 -27.189 1.00 93.81 397 GLU A CA 1
ATOM 3108 C C . GLU A 1 397 ? 24.541 0.323 -27.092 1.00 93.81 397 GLU A C 1
ATOM 3110 O O . GLU A 1 397 ? 24.315 1.000 -28.092 1.00 93.81 397 GLU A O 1
ATOM 3115 N N . HIS A 1 398 ? 24.513 0.846 -25.866 1.00 90.06 398 HIS A N 1
ATOM 3116 C CA . HIS A 1 398 ? 24.234 2.260 -25.597 1.00 90.06 398 HIS A CA 1
ATOM 3117 C C . HIS A 1 398 ? 25.461 3.144 -25.838 1.00 90.06 398 HIS A C 1
ATOM 3119 O O . HIS A 1 398 ? 25.344 4.306 -26.223 1.00 90.06 398 HIS A O 1
ATOM 3125 N N . ASN A 1 399 ? 26.637 2.596 -25.528 1.00 87.19 399 ASN A N 1
ATOM 3126 C CA . ASN A 1 399 ? 27.965 3.172 -25.709 1.00 87.19 399 ASN A CA 1
ATOM 3127 C C . ASN A 1 399 ? 29.019 2.056 -25.543 1.00 87.19 399 ASN A C 1
ATOM 3129 O O . ASN A 1 399 ? 28.668 0.911 -25.257 1.00 87.19 399 ASN A O 1
ATOM 3133 N N . GLU A 1 400 ? 30.305 2.403 -25.659 1.00 85.44 400 GLU A N 1
ATOM 3134 C CA . GLU A 1 400 ? 31.446 1.470 -25.608 1.00 85.44 400 GLU A CA 1
ATOM 3135 C C . GLU A 1 400 ? 31.498 0.573 -24.355 1.00 85.44 400 GLU A C 1
ATOM 3137 O O . GLU A 1 400 ? 32.104 -0.496 -24.395 1.00 85.44 400 GLU A O 1
ATOM 3142 N N . SER A 1 401 ? 30.879 0.980 -23.240 1.00 82.81 401 SER A N 1
ATOM 3143 C CA . SER A 1 401 ? 30.955 0.268 -21.956 1.00 82.81 401 SER A CA 1
ATOM 3144 C C . SER A 1 401 ? 29.609 -0.233 -21.426 1.00 82.81 401 SER A C 1
ATOM 3146 O O . SER A 1 401 ? 29.572 -0.884 -20.377 1.00 82.81 401 SER A O 1
ATOM 3148 N N . ARG A 1 402 ? 28.490 0.033 -22.118 1.00 85.00 402 ARG A N 1
ATOM 3149 C CA . ARG A 1 402 ? 27.148 -0.293 -21.619 1.00 85.00 402 ARG A CA 1
ATOM 3150 C C . ARG A 1 402 ? 26.296 -1.013 -22.656 1.00 85.00 402 ARG A C 1
ATOM 3152 O O . ARG A 1 402 ? 25.812 -0.412 -23.609 1.00 85.00 402 ARG A O 1
ATOM 3159 N N . ILE A 1 403 ? 26.031 -2.289 -22.371 1.00 90.44 403 ILE A N 1
ATOM 3160 C CA . ILE A 1 403 ? 25.156 -3.162 -23.160 1.00 90.44 403 ILE A CA 1
ATOM 3161 C C . ILE A 1 403 ? 23.985 -3.639 -22.297 1.00 90.44 403 ILE A C 1
ATOM 3163 O O . ILE A 1 403 ? 24.200 -4.135 -21.182 1.00 90.44 403 ILE A O 1
ATOM 3167 N N . SER A 1 404 ? 22.756 -3.526 -22.804 1.00 91.56 404 SER A N 1
ATOM 3168 C CA . SER A 1 404 ? 21.560 -4.047 -22.138 1.00 91.56 404 SER A CA 1
ATOM 3169 C C . SER A 1 404 ? 20.944 -5.263 -22.820 1.00 91.56 404 SER A C 1
ATOM 3171 O O . SER A 1 404 ? 20.980 -5.424 -24.036 1.00 91.56 404 SER A O 1
ATOM 3173 N N . PHE A 1 405 ? 20.367 -6.137 -21.995 1.00 93.50 405 PHE A N 1
ATOM 3174 C CA . PHE A 1 405 ? 19.855 -7.444 -22.409 1.00 93.50 405 PHE A CA 1
ATOM 3175 C C . PHE A 1 405 ? 18.612 -7.377 -23.312 1.00 93.50 405 PHE A C 1
ATOM 3177 O O . PHE A 1 405 ? 18.420 -8.260 -24.149 1.00 93.50 405 PHE A O 1
ATOM 3184 N N . GLY A 1 406 ? 17.775 -6.348 -23.161 1.00 92.75 406 GLY A N 1
ATOM 3185 C CA . GLY A 1 406 ? 16.490 -6.263 -23.846 1.00 92.75 406 GLY A CA 1
ATOM 3186 C C . GLY A 1 406 ? 15.450 -7.238 -23.294 1.00 92.75 406 GLY A C 1
ATOM 3187 O O . GLY A 1 406 ? 15.294 -7.364 -22.081 1.00 92.75 406 GLY A O 1
ATOM 3188 N N . GLN A 1 407 ? 14.739 -7.916 -24.199 1.00 95.00 407 GLN A N 1
ATOM 3189 C CA . GLN A 1 407 ? 13.610 -8.800 -23.907 1.00 95.00 407 GLN A CA 1
ATOM 3190 C C . GLN A 1 407 ? 12.498 -8.147 -23.070 1.00 95.00 407 GLN A C 1
ATOM 3192 O O . GLN A 1 407 ? 12.049 -8.684 -22.055 1.00 95.00 407 GLN A O 1
ATOM 3197 N N . SER A 1 408 ? 12.034 -6.973 -23.488 1.00 94.94 408 SER A N 1
ATOM 3198 C CA . SER A 1 408 ? 10.808 -6.389 -22.935 1.00 94.94 408 SER A CA 1
ATOM 3199 C C . SER A 1 408 ? 9.656 -7.378 -23.058 1.00 94.94 408 SER A C 1
ATOM 3201 O O . SER A 1 408 ? 9.506 -7.991 -24.111 1.00 94.94 408 SER A O 1
ATOM 3203 N N . MET A 1 409 ? 8.849 -7.551 -22.013 1.00 96.12 409 MET A N 1
ATOM 3204 C CA . MET A 1 409 ? 7.830 -8.603 -22.005 1.00 96.12 409 MET A CA 1
ATOM 3205 C C . MET A 1 409 ? 6.610 -8.286 -21.142 1.00 96.12 409 MET A C 1
ATOM 3207 O O . MET A 1 409 ? 6.649 -7.449 -20.233 1.00 96.12 409 MET A O 1
ATOM 3211 N N . ILE A 1 410 ? 5.529 -9.002 -21.441 1.00 97.19 410 ILE A N 1
ATOM 3212 C CA . ILE A 1 410 ? 4.284 -9.046 -20.682 1.00 97.19 410 ILE A CA 1
ATOM 3213 C C . ILE A 1 410 ? 4.055 -10.490 -20.237 1.00 97.19 410 ILE A C 1
ATOM 3215 O O . ILE A 1 410 ? 4.063 -11.409 -21.058 1.00 97.19 410 ILE A O 1
ATOM 3219 N N . ILE A 1 411 ? 3.842 -10.682 -18.938 1.00 98.50 411 ILE A N 1
ATOM 3220 C CA . ILE A 1 411 ? 3.607 -11.982 -18.306 1.00 98.50 411 ILE A CA 1
ATOM 3221 C C . ILE A 1 411 ? 2.253 -11.947 -17.605 1.00 98.50 411 ILE A C 1
ATOM 3223 O O . ILE A 1 411 ? 1.931 -10.961 -16.940 1.00 98.50 411 ILE A O 1
ATOM 3227 N N . ASP A 1 412 ? 1.468 -13.008 -17.754 1.00 98.31 412 ASP A N 1
ATOM 3228 C CA . ASP A 1 412 ? 0.183 -13.159 -17.077 1.00 98.31 412 ASP A CA 1
ATOM 3229 C C . ASP A 1 412 ? 0.331 -13.576 -15.594 1.00 98.31 412 ASP A C 1
ATOM 3231 O O . ASP A 1 412 ? 1.415 -13.982 -15.162 1.00 98.31 412 ASP A O 1
ATOM 3235 N N . PRO A 1 413 ? -0.750 -13.519 -14.791 1.00 98.06 413 PRO A N 1
ATOM 3236 C CA . PRO A 1 413 ? -0.727 -13.914 -13.379 1.00 98.06 413 PRO A CA 1
ATOM 3237 C C . PRO A 1 413 ? -0.321 -15.370 -13.104 1.00 98.06 413 PRO A C 1
ATOM 3239 O O . PRO A 1 413 ? -0.055 -15.711 -11.953 1.00 98.06 413 PRO A O 1
ATOM 3242 N N . MET A 1 414 ? -0.314 -16.237 -14.122 1.00 97.06 414 MET A N 1
ATOM 3243 C CA . MET A 1 414 ? 0.083 -17.646 -14.031 1.00 97.06 414 MET A CA 1
ATOM 3244 C C . MET A 1 414 ? 1.543 -17.869 -14.449 1.00 97.06 414 MET A C 1
ATOM 3246 O O . MET A 1 414 ? 2.028 -18.999 -14.410 1.00 97.06 414 MET A O 1
ATOM 3250 N N . GLY A 1 415 ? 2.264 -16.805 -14.817 1.00 97.62 415 GLY A N 1
ATOM 3251 C CA . GLY A 1 415 ? 3.669 -16.858 -15.214 1.00 97.62 415 GLY A CA 1
ATOM 3252 C C . GLY A 1 415 ? 3.899 -17.150 -16.697 1.00 97.62 415 GLY A C 1
ATOM 3253 O O . GLY A 1 415 ? 5.045 -17.379 -17.100 1.00 97.62 415 GLY A O 1
ATOM 3254 N N . LYS A 1 416 ? 2.852 -17.144 -17.529 1.00 98.31 416 LYS A N 1
ATOM 3255 C CA . LYS A 1 416 ? 2.986 -17.312 -18.979 1.00 98.31 416 LYS A CA 1
ATOM 3256 C C . LYS A 1 416 ? 3.417 -15.990 -19.610 1.00 98.31 416 LYS A C 1
ATOM 3258 O O . LYS A 1 416 ? 2.765 -14.968 -19.421 1.00 98.31 416 LYS A O 1
ATOM 3263 N N . VAL A 1 417 ? 4.487 -16.012 -20.403 1.00 98.50 417 VAL A N 1
ATOM 3264 C CA . VAL A 1 417 ? 4.863 -14.875 -21.259 1.00 98.50 417 VAL A CA 1
ATOM 3265 C C . VAL A 1 417 ? 3.847 -14.797 -22.398 1.00 98.50 417 VAL A C 1
ATOM 3267 O O . VAL A 1 417 ? 3.703 -15.752 -23.160 1.00 98.50 417 VAL A O 1
ATOM 3270 N N . ILE A 1 418 ? 3.108 -13.692 -22.480 1.00 97.94 418 ILE A N 1
ATOM 3271 C CA . ILE A 1 418 ? 2.034 -13.494 -23.468 1.00 97.94 418 ILE A CA 1
ATOM 3272 C C . ILE A 1 418 ? 2.421 -12.527 -24.588 1.00 97.94 418 ILE A C 1
ATOM 3274 O O . ILE A 1 418 ? 1.769 -12.524 -25.626 1.00 97.94 418 ILE A O 1
ATOM 3278 N N . ALA A 1 419 ? 3.485 -11.743 -24.398 1.00 96.62 419 ALA A N 1
ATOM 3279 C CA . ALA A 1 419 ? 4.115 -10.940 -25.440 1.00 96.62 419 ALA A CA 1
ATOM 3280 C C . ALA A 1 419 ? 5.569 -10.631 -25.055 1.00 96.62 419 ALA A C 1
ATOM 3282 O O . ALA A 1 419 ? 5.841 -10.363 -23.884 1.00 96.62 419 ALA A O 1
ATOM 3283 N N . GLU A 1 420 ? 6.497 -10.640 -26.014 1.00 96.94 420 GLU A N 1
ATOM 3284 C CA . GLU A 1 420 ? 7.896 -10.262 -25.784 1.00 96.94 420 GLU A CA 1
ATOM 3285 C C . GLU A 1 420 ? 8.565 -9.642 -27.020 1.00 96.94 420 GLU A C 1
ATOM 3287 O O . GLU A 1 420 ? 8.198 -9.930 -28.158 1.00 96.94 420 GLU A O 1
ATOM 3292 N N . CYS A 1 421 ? 9.550 -8.780 -26.776 1.00 95.00 421 CYS A N 1
ATOM 3293 C CA . CYS A 1 421 ? 10.474 -8.233 -27.764 1.00 95.00 421 CYS A CA 1
ATOM 3294 C C . CYS A 1 421 ? 11.735 -9.114 -27.872 1.00 95.00 421 CYS A C 1
ATOM 3296 O O . CYS A 1 421 ? 12.025 -9.896 -26.961 1.00 95.00 421 CYS A O 1
ATOM 3298 N N . PRO A 1 422 ? 12.555 -8.945 -28.927 1.00 92.75 422 PRO A N 1
ATOM 3299 C CA . PRO A 1 422 ? 13.815 -9.671 -29.067 1.00 92.75 422 PRO A CA 1
ATOM 3300 C C . PRO A 1 422 ? 14.785 -9.480 -27.886 1.00 92.75 422 PRO A C 1
ATOM 3302 O O . PRO A 1 422 ? 14.880 -8.402 -27.282 1.00 92.75 422 PRO A O 1
ATOM 3305 N N . LYS A 1 423 ? 15.542 -10.542 -27.594 1.00 90.69 423 LYS A N 1
ATOM 3306 C CA . LYS A 1 423 ? 16.728 -10.539 -26.720 1.00 90.69 423 LYS A CA 1
ATOM 3307 C C . LYS A 1 423 ? 17.922 -9.964 -27.479 1.00 90.69 423 LYS A C 1
ATOM 3309 O O . LYS A 1 423 ? 17.974 -10.093 -28.701 1.00 90.69 423 LYS A O 1
ATOM 3314 N N . TYR A 1 424 ? 18.885 -9.379 -26.767 1.00 90.62 424 TYR A N 1
ATOM 3315 C CA . TYR A 1 424 ? 20.124 -8.896 -27.381 1.00 90.62 424 TYR A CA 1
ATOM 3316 C C . TYR A 1 424 ? 20.830 -9.992 -28.188 1.00 90.62 424 TYR A C 1
ATOM 3318 O O . TYR A 1 424 ? 21.072 -11.091 -27.684 1.00 90.62 424 TYR A O 1
ATOM 3326 N N . SER A 1 425 ? 21.201 -9.646 -29.420 1.00 89.31 425 SER A N 1
ATOM 3327 C CA . SER A 1 425 ? 22.084 -10.421 -30.288 1.00 89.31 425 SER A CA 1
ATOM 3328 C C . SER A 1 425 ? 23.202 -9.519 -30.798 1.00 89.31 425 SER A C 1
ATOM 3330 O O . SER A 1 425 ? 22.948 -8.376 -31.168 1.00 89.31 425 SER A O 1
ATOM 3332 N N . ALA A 1 426 ? 24.427 -10.043 -30.879 1.00 88.81 426 ALA A N 1
ATOM 3333 C CA . ALA A 1 426 ? 25.561 -9.314 -31.451 1.00 88.81 426 ALA A CA 1
ATOM 3334 C C . ALA A 1 426 ? 25.345 -8.945 -32.934 1.00 88.81 426 ALA A C 1
ATOM 3336 O O . ALA A 1 426 ? 25.924 -7.984 -33.425 1.00 88.81 426 ALA A O 1
ATOM 3337 N N . GLU A 1 427 ? 24.481 -9.677 -33.643 1.00 91.12 427 GLU A N 1
ATOM 3338 C CA . GLU A 1 427 ? 24.103 -9.390 -35.036 1.00 91.12 427 GLU A CA 1
ATOM 3339 C C . GLU A 1 427 ? 23.158 -8.183 -35.158 1.00 91.12 427 GLU A C 1
ATOM 3341 O O . GLU A 1 427 ? 23.006 -7.605 -36.231 1.00 91.12 427 GLU A O 1
ATOM 3346 N N . CYS A 1 428 ? 22.515 -7.794 -34.055 1.00 89.56 428 CYS A N 1
ATOM 3347 C CA . CYS A 1 428 ? 21.562 -6.697 -33.986 1.00 89.56 428 CYS A CA 1
ATOM 3348 C C . CYS A 1 428 ? 21.916 -5.832 -32.764 1.00 89.56 428 CYS A C 1
ATOM 3350 O O . CYS A 1 428 ? 21.285 -5.971 -31.716 1.00 89.56 428 CYS A O 1
ATOM 3352 N N . PRO A 1 429 ? 22.945 -4.967 -32.856 1.00 89.25 429 PRO A N 1
ATOM 3353 C CA . PRO A 1 429 ? 23.463 -4.216 -31.709 1.00 89.25 429 PRO A CA 1
ATOM 3354 C C . PRO A 1 429 ? 22.492 -3.143 -31.203 1.00 89.25 429 PRO A C 1
ATOM 3356 O O . PRO A 1 429 ? 22.584 -2.731 -30.049 1.00 89.25 429 PRO A O 1
ATOM 3359 N N . THR A 1 430 ? 21.535 -2.720 -32.032 1.00 89.88 430 THR A N 1
ATOM 3360 C CA . THR A 1 430 ? 20.451 -1.802 -31.671 1.00 89.88 430 THR A CA 1
ATOM 3361 C C . THR A 1 430 ? 19.114 -2.364 -32.137 1.00 89.88 430 THR A C 1
ATOM 3363 O O . THR A 1 430 ? 19.041 -3.088 -33.129 1.00 89.88 430 THR A O 1
ATOM 3366 N N . ASN A 1 431 ? 18.040 -2.062 -31.414 1.00 89.88 431 ASN A N 1
ATOM 3367 C CA . ASN A 1 431 ? 16.704 -2.528 -31.771 1.00 89.88 431 ASN A CA 1
ATOM 3368 C C . ASN A 1 431 ? 15.656 -1.534 -31.289 1.00 89.88 431 ASN A C 1
ATOM 3370 O O . ASN A 1 431 ? 15.832 -0.931 -30.239 1.00 89.88 431 ASN A O 1
ATOM 3374 N N . GLU A 1 432 ? 14.563 -1.408 -32.034 1.00 91.25 432 GLU A N 1
ATOM 3375 C CA . GLU A 1 432 ? 13.373 -0.651 -31.654 1.00 91.25 432 GLU A CA 1
ATOM 3376 C C . GLU A 1 432 ? 12.163 -1.545 -31.920 1.00 91.25 432 GLU A C 1
ATOM 3378 O O . GLU A 1 432 ? 11.839 -1.825 -33.073 1.00 91.25 432 GLU A O 1
ATOM 3383 N N . SER A 1 433 ? 11.521 -2.038 -30.863 1.00 90.94 433 SER A N 1
ATOM 3384 C CA . SER A 1 433 ? 10.423 -3.003 -30.987 1.00 90.94 433 SER A CA 1
ATOM 3385 C C . SER A 1 433 ? 9.333 -2.754 -29.958 1.00 90.94 433 SER A C 1
ATOM 3387 O O . SER A 1 433 ? 9.568 -2.172 -28.897 1.00 90.94 433 SER A O 1
ATOM 3389 N N . ILE A 1 434 ? 8.138 -3.250 -30.265 1.00 91.31 434 ILE A N 1
ATOM 3390 C CA . ILE A 1 434 ? 6.985 -3.244 -29.369 1.00 91.31 434 ILE A CA 1
ATOM 3391 C C . ILE A 1 434 ? 6.430 -4.658 -29.303 1.00 91.31 434 ILE A C 1
ATOM 3393 O O . ILE A 1 434 ? 6.313 -5.329 -30.327 1.00 91.31 434 ILE A O 1
ATOM 3397 N N . ALA A 1 435 ? 6.047 -5.077 -28.105 1.00 92.25 435 ALA A N 1
ATOM 3398 C CA . ALA A 1 435 ? 5.244 -6.264 -27.885 1.00 92.25 435 ALA A CA 1
ATOM 3399 C C . ALA A 1 435 ? 3.888 -5.850 -27.302 1.00 92.25 435 ALA A C 1
ATOM 3401 O O . ALA A 1 435 ? 3.814 -4.960 -26.452 1.00 92.25 435 ALA A O 1
ATOM 3402 N N . VAL A 1 436 ? 2.813 -6.478 -27.775 1.00 92.19 436 VAL A N 1
ATOM 3403 C CA . VAL A 1 436 ? 1.429 -6.090 -27.470 1.00 92.19 436 VAL A CA 1
ATOM 3404 C C . VAL A 1 436 ? 0.688 -7.275 -26.872 1.00 92.19 436 VAL A C 1
ATOM 3406 O O . VAL A 1 436 ? 0.758 -8.378 -27.409 1.00 92.19 436 VAL A O 1
ATOM 3409 N N . ALA A 1 437 ? -0.046 -7.048 -25.785 1.00 93.00 437 ALA A N 1
ATOM 3410 C CA . ALA A 1 437 ? -0.913 -8.054 -25.186 1.00 93.00 437 ALA A CA 1
ATOM 3411 C C . ALA A 1 437 ? -2.223 -7.447 -24.684 1.00 93.00 437 ALA A C 1
ATOM 3413 O O . ALA A 1 437 ? -2.308 -6.261 -24.370 1.00 93.00 437 ALA A O 1
ATOM 3414 N N . THR A 1 438 ? -3.238 -8.295 -24.555 1.00 93.88 438 THR A N 1
ATOM 3415 C CA . THR A 1 438 ? -4.489 -7.940 -23.882 1.00 93.88 438 THR A CA 1
ATOM 3416 C C . THR A 1 438 ? -4.393 -8.316 -22.408 1.00 93.88 438 THR A C 1
ATOM 3418 O O . THR A 1 438 ? -4.082 -9.458 -22.077 1.00 93.88 438 THR A O 1
ATOM 3421 N N . ILE A 1 439 ? -4.657 -7.353 -21.530 1.00 93.31 439 ILE A N 1
ATOM 3422 C CA . ILE A 1 439 ? -4.778 -7.545 -20.088 1.00 93.31 439 ILE A CA 1
ATOM 3423 C C . ILE A 1 439 ? -6.238 -7.846 -19.763 1.00 93.31 439 ILE A C 1
ATOM 3425 O O . ILE A 1 439 ? -7.123 -7.047 -20.066 1.00 93.31 439 ILE A O 1
ATOM 3429 N N . ASP A 1 440 ? -6.464 -8.991 -19.129 1.00 94.88 440 ASP A N 1
ATOM 3430 C CA . ASP A 1 440 ? -7.770 -9.447 -18.661 1.00 94.88 440 ASP A CA 1
ATOM 3431 C C . ASP A 1 440 ? -7.788 -9.534 -17.128 1.00 94.88 440 ASP A C 1
ATOM 3433 O O . ASP A 1 440 ? -7.112 -10.380 -16.530 1.00 94.88 440 ASP A O 1
ATOM 3437 N N . LEU A 1 441 ? -8.558 -8.652 -16.490 1.00 94.94 441 LEU A N 1
ATOM 3438 C CA . LEU A 1 441 ? -8.700 -8.604 -15.033 1.00 94.94 441 LEU A CA 1
ATOM 3439 C C . LEU A 1 441 ? -9.514 -9.777 -14.469 1.00 94.94 441 LEU A C 1
ATOM 3441 O O . LEU A 1 441 ? -9.351 -10.111 -13.292 1.00 94.94 441 LEU A O 1
ATOM 3445 N N . GLU A 1 442 ? -10.327 -10.457 -15.281 1.00 95.75 442 GLU A N 1
ATOM 3446 C CA . GLU A 1 442 ? -10.987 -11.691 -14.851 1.00 95.75 442 GLU A CA 1
ATOM 3447 C C . GLU A 1 442 ? -9.964 -12.805 -14.624 1.00 95.75 442 GLU A C 1
ATOM 3449 O O . GLU A 1 442 ? -10.098 -13.571 -13.669 1.00 95.75 442 GLU A O 1
ATOM 3454 N N . LEU A 1 443 ? -8.886 -12.857 -15.417 1.00 95.94 443 LEU A N 1
ATOM 3455 C CA . LEU A 1 443 ? -7.794 -13.808 -15.195 1.00 95.94 443 LEU A CA 1
ATOM 3456 C C . LEU A 1 443 ? -7.109 -13.571 -13.842 1.00 95.94 443 LEU A C 1
ATOM 3458 O O . LEU A 1 443 ? -6.819 -14.529 -13.125 1.00 95.94 443 LEU A O 1
ATOM 3462 N N . VAL A 1 444 ? -6.902 -12.307 -13.458 1.00 96.38 444 VAL A N 1
ATOM 3463 C CA . VAL A 1 444 ? -6.367 -11.939 -12.135 1.00 96.38 444 VAL A CA 1
ATOM 3464 C C . VAL A 1 444 ? -7.321 -12.400 -11.034 1.00 96.38 444 VAL A C 1
ATOM 3466 O O . VAL A 1 444 ? -6.901 -13.073 -10.093 1.00 96.38 444 VAL A O 1
ATOM 3469 N N . ALA A 1 445 ? -8.612 -12.085 -11.151 1.00 95.62 445 ALA A N 1
ATOM 3470 C CA . ALA A 1 445 ? -9.612 -12.489 -10.166 1.00 95.62 445 ALA A CA 1
ATOM 3471 C C . ALA A 1 445 ? -9.689 -14.022 -10.018 1.00 95.62 445 ALA A C 1
ATOM 3473 O O . ALA A 1 445 ? -9.671 -14.540 -8.899 1.00 95.62 445 ALA A O 1
ATOM 3474 N N . ASN A 1 446 ? -9.697 -14.751 -11.137 1.00 96.31 446 ASN A N 1
ATOM 3475 C CA . ASN A 1 446 ? -9.740 -16.211 -11.170 1.00 96.31 446 ASN A CA 1
ATOM 3476 C C . ASN A 1 446 ? -8.477 -16.842 -10.577 1.00 96.31 446 ASN A C 1
ATOM 3478 O O . ASN A 1 446 ? -8.585 -17.764 -9.771 1.00 96.31 446 ASN A O 1
ATOM 3482 N N . ALA A 1 447 ? -7.291 -16.320 -10.902 1.00 96.12 447 ALA A N 1
ATOM 3483 C CA . ALA A 1 447 ? -6.029 -16.753 -10.307 1.00 96.12 447 ALA A CA 1
ATOM 3484 C C . ALA A 1 447 ? -6.073 -16.666 -8.774 1.00 96.12 447 ALA A C 1
ATOM 3486 O O . ALA A 1 447 ? -5.799 -17.644 -8.075 1.00 96.12 447 ALA A O 1
ATOM 3487 N N . ARG A 1 448 ? -6.492 -15.507 -8.254 1.00 97.44 448 ARG A N 1
ATOM 3488 C CA . ARG A 1 448 ? -6.582 -15.230 -6.812 1.00 97.44 448 ARG A CA 1
ATOM 3489 C C . ARG A 1 448 ? -7.631 -16.086 -6.111 1.00 97.44 448 ARG A C 1
ATOM 3491 O O . ARG A 1 448 ? -7.403 -16.508 -4.983 1.00 97.44 448 ARG A O 1
ATOM 3498 N N . LYS A 1 449 ? -8.761 -16.348 -6.775 1.00 96.06 449 LYS A N 1
ATOM 3499 C CA . LYS A 1 449 ? -9.839 -17.200 -6.260 1.00 96.06 449 LYS A CA 1
ATOM 3500 C C . LYS A 1 449 ? -9.430 -18.672 -6.206 1.00 96.06 449 LYS A C 1
ATOM 3502 O O . LYS A 1 449 ? -9.656 -19.326 -5.194 1.00 96.06 449 LYS A O 1
ATOM 3507 N N . ASN A 1 450 ? -8.845 -19.190 -7.284 1.00 95.44 450 ASN A N 1
ATOM 3508 C CA . ASN A 1 450 ? -8.517 -20.612 -7.415 1.00 95.44 450 ASN A CA 1
ATOM 3509 C C . ASN A 1 450 ? -7.276 -21.004 -6.601 1.00 95.44 450 ASN A C 1
ATOM 3511 O O . ASN A 1 450 ? -7.135 -22.160 -6.214 1.00 95.44 450 ASN A O 1
ATOM 3515 N N . MET A 1 451 ? -6.382 -20.049 -6.337 1.00 95.69 451 MET A N 1
ATOM 3516 C CA . MET A 1 451 ? -5.153 -20.251 -5.576 1.00 95.69 451 MET A CA 1
ATOM 3517 C C . MET A 1 451 ? -4.974 -19.091 -4.577 1.00 95.69 451 MET A C 1
ATOM 3519 O O . MET A 1 451 ? -4.209 -18.164 -4.846 1.00 95.69 451 MET A O 1
ATOM 3523 N N . PRO A 1 452 ? -5.681 -19.081 -3.431 1.00 95.44 452 PRO A N 1
ATOM 3524 C CA . PRO A 1 452 ? -5.727 -17.937 -2.514 1.00 95.44 452 PRO A CA 1
ATOM 3525 C C . PRO A 1 452 ? -4.477 -17.826 -1.618 1.00 95.44 452 PRO A C 1
ATOM 3527 O O . PRO A 1 452 ? -4.562 -17.732 -0.397 1.00 95.44 452 PRO A O 1
ATOM 3530 N N . VAL A 1 453 ? -3.282 -17.788 -2.219 1.00 95.44 453 VAL A N 1
ATOM 3531 C CA . VAL A 1 453 ? -1.983 -17.792 -1.511 1.00 95.44 453 VAL A CA 1
ATOM 3532 C C . VAL A 1 453 ? -1.813 -16.641 -0.520 1.00 95.44 453 VAL A C 1
ATOM 3534 O O . VAL A 1 453 ? -1.159 -16.817 0.503 1.00 95.44 453 VAL A O 1
ATOM 3537 N N . PHE A 1 454 ? -2.437 -15.484 -0.762 1.00 94.12 454 PHE A N 1
ATOM 3538 C CA . PHE A 1 454 ? -2.405 -14.357 0.180 1.00 94.12 454 PHE A CA 1
ATOM 3539 C C . PHE A 1 454 ? -3.183 -14.638 1.471 1.00 94.12 454 PHE A C 1
ATOM 3541 O O . PHE A 1 454 ? -2.798 -14.126 2.516 1.00 94.12 454 PHE A O 1
ATOM 3548 N N . SER A 1 455 ? -4.213 -15.488 1.426 1.00 91.44 455 SER A N 1
ATOM 3549 C CA . SER A 1 455 ? -4.944 -15.945 2.615 1.00 91.44 455 SER A CA 1
ATOM 3550 C C . SER A 1 455 ? -4.196 -17.037 3.385 1.00 91.44 455 SER A C 1
ATOM 3552 O O . SER A 1 455 ? -4.513 -17.287 4.541 1.00 91.44 455 SER A O 1
ATOM 3554 N N . HIS A 1 456 ? -3.206 -17.688 2.765 1.00 93.38 456 HIS A N 1
ATOM 3555 C CA . HIS A 1 456 ? -2.379 -18.722 3.400 1.00 93.38 456 HIS A CA 1
ATOM 3556 C C . HIS A 1 456 ? -1.138 -18.156 4.110 1.00 93.38 456 HIS A C 1
ATOM 3558 O O . HIS A 1 456 ? -0.393 -18.910 4.740 1.00 93.38 456 HIS A O 1
ATOM 3564 N N . ARG A 1 457 ? -0.868 -16.848 3.989 1.00 89.56 457 ARG A N 1
ATOM 3565 C CA . ARG A 1 457 ? 0.284 -16.208 4.639 1.00 89.56 457 ARG A CA 1
ATOM 3566 C C . ARG A 1 457 ? 0.147 -16.290 6.161 1.00 89.56 457 ARG A C 1
ATOM 3568 O O . ARG A 1 457 ? -0.918 -16.048 6.719 1.00 89.56 457 ARG A O 1
ATOM 3575 N N . ARG A 1 458 ? 1.249 -16.631 6.831 1.00 89.38 458 ARG A N 1
ATOM 3576 C CA . ARG A 1 458 ? 1.325 -16.781 8.291 1.00 89.38 458 ARG A CA 1
ATOM 3577 C C . ARG A 1 458 ? 1.736 -15.463 8.936 1.00 89.38 458 ARG A C 1
ATOM 3579 O O . ARG A 1 458 ? 2.870 -15.332 9.393 1.00 89.38 458 ARG A O 1
ATOM 3586 N N . ASN A 1 459 ? 0.809 -14.500 8.954 1.00 79.56 459 ASN A N 1
ATOM 3587 C CA . ASN A 1 459 ? 1.020 -13.174 9.558 1.00 79.56 459 ASN A CA 1
ATOM 3588 C C . ASN A 1 459 ? 1.314 -13.231 11.070 1.00 79.56 459 ASN A C 1
ATOM 3590 O O . ASN A 1 459 ? 1.827 -12.278 11.647 1.00 79.56 459 ASN A O 1
ATOM 3594 N N . ASP A 1 460 ? 1.014 -14.364 11.699 1.00 76.25 460 ASP A N 1
ATOM 3595 C CA . ASP A 1 460 ? 1.372 -14.704 13.073 1.00 76.25 460 ASP A CA 1
ATOM 3596 C C . ASP A 1 460 ? 2.845 -15.127 13.250 1.00 76.25 460 ASP A C 1
ATOM 3598 O O . ASP A 1 460 ? 3.360 -15.066 14.362 1.00 76.25 460 ASP A O 1
ATOM 3602 N N . ILE A 1 461 ? 3.532 -15.546 12.178 1.00 80.69 461 ILE A N 1
ATOM 3603 C CA . ILE A 1 461 ? 4.957 -15.936 12.186 1.00 80.69 461 ILE A CA 1
ATOM 3604 C C . ILE A 1 461 ? 5.839 -14.832 11.591 1.00 80.69 461 ILE A C 1
ATOM 3606 O O . ILE A 1 461 ? 6.937 -14.580 12.083 1.00 80.69 461 ILE A O 1
ATOM 3610 N N . TYR A 1 462 ? 5.387 -14.190 10.514 1.00 83.69 462 TYR A N 1
ATOM 3611 C CA . TYR A 1 462 ? 6.107 -13.108 9.848 1.00 83.69 462 TYR A CA 1
ATOM 3612 C C . TYR A 1 462 ? 5.124 -12.066 9.327 1.00 83.69 462 TYR A C 1
ATOM 3614 O O . TYR A 1 462 ? 4.045 -12.416 8.873 1.00 83.69 462 TYR A O 1
ATOM 3622 N N . SER A 1 463 ? 5.511 -10.794 9.296 1.00 77.19 463 SER A N 1
ATOM 3623 C CA . SER A 1 463 ? 4.701 -9.741 8.678 1.00 77.19 463 SER A CA 1
ATOM 3624 C C . SER A 1 463 ? 5.566 -8.861 7.779 1.00 77.19 463 SER A C 1
ATOM 3626 O O . SER A 1 463 ? 6.716 -8.560 8.100 1.00 77.19 463 SER A O 1
ATOM 3628 N N . LEU A 1 464 ? 5.013 -8.481 6.626 1.00 83.25 464 LEU A N 1
ATOM 3629 C CA . LEU A 1 464 ? 5.628 -7.566 5.666 1.00 83.25 464 LEU A CA 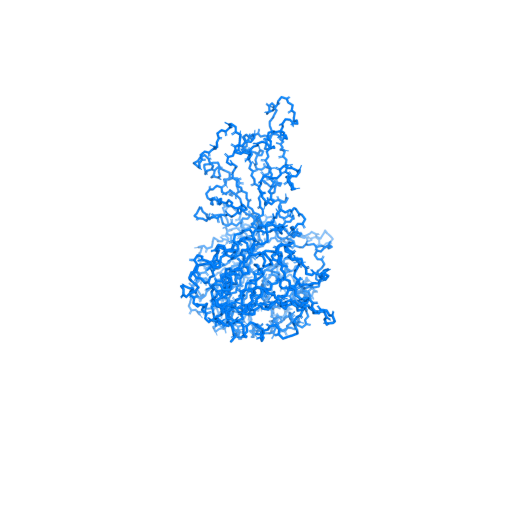1
ATOM 3630 C C . LEU A 1 464 ? 4.914 -6.221 5.767 1.00 83.25 464 LEU A C 1
ATOM 3632 O O . LEU A 1 464 ? 3.842 -6.039 5.194 1.00 83.25 464 LEU A O 1
ATOM 3636 N N . ASN A 1 465 ? 5.527 -5.287 6.489 1.00 70.31 465 ASN A N 1
ATOM 3637 C CA . ASN A 1 465 ? 4.968 -3.962 6.734 1.00 70.31 465 ASN A CA 1
ATOM 3638 C C . ASN A 1 465 ? 5.727 -2.884 5.961 1.00 70.31 465 ASN A C 1
ATOM 3640 O O . ASN A 1 465 ? 6.957 -2.843 5.962 1.00 70.31 465 ASN A O 1
ATOM 3644 N N . THR A 1 466 ? 4.986 -1.960 5.352 1.00 75.00 466 THR A N 1
ATOM 3645 C CA . THR A 1 466 ? 5.549 -0.709 4.834 1.00 75.00 466 THR A CA 1
ATOM 3646 C C . THR A 1 466 ? 5.626 0.332 5.931 1.00 75.00 466 THR A C 1
ATOM 3648 O O . THR A 1 466 ? 4.628 0.597 6.600 1.00 75.00 466 THR A O 1
ATOM 3651 N N . ILE A 1 467 ? 6.751 1.032 6.017 1.00 70.94 467 ILE A N 1
ATOM 3652 C CA . ILE A 1 467 ? 6.841 2.250 6.818 1.00 70.94 467 ILE A CA 1
ATOM 3653 C C . ILE A 1 467 ? 6.349 3.409 5.947 1.00 70.94 467 ILE A C 1
ATOM 3655 O O . ILE A 1 467 ? 7.111 3.988 5.171 1.00 70.94 467 ILE A O 1
ATOM 3659 N N . ARG A 1 468 ? 5.056 3.738 6.033 1.00 65.50 468 ARG A N 1
ATOM 3660 C CA . ARG A 1 468 ? 4.515 4.930 5.366 1.00 65.50 468 ARG A CA 1
ATOM 3661 C C . ARG A 1 468 ? 4.829 6.149 6.219 1.00 65.50 468 ARG A C 1
ATOM 3663 O O . ARG A 1 468 ? 4.325 6.305 7.325 1.00 65.50 468 ARG A O 1
ATOM 3670 N N . THR A 1 469 ? 5.708 7.004 5.712 1.00 55.03 469 THR A N 1
ATOM 3671 C CA . THR A 1 469 ? 6.249 8.132 6.476 1.00 55.03 469 THR A CA 1
ATOM 3672 C C . THR A 1 469 ? 5.349 9.364 6.494 1.00 55.03 469 THR A C 1
ATOM 3674 O O . THR A 1 469 ? 5.628 10.258 7.297 1.00 55.03 469 THR A O 1
ATOM 3677 N N . LYS A 1 470 ? 4.299 9.427 5.656 1.00 58.59 470 LYS A N 1
ATOM 3678 C CA . LYS A 1 470 ? 3.402 10.587 5.555 1.00 58.59 470 LYS A CA 1
ATOM 3679 C C . LYS A 1 470 ? 2.072 10.223 4.880 1.00 58.59 470 LYS A C 1
ATOM 3681 O O . LYS A 1 470 ? 2.065 9.846 3.711 1.00 58.59 470 LYS A O 1
ATOM 3686 N N . GLU A 1 471 ? 0.959 10.360 5.594 1.00 65.06 471 GLU A N 1
ATOM 3687 C CA . GLU A 1 471 ? -0.359 10.556 4.977 1.00 65.06 471 GLU A CA 1
ATOM 3688 C C . GLU A 1 471 ? -0.804 12.008 5.183 1.00 65.06 471 GLU A C 1
ATOM 3690 O O . GLU A 1 471 ? -0.526 12.590 6.232 1.00 65.06 471 GLU A O 1
ATOM 3695 N N . ASP A 1 472 ? -1.502 12.589 4.200 1.00 71.62 472 ASP A N 1
ATOM 3696 C CA . ASP A 1 472 ? -1.982 13.971 4.289 1.00 71.62 472 ASP A CA 1
ATOM 3697 C C . ASP A 1 472 ? -2.908 14.161 5.497 1.00 71.62 472 ASP A C 1
ATOM 3699 O O . ASP A 1 472 ? -3.955 13.513 5.635 1.00 71.62 472 ASP A O 1
ATOM 3703 N N . ILE A 1 473 ? -2.518 15.092 6.366 1.00 83.12 473 ILE A N 1
ATOM 3704 C CA . ILE A 1 473 ? -3.343 15.580 7.465 1.00 83.12 473 ILE A CA 1
ATOM 3705 C C . ILE A 1 473 ? -4.155 16.745 6.913 1.00 83.12 473 ILE A C 1
ATOM 3707 O O . ILE A 1 473 ? -3.594 17.742 6.466 1.00 83.12 473 ILE A O 1
ATOM 3711 N N . LYS A 1 474 ? -5.481 16.612 6.935 1.00 84.38 474 LYS A N 1
ATOM 3712 C CA . LYS A 1 474 ? -6.388 17.700 6.575 1.00 84.38 474 LYS A CA 1
ATOM 3713 C C . LYS A 1 474 ? -6.945 18.334 7.841 1.00 84.38 474 LYS A C 1
ATOM 3715 O O . LYS A 1 474 ? -7.505 17.622 8.674 1.00 84.38 474 LYS A O 1
ATOM 3720 N N . ASP A 1 475 ? -6.783 19.645 7.975 1.00 85.88 475 ASP A N 1
ATOM 3721 C CA . ASP A 1 475 ? -7.178 20.382 9.183 1.00 85.88 475 ASP A CA 1
ATOM 3722 C C . ASP A 1 475 ? -8.694 20.383 9.413 1.00 85.88 475 ASP A C 1
ATOM 3724 O O . ASP A 1 475 ? -9.143 20.404 10.556 1.00 85.88 475 ASP A O 1
ATOM 3728 N N . ASP A 1 476 ? -9.476 20.289 8.336 1.00 86.50 476 ASP A N 1
ATOM 3729 C CA . ASP A 1 476 ? -10.941 20.220 8.338 1.00 86.50 476 ASP A CA 1
ATOM 3730 C C . ASP A 1 476 ? -11.498 18.830 8.699 1.00 86.50 476 ASP A C 1
ATOM 3732 O O . ASP A 1 476 ? -12.704 18.663 8.892 1.00 86.50 476 ASP A O 1
ATOM 3736 N N . ARG A 1 477 ? -10.638 17.810 8.804 1.00 90.19 477 ARG A N 1
ATOM 3737 C CA . ARG A 1 477 ? -11.047 16.441 9.122 1.00 90.19 477 ARG A CA 1
ATOM 3738 C C . ARG A 1 477 ? -11.154 16.239 10.629 1.00 90.19 477 ARG A C 1
ATOM 3740 O O . ARG A 1 477 ? -10.241 16.581 11.367 1.00 90.19 477 ARG A O 1
ATOM 3747 N N . MET A 1 478 ? -12.209 15.560 11.076 1.00 92.31 478 MET A N 1
ATOM 3748 C CA . MET A 1 478 ? -12.323 15.089 12.460 1.00 92.31 478 MET A CA 1
ATOM 3749 C C . MET A 1 478 ? -11.852 13.638 12.587 1.00 92.31 478 MET A C 1
ATOM 3751 O O . MET A 1 478 ? -12.252 12.769 11.806 1.00 92.31 478 MET A O 1
ATOM 3755 N N . TYR A 1 479 ? -11.023 13.372 13.592 1.00 92.06 479 TYR A N 1
ATOM 3756 C CA . TYR A 1 479 ? -10.559 12.040 13.965 1.00 92.06 479 TYR A CA 1
ATOM 3757 C C . TYR A 1 479 ? -11.312 11.558 15.198 1.00 92.06 479 TYR A C 1
ATOM 3759 O O . TYR A 1 479 ? -11.695 12.343 16.065 1.00 92.06 479 TYR A O 1
ATOM 3767 N N . SER A 1 480 ? -11.543 10.252 15.275 1.00 93.38 480 SER A N 1
ATOM 3768 C CA . SER A 1 480 ? -12.205 9.665 16.429 1.00 93.38 480 SER A CA 1
ATOM 3769 C C . SER A 1 480 ? -11.191 9.167 17.443 1.00 93.38 480 SER A C 1
ATOM 3771 O O . SER A 1 480 ? -10.307 8.388 17.096 1.00 93.38 480 SER A O 1
ATOM 3773 N N . PHE A 1 481 ? -11.404 9.531 18.702 1.00 94.19 481 PHE A N 1
ATOM 3774 C CA . PHE A 1 481 ? -10.691 8.981 19.845 1.00 94.19 481 PHE A CA 1
ATOM 3775 C C . PHE A 1 481 ? -11.722 8.558 20.896 1.00 94.19 481 PHE A C 1
ATOM 3777 O O . PHE A 1 481 ? -12.210 9.369 21.675 1.00 94.19 481 PHE A O 1
ATOM 3784 N N . ALA A 1 482 ? -12.147 7.298 20.813 1.00 91.50 482 ALA A N 1
ATOM 3785 C CA . ALA A 1 482 ? -13.343 6.746 21.437 1.00 91.50 482 ALA A CA 1
ATOM 3786 C C . ALA A 1 482 ? -14.594 7.588 21.120 1.00 91.50 482 ALA A C 1
ATOM 3788 O O . ALA A 1 482 ? -14.971 7.724 19.952 1.00 91.50 482 ALA A O 1
ATOM 3789 N N . ASP A 1 483 ? -15.232 8.145 22.145 1.00 89.81 483 ASP A N 1
ATOM 3790 C CA . ASP A 1 483 ? -16.372 9.058 22.066 1.00 89.81 483 ASP A CA 1
ATOM 3791 C C . ASP A 1 483 ? -15.958 10.517 21.791 1.00 89.81 483 ASP A C 1
ATOM 3793 O O . ASP A 1 483 ? -16.815 11.372 21.569 1.00 89.81 483 ASP A O 1
ATOM 3797 N N . LYS A 1 484 ? -14.653 10.819 21.784 1.00 90.44 484 LYS A N 1
ATOM 3798 C CA . LYS A 1 484 ? -14.115 12.163 21.550 1.00 90.44 484 LYS A CA 1
ATOM 3799 C C . LYS A 1 484 ? -13.834 12.411 20.072 1.00 90.44 484 LYS A C 1
ATOM 3801 O O . LYS A 1 484 ? -13.494 11.508 19.302 1.00 90.44 484 LYS A O 1
ATOM 3806 N N . SER A 1 485 ? -13.944 13.682 19.695 1.00 92.06 485 SER A N 1
ATOM 3807 C CA . SER A 1 485 ? -13.655 14.169 18.350 1.00 92.06 485 SER A CA 1
ATOM 3808 C C . SER A 1 485 ? -12.414 15.055 18.384 1.00 92.06 485 SER A C 1
ATOM 3810 O O . SER A 1 485 ? -12.405 16.078 19.066 1.00 92.06 485 SER A O 1
ATOM 3812 N N . ILE A 1 486 ? -11.366 14.640 17.676 1.00 95.25 486 ILE A N 1
ATOM 3813 C CA . ILE A 1 486 ? -10.074 15.324 17.612 1.00 95.25 486 ILE A CA 1
ATOM 3814 C C . ILE A 1 486 ? -10.002 16.099 16.290 1.00 95.25 486 ILE A C 1
ATOM 3816 O O . ILE A 1 486 ? -10.043 15.468 15.227 1.00 95.25 486 ILE A O 1
ATOM 3820 N N . PRO A 1 487 ? -9.928 17.442 16.317 1.00 95.44 487 PRO A N 1
ATOM 3821 C CA . PRO A 1 487 ? -9.750 18.239 15.109 1.00 95.44 487 PRO A CA 1
ATOM 3822 C C . PRO A 1 487 ? -8.445 17.895 14.393 1.00 95.44 487 PRO A C 1
ATOM 3824 O O . PRO A 1 487 ? -7.401 17.752 15.022 1.00 95.44 487 PRO A O 1
ATOM 3827 N N . GLY A 1 488 ? -8.473 17.810 13.066 1.00 94.81 488 GLY A N 1
ATOM 3828 C CA . GLY A 1 488 ? -7.280 17.548 12.265 1.00 94.81 488 GLY A CA 1
ATOM 3829 C C . GLY A 1 488 ? -6.199 18.604 12.465 1.00 94.81 488 GLY A C 1
ATOM 3830 O O . GLY A 1 488 ? -5.018 18.272 12.429 1.00 94.81 488 GLY A O 1
ATOM 3831 N N . SER A 1 489 ? -6.596 19.837 12.785 1.00 95.81 489 SER A N 1
ATOM 3832 C CA . SER A 1 489 ? -5.697 20.936 13.139 1.00 95.81 489 SER A CA 1
ATOM 3833 C C . SER A 1 489 ? -4.841 20.683 14.389 1.00 95.81 489 SER A C 1
ATOM 3835 O O . SER A 1 489 ? -3.808 21.326 14.535 1.00 95.81 489 SER A O 1
ATOM 3837 N N . THR A 1 490 ? -5.213 19.744 15.270 1.00 96.38 490 THR A N 1
ATOM 3838 C CA . THR A 1 490 ? -4.408 19.343 16.445 1.00 96.38 490 THR A CA 1
ATOM 3839 C C . THR A 1 490 ? -3.613 18.050 16.219 1.00 96.38 490 THR A C 1
ATOM 3841 O O . THR A 1 490 ? -2.820 17.634 17.068 1.00 96.38 490 THR A O 1
ATOM 3844 N N . VAL A 1 491 ? -3.792 17.406 15.060 1.00 96.56 491 VAL A N 1
ATOM 3845 C CA . VAL A 1 491 ? -3.027 16.232 14.621 1.00 96.56 491 VAL A CA 1
ATOM 3846 C C . VAL A 1 491 ? -1.759 16.711 13.921 1.00 96.56 491 VAL A C 1
ATOM 3848 O O . VAL A 1 491 ? -1.820 17.500 12.978 1.00 96.56 491 VAL A O 1
ATOM 3851 N N . PHE A 1 492 ? -0.595 16.222 14.340 1.00 94.50 492 PHE A N 1
ATOM 3852 C CA . PHE A 1 492 ? 0.695 16.637 13.770 1.00 94.50 492 PHE A CA 1
ATOM 3853 C C . PHE A 1 492 ? 1.426 15.519 13.024 1.00 94.50 492 PHE A C 1
ATOM 3855 O O . PHE A 1 492 ? 2.338 15.797 12.248 1.00 94.50 492 PHE A O 1
ATOM 3862 N N . TYR A 1 493 ? 1.007 14.265 13.205 1.00 93.25 493 TYR A N 1
ATOM 3863 C CA . TYR A 1 493 ? 1.527 13.134 12.447 1.00 93.25 493 TYR A CA 1
ATOM 3864 C C . TYR A 1 493 ? 0.443 12.089 12.190 1.00 93.25 493 TYR A C 1
ATOM 3866 O O . TYR A 1 493 ? -0.433 11.867 13.026 1.00 93.25 493 TYR A O 1
ATOM 3874 N N . LYS A 1 494 ? 0.523 11.417 11.041 1.00 91.19 494 LYS A N 1
ATOM 3875 C CA . LYS A 1 494 ? -0.359 10.312 10.677 1.00 91.19 494 LYS A CA 1
ATOM 3876 C C . LYS A 1 494 ? 0.412 9.256 9.889 1.00 91.19 494 LYS A C 1
ATOM 3878 O O . LYS A 1 494 ? 1.111 9.584 8.928 1.00 91.19 494 LYS A O 1
ATOM 3883 N N . SER A 1 495 ? 0.262 8.007 10.307 1.00 87.44 495 SER A N 1
ATOM 3884 C CA . SER A 1 495 ? 0.724 6.808 9.609 1.00 87.44 495 SER A CA 1
ATOM 3885 C C . SER A 1 495 ? -0.472 6.045 9.020 1.00 87.44 495 SER A C 1
ATOM 3887 O O . SER A 1 495 ? -1.601 6.541 9.015 1.00 87.44 495 SER A O 1
ATOM 3889 N N . ALA A 1 496 ? -0.233 4.838 8.502 1.00 82.31 496 ALA A N 1
ATOM 3890 C CA . ALA A 1 496 ? -1.281 4.017 7.896 1.00 82.31 496 ALA A CA 1
ATOM 3891 C C . ALA A 1 496 ? -2.362 3.594 8.908 1.00 82.31 496 ALA A C 1
ATOM 3893 O O . ALA A 1 496 ? -3.543 3.538 8.558 1.00 82.31 496 ALA A O 1
ATOM 3894 N N . TYR A 1 497 ? -1.968 3.316 10.155 1.00 89.50 497 TYR A N 1
ATOM 3895 C CA . TYR A 1 497 ? -2.865 2.793 11.185 1.00 89.50 497 TYR A CA 1
ATOM 3896 C C . TYR A 1 497 ? -2.963 3.677 12.424 1.00 89.50 497 TYR A C 1
ATOM 3898 O O . TYR A 1 497 ? -3.847 3.441 13.247 1.00 89.50 497 TYR A O 1
ATOM 3906 N N . CYS A 1 498 ? -2.116 4.699 12.561 1.00 93.31 498 CYS A N 1
ATOM 3907 C CA . CYS A 1 498 ? -2.056 5.545 13.747 1.00 93.31 498 CYS A CA 1
ATOM 3908 C C . CYS A 1 498 ? -2.077 7.037 13.402 1.00 93.31 498 CYS A C 1
ATOM 3910 O O . CYS A 1 498 ? -1.797 7.469 12.282 1.00 93.31 498 CYS A O 1
ATOM 3912 N N . PHE A 1 499 ? -2.397 7.851 14.399 1.00 95.19 499 PHE A N 1
ATOM 3913 C CA . PHE A 1 499 ? -2.280 9.302 14.332 1.00 95.19 499 PHE A CA 1
ATOM 3914 C C . PHE A 1 499 ? -1.781 9.845 15.672 1.00 95.19 499 PHE A C 1
ATOM 3916 O O . PHE A 1 499 ? -2.083 9.288 16.728 1.00 95.19 499 PHE A O 1
ATOM 3923 N N . ALA A 1 500 ? -0.989 10.916 15.618 1.00 96.50 500 ALA A N 1
ATOM 3924 C CA . ALA A 1 500 ? -0.440 11.594 16.783 1.00 96.50 500 ALA A CA 1
ATOM 3925 C C . ALA A 1 500 ? -0.996 13.014 16.886 1.00 96.50 500 ALA A C 1
ATOM 3927 O O . ALA A 1 500 ? -1.030 13.751 15.894 1.00 96.50 500 ALA A O 1
ATOM 3928 N N . PHE A 1 501 ? -1.431 13.390 18.083 1.00 97.31 501 PHE A N 1
ATOM 3929 C CA . PHE A 1 501 ? -2.120 14.651 18.335 1.00 97.31 501 PHE A CA 1
ATOM 3930 C C . PHE A 1 501 ? -1.731 15.256 19.683 1.00 97.31 501 PHE A C 1
ATOM 3932 O O . PHE A 1 501 ? -1.257 14.574 20.596 1.00 97.31 501 PHE A O 1
ATOM 3939 N N . THR A 1 502 ? -1.896 16.571 19.786 1.00 96.94 502 THR A N 1
ATOM 3940 C CA . THR A 1 502 ? -1.567 17.335 20.993 1.00 96.94 502 THR A CA 1
ATOM 3941 C C . THR A 1 502 ? -2.552 17.039 22.119 1.00 96.94 502 THR A C 1
ATOM 3943 O O . THR A 1 502 ? -3.752 16.914 21.876 1.00 96.94 502 THR A O 1
ATOM 3946 N N . ASN A 1 503 ? -2.070 16.968 23.361 1.00 94.44 503 ASN A N 1
ATOM 3947 C CA . ASN A 1 503 ? -2.914 16.616 24.502 1.00 94.44 503 ASN A CA 1
ATOM 3948 C C . ASN A 1 503 ? -3.644 17.840 25.096 1.00 94.44 503 ASN A C 1
ATOM 3950 O O . ASN A 1 503 ? -3.048 18.892 25.305 1.00 94.44 503 ASN A O 1
ATOM 3954 N N . ILE A 1 504 ? -4.929 17.743 25.426 1.00 91.38 504 ILE A N 1
ATOM 3955 C CA . ILE A 1 504 ? -5.675 18.878 25.999 1.00 91.38 504 ILE A CA 1
ATOM 3956 C C . ILE A 1 504 ? -5.187 19.271 27.404 1.00 91.38 504 ILE A C 1
ATOM 3958 O O . ILE A 1 504 ? -5.320 20.422 27.822 1.00 91.38 504 ILE A O 1
ATOM 3962 N N . ARG A 1 505 ? -4.594 18.328 28.137 1.00 89.38 505 ARG A N 1
ATOM 3963 C CA . ARG A 1 505 ? -3.920 18.557 29.419 1.00 89.38 505 ARG A CA 1
ATOM 3964 C C . ARG A 1 505 ? -2.540 17.944 29.312 1.00 89.38 505 ARG A C 1
ATOM 3966 O O . ARG A 1 505 ? -2.439 16.825 28.849 1.00 89.38 505 ARG A O 1
ATOM 3973 N N . CYS A 1 506 ? -1.487 18.630 29.725 1.00 89.94 506 CYS A N 1
ATOM 3974 C CA . CYS A 1 506 ? -0.131 18.089 29.660 1.00 89.94 506 CYS A CA 1
ATOM 3975 C C . CYS A 1 506 ? 0.380 17.794 31.070 1.00 89.94 506 CYS A C 1
ATOM 3977 O O . CYS A 1 506 ? 0.208 18.611 31.968 1.00 89.94 506 CYS A O 1
ATOM 3979 N N . VAL A 1 507 ? 1.025 16.640 31.258 1.00 91.00 507 VAL A N 1
ATOM 3980 C CA . VAL A 1 507 ? 1.692 16.287 32.530 1.00 91.00 507 VAL A CA 1
ATOM 3981 C C . VAL A 1 507 ? 3.069 16.942 32.598 1.00 91.00 507 VAL A C 1
ATOM 3983 O O . VAL A 1 507 ? 3.477 17.415 33.652 1.00 91.00 507 VAL A O 1
ATOM 3986 N N . VAL A 1 508 ? 3.735 17.036 31.446 1.00 92.50 508 VAL A N 1
ATOM 3987 C CA . VAL A 1 508 ? 4.936 17.842 31.198 1.00 92.50 508 VAL A CA 1
ATOM 3988 C C . VAL A 1 508 ? 4.778 18.562 29.852 1.00 92.50 508 VAL A C 1
ATOM 3990 O O . VAL A 1 508 ? 4.008 18.085 29.009 1.00 92.50 508 VAL A O 1
ATOM 3993 N N . PRO A 1 509 ? 5.469 19.690 29.608 1.00 92.62 509 PRO A N 1
ATOM 3994 C CA . PRO A 1 509 ? 5.489 20.325 28.289 1.00 92.62 509 PRO A CA 1
ATOM 3995 C C . PRO A 1 509 ? 5.879 19.328 27.189 1.00 92.62 509 PRO A C 1
ATOM 3997 O O . PRO A 1 509 ? 6.849 18.592 27.344 1.00 92.62 509 PRO A O 1
ATOM 4000 N N . GLY A 1 510 ? 5.115 19.288 26.095 1.00 93.44 510 GLY A N 1
ATOM 4001 C CA . GLY A 1 510 ? 5.309 18.308 25.022 1.00 93.44 510 GLY A CA 1
ATOM 4002 C C . GLY A 1 510 ? 4.683 16.934 25.283 1.00 93.44 510 GLY A C 1
ATOM 4003 O O . GLY A 1 510 ? 4.971 15.996 24.550 1.00 93.44 510 GLY A O 1
ATOM 4004 N N . HIS A 1 511 ? 3.821 16.778 26.294 1.00 96.62 511 HIS A N 1
ATOM 4005 C CA . HIS A 1 511 ? 3.015 15.563 26.431 1.00 96.62 511 HIS A CA 1
ATOM 4006 C C . HIS A 1 511 ? 2.026 15.440 25.255 1.00 96.62 511 HIS A C 1
ATOM 4008 O O . HIS A 1 511 ? 1.058 16.194 25.158 1.00 96.62 511 HIS A O 1
ATOM 4014 N N . VAL A 1 512 ? 2.250 14.454 24.386 1.00 97.81 512 VAL A N 1
ATOM 4015 C CA . VAL A 1 512 ? 1.401 14.134 23.226 1.00 97.81 512 VAL A CA 1
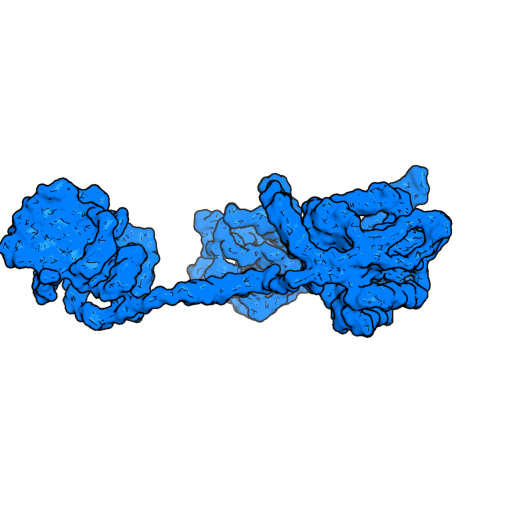ATOM 4016 C C . VAL A 1 512 ? 0.907 12.691 23.277 1.00 97.81 512 VAL A C 1
ATOM 4018 O O . VAL A 1 512 ? 1.445 11.865 24.019 1.00 97.81 512 VAL A O 1
ATOM 4021 N N . LEU A 1 513 ? -0.119 12.394 22.480 1.00 97.81 513 LEU A N 1
ATOM 4022 C CA . LEU A 1 513 ? -0.723 11.068 22.387 1.00 97.81 513 LEU A CA 1
ATOM 4023 C C . LEU A 1 513 ? -0.555 10.495 20.979 1.00 97.81 513 LEU A C 1
ATOM 4025 O O . LEU A 1 513 ? -0.679 11.221 19.992 1.00 97.81 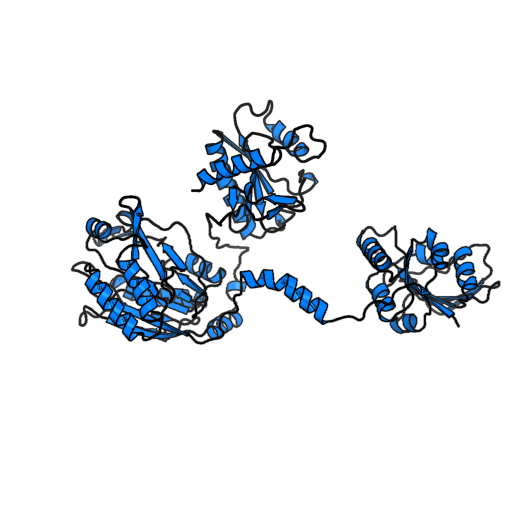513 LEU A O 1
ATOM 4029 N N . VAL A 1 514 ? -0.322 9.185 20.888 1.00 97.75 514 VAL A N 1
ATOM 4030 C CA . VAL A 1 514 ? -0.404 8.406 19.642 1.00 97.75 514 VAL A CA 1
ATOM 4031 C C . VAL A 1 514 ? -1.510 7.375 19.796 1.00 97.75 514 VAL A C 1
ATOM 4033 O O . VAL A 1 514 ? -1.464 6.584 20.731 1.00 97.75 514 VAL A O 1
ATOM 4036 N N . SER A 1 515 ? -2.493 7.351 18.899 1.00 97.25 515 SER A N 1
ATOM 4037 C CA . SER A 1 515 ? -3.614 6.405 18.963 1.00 97.25 515 SER A CA 1
ATOM 4038 C C . SER A 1 515 ? -3.852 5.718 17.622 1.00 97.25 515 SER A C 1
ATOM 4040 O O . SER A 1 515 ? -3.486 6.237 16.564 1.00 97.25 515 SER A O 1
ATOM 4042 N N . THR A 1 516 ? -4.474 4.542 17.665 1.00 95.81 516 THR A N 1
ATOM 4043 C CA . THR A 1 516 ? -4.914 3.808 16.477 1.00 95.81 516 THR A CA 1
ATOM 4044 C C . THR A 1 516 ? -6.051 4.551 15.774 1.00 95.81 516 THR A C 1
ATOM 4046 O O . THR A 1 516 ? -6.941 5.099 16.415 1.00 95.81 516 THR A O 1
ATOM 4049 N N . ILE A 1 517 ? -6.071 4.550 14.441 1.00 93.50 517 ILE A N 1
ATOM 4050 C CA . ILE A 1 517 ? -7.174 5.102 13.637 1.00 93.50 517 ILE A CA 1
ATOM 4051 C C . ILE A 1 517 ? -8.432 4.242 13.810 1.00 93.50 517 ILE A C 1
ATOM 4053 O O . ILE A 1 517 ? -9.541 4.768 13.929 1.00 93.50 517 ILE A O 1
ATOM 4057 N N . ARG A 1 518 ? -8.273 2.911 13.832 1.00 94.12 518 ARG A N 1
ATOM 4058 C CA . ARG A 1 518 ? -9.350 1.991 14.210 1.00 94.12 518 ARG A CA 1
ATOM 4059 C C . ARG A 1 518 ? -9.620 2.140 15.707 1.00 94.12 518 ARG A C 1
ATOM 4061 O O . ARG A 1 518 ? -8.688 2.221 16.503 1.00 94.12 518 ARG A O 1
ATOM 4068 N N . ARG A 1 519 ? -10.897 2.146 16.099 1.00 94.38 519 ARG A N 1
ATOM 4069 C CA . ARG A 1 519 ? -11.288 2.138 17.514 1.00 94.38 519 ARG A CA 1
ATOM 4070 C C . ARG A 1 519 ? -11.012 0.755 18.095 1.00 94.38 519 ARG A C 1
ATOM 4072 O O . ARG A 1 519 ? -11.765 -0.181 17.839 1.00 94.38 519 ARG A O 1
ATOM 4079 N N . VAL A 1 520 ? -9.919 0.646 18.836 1.00 94.12 520 VAL A N 1
ATOM 4080 C CA . VAL A 1 520 ? -9.472 -0.584 19.489 1.00 94.12 520 VAL A CA 1
ATOM 4081 C C . VAL A 1 520 ? -9.342 -0.286 20.971 1.00 94.12 520 VAL A C 1
ATOM 4083 O O . VAL A 1 520 ? -8.621 0.643 21.310 1.00 94.12 520 VAL A O 1
ATOM 4086 N N . GLN A 1 521 ? -10.065 -0.992 21.843 1.00 94.50 521 GLN A N 1
ATOM 4087 C CA . GLN A 1 521 ? -10.090 -0.657 23.272 1.00 94.50 521 GLN A CA 1
ATOM 4088 C C . GLN A 1 521 ? -8.814 -1.105 23.983 1.00 94.50 521 GLN A C 1
ATOM 4090 O O . GLN A 1 521 ? -8.265 -0.340 24.778 1.00 94.50 521 GLN A O 1
ATOM 4095 N N . ARG A 1 522 ? -8.348 -2.322 23.676 1.00 95.81 522 ARG A N 1
ATOM 4096 C CA . ARG A 1 522 ? -7.226 -2.969 24.353 1.00 95.81 522 ARG A CA 1
ATOM 4097 C C . ARG A 1 522 ? -6.078 -3.282 23.404 1.00 95.81 522 ARG A C 1
ATOM 4099 O O . ARG A 1 522 ? -6.296 -3.536 22.223 1.00 95.81 522 ARG A O 1
ATOM 4106 N N . LEU A 1 523 ? -4.851 -3.342 23.922 1.00 94.44 523 LEU A N 1
ATOM 4107 C CA . LEU A 1 523 ? -3.668 -3.678 23.112 1.00 94.44 523 LEU A CA 1
ATOM 4108 C C . LEU A 1 523 ? -3.792 -5.038 22.400 1.00 94.44 523 LEU A C 1
ATOM 4110 O O . LEU A 1 523 ? -3.347 -5.181 21.266 1.00 94.44 523 LEU A O 1
ATOM 4114 N N . HIS A 1 524 ? -4.418 -6.029 23.039 1.00 93.62 524 HIS A N 1
ATOM 4115 C CA . HIS A 1 524 ? -4.580 -7.375 22.473 1.00 93.62 524 HIS A CA 1
ATOM 4116 C C . HIS A 1 524 ? -5.654 -7.476 21.376 1.00 93.62 524 HIS A C 1
ATOM 4118 O O . HIS A 1 524 ? -5.712 -8.487 20.683 1.00 93.62 524 HIS A O 1
ATOM 4124 N N . ASP A 1 525 ? -6.475 -6.438 21.194 1.00 93.75 525 ASP A N 1
ATOM 4125 C CA . ASP A 1 525 ? -7.481 -6.361 20.126 1.00 93.75 525 ASP A CA 1
ATOM 4126 C C . ASP A 1 525 ? -6.894 -5.798 18.810 1.00 93.75 525 ASP A C 1
ATOM 4128 O O . ASP A 1 525 ? -7.593 -5.668 17.793 1.00 93.75 525 ASP A O 1
ATOM 4132 N N . MET A 1 526 ? -5.620 -5.394 18.830 1.00 93.62 526 MET A N 1
ATOM 4133 C CA . MET A 1 526 ? -4.900 -4.859 17.679 1.00 93.62 526 MET A CA 1
ATOM 4134 C C . MET A 1 526 ? -4.405 -5.975 16.752 1.00 93.62 526 MET A C 1
ATOM 4136 O O . MET A 1 526 ? -4.057 -7.075 17.173 1.00 93.62 526 MET A O 1
ATOM 4140 N N . THR A 1 527 ? -4.330 -5.660 15.465 1.00 88.25 527 THR A N 1
ATOM 4141 C CA . THR A 1 527 ? -3.647 -6.481 14.457 1.00 88.25 527 THR A CA 1
ATOM 4142 C C . THR A 1 527 ? -2.125 -6.347 14.584 1.00 88.25 527 THR A C 1
ATOM 4144 O O . THR A 1 527 ? -1.625 -5.391 15.178 1.00 88.25 527 THR A O 1
ATOM 4147 N N . GLN A 1 528 ? -1.360 -7.279 14.006 1.00 83.25 528 GLN A N 1
ATOM 4148 C CA . GLN A 1 528 ? 0.110 -7.212 14.034 1.00 83.25 528 GLN A CA 1
ATOM 4149 C C . GLN A 1 528 ? 0.640 -5.965 13.310 1.00 83.25 528 GLN A C 1
ATOM 4151 O O . GLN A 1 528 ? 1.622 -5.357 13.735 1.00 83.25 528 GLN A O 1
ATOM 4156 N N . GLU A 1 529 ? -0.042 -5.555 12.243 1.00 81.44 529 GLU A N 1
ATOM 4157 C CA . GLU A 1 529 ? 0.243 -4.352 11.469 1.00 81.44 529 GLU A CA 1
ATOM 4158 C C . GLU A 1 529 ? 0.030 -3.087 12.313 1.00 81.44 529 GLU A C 1
ATOM 4160 O O . GLU A 1 529 ? 0.888 -2.205 12.333 1.00 81.44 529 GLU A O 1
ATOM 4165 N N . GLU A 1 530 ? -1.070 -3.023 13.072 1.00 89.69 530 GLU A N 1
ATOM 4166 C CA . GLU A 1 530 ? -1.341 -1.923 14.003 1.00 89.69 530 GLU A CA 1
ATOM 4167 C C . GLU A 1 530 ? -0.333 -1.884 15.155 1.00 89.69 530 GLU A C 1
ATOM 4169 O O . GLU A 1 530 ? 0.102 -0.799 15.528 1.00 89.69 530 GLU A O 1
ATOM 4174 N N . ILE A 1 531 ? 0.060 -3.034 15.718 1.00 91.31 531 ILE A N 1
ATOM 4175 C CA . ILE A 1 531 ? 1.048 -3.095 16.811 1.00 91.31 531 ILE A CA 1
ATOM 4176 C C . ILE A 1 531 ? 2.398 -2.564 16.323 1.00 91.31 531 ILE A C 1
ATOM 4178 O O . ILE A 1 531 ? 3.002 -1.706 16.974 1.00 91.31 531 ILE A O 1
ATOM 4182 N N . ALA A 1 532 ? 2.858 -3.042 15.164 1.00 87.19 532 ALA A N 1
ATOM 4183 C CA . ALA A 1 532 ? 4.109 -2.592 14.572 1.00 87.19 532 ALA A CA 1
ATOM 4184 C C . ALA A 1 532 ? 4.077 -1.086 14.274 1.00 87.19 532 ALA A C 1
ATOM 4186 O O . ALA A 1 532 ? 4.990 -0.364 14.677 1.00 87.19 532 ALA A O 1
ATOM 4187 N N . ASP A 1 533 ? 3.018 -0.598 13.622 1.00 88.44 533 ASP A N 1
ATOM 4188 C CA . ASP A 1 533 ? 2.882 0.816 13.264 1.00 88.44 533 ASP A CA 1
ATOM 4189 C C . ASP A 1 533 ? 2.748 1.725 14.496 1.00 88.44 533 ASP A C 1
ATOM 4191 O O . ASP A 1 533 ? 3.350 2.800 14.527 1.00 88.44 533 ASP A O 1
ATOM 4195 N N . LEU A 1 534 ? 2.035 1.290 15.545 1.00 94.19 534 LEU A N 1
ATOM 4196 C CA . LEU A 1 534 ? 1.853 2.059 16.780 1.00 94.19 534 LEU A CA 1
ATOM 4197 C C . LEU A 1 534 ? 3.189 2.329 17.469 1.00 94.19 534 LEU A C 1
ATOM 4199 O O . LEU A 1 534 ? 3.497 3.481 17.777 1.00 94.19 534 LEU A O 1
ATOM 4203 N N . PHE A 1 535 ? 4.004 1.295 17.687 1.00 92.56 535 PHE A N 1
ATOM 4204 C CA . PHE A 1 535 ? 5.281 1.459 18.383 1.00 92.56 535 PHE A CA 1
ATOM 4205 C C . PHE A 1 535 ? 6.362 2.088 17.499 1.00 92.56 535 PHE A C 1
ATOM 4207 O O . PHE A 1 535 ? 7.147 2.895 17.996 1.00 92.56 535 PHE A O 1
ATOM 4214 N N . GLN A 1 536 ? 6.377 1.815 16.189 1.00 89.81 536 GLN A N 1
ATOM 4215 C CA . GLN A 1 536 ? 7.247 2.546 15.256 1.00 89.81 536 GLN A CA 1
ATOM 4216 C C . GLN A 1 536 ? 6.913 4.040 15.245 1.00 89.81 536 GLN A C 1
ATOM 4218 O O . GLN A 1 536 ? 7.813 4.883 15.307 1.00 89.81 536 GLN A O 1
ATOM 4223 N N . THR A 1 537 ? 5.620 4.372 15.225 1.00 91.94 537 THR A N 1
ATOM 4224 C CA . THR A 1 537 ? 5.152 5.752 15.338 1.00 91.94 537 THR A CA 1
ATOM 4225 C C . THR A 1 537 ? 5.555 6.335 16.685 1.00 91.94 537 THR A C 1
ATOM 4227 O O . THR A 1 537 ? 6.166 7.397 16.707 1.00 91.94 537 THR A O 1
ATOM 4230 N N . ALA A 1 538 ? 5.324 5.635 17.797 1.00 95.25 538 ALA A N 1
ATOM 4231 C CA . ALA A 1 538 ? 5.681 6.127 19.124 1.00 95.25 538 ALA A CA 1
ATOM 4232 C C . ALA A 1 538 ? 7.180 6.442 19.258 1.00 95.25 538 ALA A C 1
ATOM 4234 O O . ALA A 1 538 ? 7.533 7.518 19.735 1.00 95.25 538 ALA A O 1
ATOM 4235 N N . VAL A 1 539 ? 8.065 5.572 18.760 1.00 93.00 539 VAL A N 1
ATOM 4236 C CA . VAL A 1 539 ? 9.519 5.818 18.741 1.00 93.00 539 VAL A CA 1
ATOM 4237 C C . VAL A 1 539 ? 9.864 7.044 17.891 1.00 93.00 539 VAL A C 1
ATOM 4239 O O . VAL A 1 539 ? 10.649 7.895 18.314 1.00 93.00 539 VAL A O 1
ATOM 4242 N N . LYS A 1 540 ? 9.256 7.173 16.704 1.00 91.38 540 LYS A N 1
ATOM 4243 C CA . LYS A 1 540 ? 9.467 8.326 15.818 1.00 91.38 540 LYS A CA 1
ATOM 4244 C C . LYS A 1 540 ? 9.028 9.632 16.478 1.00 91.38 540 LYS A C 1
ATOM 4246 O O . LYS A 1 540 ? 9.779 10.605 16.447 1.00 91.38 540 LYS A O 1
ATOM 4251 N N . ILE A 1 541 ? 7.840 9.646 17.083 1.00 95.00 541 ILE A N 1
ATOM 4252 C CA . ILE A 1 541 ? 7.317 10.815 17.789 1.00 95.00 541 ILE A CA 1
ATOM 4253 C C . ILE A 1 541 ? 8.202 11.132 18.996 1.00 95.00 541 ILE A C 1
ATOM 4255 O O . ILE A 1 541 ? 8.623 12.271 19.122 1.00 95.00 541 ILE A O 1
ATOM 4259 N N . SER A 1 542 ? 8.584 10.147 19.814 1.00 96.00 542 SER A N 1
ATOM 4260 C CA . SER A 1 542 ? 9.466 10.340 20.977 1.00 96.00 542 SER A CA 1
ATOM 4261 C C . SER A 1 542 ? 10.769 11.055 20.611 1.00 96.00 542 SER A C 1
ATOM 4263 O O . SER A 1 542 ? 11.125 12.041 21.252 1.00 96.00 542 SER A O 1
ATOM 4265 N N . LYS A 1 543 ? 11.439 10.628 19.532 1.00 93.38 543 LYS A N 1
ATOM 4266 C CA . LYS A 1 543 ? 12.667 11.276 19.041 1.00 93.38 543 LYS A CA 1
ATOM 4267 C C . LYS A 1 543 ? 12.441 12.742 18.653 1.00 93.38 543 LYS A C 1
ATOM 4269 O O . LYS A 1 543 ? 13.297 13.590 18.892 1.00 93.38 543 LYS A O 1
ATOM 4274 N N . ILE A 1 544 ? 11.300 13.038 18.035 1.00 93.94 544 ILE A N 1
ATOM 4275 C CA . ILE A 1 544 ? 10.942 14.399 17.622 1.00 93.94 544 ILE A CA 1
ATOM 4276 C C . ILE A 1 544 ? 10.583 15.255 18.833 1.00 93.94 544 ILE A C 1
ATOM 4278 O O . ILE A 1 544 ? 11.027 16.396 18.903 1.00 93.94 544 ILE A O 1
ATOM 4282 N N . MET A 1 545 ? 9.860 14.706 19.809 1.00 96.31 545 MET A N 1
ATOM 4283 C CA . MET A 1 545 ? 9.519 15.417 21.041 1.00 96.31 545 MET A CA 1
ATOM 4284 C C . MET A 1 545 ? 10.766 15.758 21.861 1.00 96.31 545 MET A C 1
ATOM 4286 O O . MET A 1 545 ? 10.855 16.863 22.392 1.00 96.31 545 MET A O 1
ATOM 4290 N N . GLU A 1 546 ? 11.765 14.871 21.914 1.00 95.81 546 GLU A N 1
ATOM 4291 C CA . GLU A 1 546 ? 13.051 15.177 22.552 1.00 95.81 546 GLU A CA 1
ATOM 4292 C C . GLU A 1 546 ? 13.766 16.350 21.883 1.00 95.81 546 GLU A C 1
ATOM 4294 O O . GLU A 1 546 ? 14.183 17.289 22.565 1.00 95.81 546 GLU A O 1
ATOM 4299 N N . ALA A 1 547 ? 13.842 16.343 20.550 1.00 93.62 547 ALA A N 1
ATOM 4300 C CA . ALA A 1 547 ? 14.464 17.424 19.794 1.00 93.62 547 ALA A CA 1
ATOM 4301 C C . ALA A 1 547 ? 13.697 18.751 19.936 1.00 93.62 547 ALA A C 1
ATOM 4303 O O . ALA A 1 547 ? 14.298 19.781 20.242 1.00 93.62 547 ALA A O 1
ATOM 4304 N N . ALA A 1 548 ? 12.375 18.725 19.753 1.00 95.50 548 ALA A N 1
ATOM 4305 C CA . ALA A 1 548 ? 11.517 19.906 19.771 1.00 95.50 548 ALA A CA 1
ATOM 4306 C C . ALA A 1 548 ? 11.478 20.583 21.150 1.00 95.50 548 ALA A C 1
ATOM 4308 O O . ALA A 1 548 ? 11.507 21.808 21.242 1.00 95.50 548 ALA A O 1
ATOM 4309 N N . TYR A 1 549 ? 11.479 19.800 22.233 1.00 95.44 549 TYR A N 1
ATOM 4310 C CA . TYR A 1 549 ? 11.407 20.332 23.596 1.00 95.44 549 TYR A CA 1
ATOM 4311 C C . TYR A 1 549 ? 12.765 20.396 24.291 1.00 95.44 549 TYR A C 1
ATOM 4313 O O . TYR A 1 549 ? 12.808 20.778 25.459 1.00 95.44 549 TYR A O 1
ATOM 4321 N N . GLN A 1 550 ? 13.872 20.080 23.608 1.00 95.38 550 GLN A N 1
ATOM 4322 C CA . GLN A 1 550 ? 15.221 20.027 24.194 1.00 95.38 550 GLN A CA 1
ATOM 4323 C C . GLN A 1 550 ? 15.268 19.127 25.441 1.00 95.38 550 GLN A C 1
ATOM 4325 O O . GLN A 1 550 ? 15.804 19.499 26.490 1.00 95.38 550 GLN A O 1
ATOM 4330 N N . ALA A 1 551 ? 14.619 17.969 25.356 1.00 94.44 551 ALA A N 1
ATOM 4331 C CA . ALA A 1 551 ? 14.637 16.952 26.396 1.00 94.44 551 ALA A CA 1
ATOM 4332 C C . ALA A 1 551 ? 15.750 15.931 26.126 1.00 94.44 551 ALA A C 1
ATOM 4334 O O . ALA A 1 551 ? 16.162 15.728 24.988 1.00 94.44 551 ALA A O 1
ATOM 4335 N N . ALA A 1 552 ? 16.250 15.303 27.191 1.00 92.44 552 ALA A N 1
ATOM 4336 C CA . ALA A 1 552 ? 17.343 14.325 27.110 1.00 92.44 552 ALA A CA 1
ATOM 4337 C C . ALA A 1 552 ? 16.854 12.868 27.149 1.00 92.44 552 ALA A C 1
ATOM 4339 O O . ALA A 1 552 ? 17.652 11.941 27.039 1.00 92.44 552 ALA A O 1
ATOM 4340 N N . SER A 1 553 ? 15.562 12.670 27.407 1.00 94.25 553 SER A N 1
ATOM 4341 C CA . SER A 1 553 ? 14.932 11.364 27.597 1.00 94.25 553 SER A CA 1
ATOM 4342 C C . SER A 1 553 ? 13.422 11.491 27.420 1.00 94.25 553 SER A C 1
ATOM 4344 O O . SER A 1 553 ? 12.904 12.607 27.411 1.00 94.25 553 SER A O 1
ATOM 4346 N N . SER A 1 554 ? 12.709 10.369 27.339 1.00 95.44 554 SER A N 1
ATOM 4347 C CA . SER A 1 554 ? 11.247 10.333 27.258 1.00 95.44 554 SER A CA 1
ATOM 4348 C C . SER A 1 554 ? 10.672 9.240 28.151 1.00 95.44 554 SER A C 1
ATOM 4350 O O . SER A 1 554 ? 11.250 8.163 28.286 1.00 95.44 554 SER A O 1
ATOM 4352 N N . THR A 1 555 ? 9.500 9.493 28.729 1.00 96.06 555 THR A N 1
ATOM 4353 C CA . THR A 1 555 ? 8.641 8.441 29.276 1.00 96.06 555 THR A CA 1
ATOM 4354 C C . THR A 1 555 ? 7.607 8.072 28.220 1.00 96.06 555 THR A C 1
ATOM 4356 O O . THR A 1 555 ? 6.894 8.941 27.719 1.00 96.06 555 THR A O 1
ATOM 4359 N N . VAL A 1 556 ? 7.527 6.782 27.896 1.00 96.12 556 VAL A N 1
ATOM 4360 C CA . VAL A 1 556 ? 6.509 6.214 27.007 1.00 96.12 556 VAL A CA 1
ATOM 4361 C C . VAL A 1 556 ? 5.620 5.307 27.848 1.00 96.12 556 VAL A C 1
ATOM 4363 O O . VAL A 1 556 ? 6.125 4.387 28.488 1.00 96.12 556 VAL A O 1
ATOM 4366 N N . CYS A 1 557 ? 4.319 5.583 27.889 1.00 95.25 557 CYS A N 1
ATOM 4367 C CA . CYS A 1 557 ? 3.377 4.869 28.752 1.00 95.25 557 CYS A CA 1
ATOM 4368 C C . CYS A 1 557 ? 2.123 4.456 27.978 1.00 95.25 557 CYS A C 1
ATOM 4370 O O . CYS A 1 557 ? 1.625 5.217 27.151 1.00 95.25 557 CYS A O 1
ATOM 4372 N N . VAL A 1 558 ? 1.604 3.263 28.267 1.00 95.75 558 VAL A N 1
ATOM 4373 C CA . VAL A 1 558 ? 0.308 2.787 27.774 1.00 95.75 558 VAL A CA 1
ATOM 4374 C C . VAL A 1 558 ? -0.495 2.282 28.961 1.00 95.75 558 VAL A C 1
ATOM 4376 O O . VAL A 1 558 ? -0.060 1.372 29.663 1.00 95.75 558 VAL A O 1
ATOM 4379 N N . GLN A 1 559 ? -1.668 2.866 29.174 1.00 94.75 559 GLN A N 1
ATOM 4380 C CA . GLN A 1 559 ? -2.619 2.422 30.186 1.00 94.75 559 GLN A CA 1
ATOM 4381 C C . GLN A 1 559 ? -3.642 1.511 29.494 1.00 94.75 559 GLN A C 1
ATOM 4383 O O . GLN A 1 559 ? -4.542 1.995 28.813 1.00 94.75 559 GLN A O 1
ATOM 4388 N N . ASP A 1 560 ? -3.462 0.191 29.597 1.00 95.44 560 ASP A N 1
ATOM 4389 C CA . ASP A 1 560 ? -4.308 -0.809 28.926 1.00 95.44 560 ASP A CA 1
ATOM 4390 C C . ASP A 1 560 ? -5.313 -1.447 29.903 1.00 95.44 560 ASP A C 1
ATOM 4392 O O . ASP A 1 560 ? -5.007 -2.424 30.590 1.00 95.44 560 ASP A O 1
ATOM 4396 N N . GLY A 1 561 ? -6.530 -0.904 29.950 1.00 92.75 561 GLY A N 1
ATOM 4397 C CA . GLY A 1 561 ? -7.613 -1.321 30.842 1.00 92.75 561 GLY A CA 1
ATOM 4398 C C . GLY A 1 561 ? -7.811 -0.418 32.067 1.00 92.75 561 GLY A C 1
ATOM 4399 O O . GLY A 1 561 ? -6.937 0.352 32.464 1.00 92.75 561 GLY A O 1
ATOM 4400 N N . GLU A 1 562 ? -8.984 -0.540 32.694 1.00 89.50 562 GLU A N 1
ATOM 4401 C CA . GLU A 1 562 ? -9.429 0.305 33.815 1.00 89.50 562 GLU A CA 1
ATOM 4402 C C . GLU A 1 562 ? -8.430 0.325 34.982 1.00 89.50 562 GLU A C 1
ATOM 4404 O O . GLU A 1 562 ? -8.017 1.389 35.439 1.00 89.50 562 GLU A O 1
ATOM 4409 N N . TYR A 1 563 ? -7.964 -0.848 35.420 1.00 90.25 563 TYR A N 1
ATOM 4410 C CA . TYR A 1 563 ? -7.018 -0.964 36.536 1.00 90.25 563 TYR A CA 1
ATOM 4411 C C . TYR A 1 563 ? -5.600 -0.478 36.208 1.00 90.25 563 TYR A C 1
ATOM 4413 O O . TYR A 1 563 ? -4.814 -0.245 37.122 1.00 90.25 563 TYR A O 1
ATOM 4421 N N . ALA A 1 564 ? -5.274 -0.298 34.924 1.00 90.75 564 ALA A N 1
ATOM 4422 C CA . ALA A 1 564 ? -4.042 0.357 34.491 1.00 90.75 564 ALA A CA 1
ATOM 4423 C C . ALA A 1 564 ? -4.185 1.893 34.432 1.00 90.75 564 ALA A C 1
ATOM 4425 O O . ALA A 1 564 ? -3.216 2.588 34.130 1.00 90.75 564 ALA A O 1
ATOM 4426 N N . GLY A 1 565 ? -5.377 2.429 34.723 1.00 88.81 565 GLY A N 1
ATOM 4427 C CA . GLY A 1 565 ? -5.677 3.859 34.692 1.00 88.81 565 GLY A CA 1
ATOM 4428 C C . GLY A 1 565 ? -6.181 4.371 33.343 1.00 88.81 565 GLY A C 1
ATOM 4429 O O . GLY A 1 565 ? -6.190 5.581 33.143 1.00 88.81 565 GLY A O 1
ATOM 4430 N N . GLN A 1 566 ? -6.598 3.488 32.427 1.00 91.12 566 GLN A N 1
ATOM 4431 C CA . GLN A 1 566 ? -7.108 3.894 31.116 1.00 91.12 566 GLN A CA 1
ATOM 4432 C C . GLN A 1 566 ? -8.395 4.713 31.266 1.00 91.12 566 GLN A C 1
ATOM 4434 O O . GLN A 1 566 ? -9.426 4.200 31.697 1.00 91.12 566 GLN A O 1
ATOM 4439 N N . THR A 1 567 ? -8.347 5.986 30.882 1.00 87.31 567 THR A N 1
ATOM 4440 C CA . THR A 1 567 ? -9.482 6.918 31.000 1.00 87.31 567 THR A CA 1
ATOM 4441 C C . THR A 1 567 ? -10.364 6.935 29.753 1.00 87.31 567 THR A C 1
ATOM 4443 O O . THR A 1 567 ? -11.580 7.102 29.846 1.00 87.31 567 THR A O 1
ATOM 4446 N N . VAL A 1 568 ? -9.760 6.734 28.580 1.00 90.31 568 VAL A N 1
ATOM 4447 C CA . VAL A 1 568 ? -10.441 6.699 27.282 1.00 90.31 568 VAL A CA 1
ATOM 4448 C C . VAL A 1 568 ? -10.384 5.275 26.722 1.00 90.31 568 VAL A C 1
ATOM 4450 O O . VAL A 1 568 ? -9.276 4.752 26.574 1.00 90.31 568 VAL A O 1
ATOM 4453 N N . PRO A 1 569 ? -11.525 4.640 26.367 1.00 92.19 569 PRO A N 1
ATOM 4454 C CA . PRO A 1 569 ? -11.581 3.248 25.908 1.00 92.19 569 PRO A CA 1
ATOM 4455 C C . PRO A 1 569 ? -11.140 3.119 24.442 1.00 92.19 569 PRO A C 1
ATOM 4457 O O . PRO A 1 569 ? -11.886 2.689 23.563 1.00 92.19 569 PRO A O 1
ATOM 4460 N N . GLN A 1 570 ? -9.916 3.549 24.166 1.00 95.75 570 GLN A N 1
ATOM 4461 C CA . GLN A 1 570 ? -9.204 3.354 22.916 1.00 95.75 570 GLN A CA 1
ATOM 4462 C C . GLN A 1 570 ? -7.709 3.312 23.223 1.00 95.75 570 GLN A C 1
ATOM 4464 O O . GLN A 1 570 ? -7.241 4.093 24.046 1.00 95.75 570 GLN A O 1
ATOM 4469 N N . VAL A 1 571 ? -6.947 2.437 22.573 1.00 97.06 571 VAL A N 1
ATOM 4470 C CA . VAL A 1 571 ? -5.495 2.346 22.736 1.00 97.06 571 VAL A CA 1
ATOM 4471 C C . VAL A 1 571 ? -4.854 3.691 22.407 1.00 97.06 571 VAL A C 1
ATOM 4473 O O . VAL A 1 571 ? -5.060 4.255 21.327 1.00 97.06 571 VAL A O 1
ATOM 4476 N N . HIS A 1 572 ? -4.053 4.201 23.336 1.00 96.94 572 HIS A N 1
ATOM 4477 C CA . HIS A 1 572 ? -3.213 5.367 23.123 1.00 96.94 572 HIS A CA 1
ATOM 4478 C C . HIS A 1 572 ? -1.912 5.250 23.912 1.00 96.94 572 HIS A C 1
ATOM 4480 O O . HIS A 1 572 ? -1.868 4.716 25.018 1.00 96.94 572 HIS A O 1
ATOM 4486 N N . VAL A 1 573 ? -0.845 5.753 23.307 1.00 97.94 573 VAL A N 1
ATOM 4487 C CA . VAL A 1 573 ? 0.489 5.832 23.884 1.00 97.94 573 VAL A CA 1
ATOM 4488 C C . VAL A 1 573 ? 0.729 7.270 24.309 1.00 97.94 573 VAL A C 1
ATOM 4490 O O . VAL A 1 573 ? 0.652 8.184 23.487 1.00 97.94 573 VAL A O 1
ATOM 4493 N N . HIS A 1 574 ? 1.049 7.461 25.581 1.00 97.56 574 HIS A N 1
ATOM 4494 C CA . HIS A 1 574 ? 1.532 8.725 26.110 1.00 97.56 574 HIS A CA 1
ATOM 4495 C C . HIS A 1 574 ? 3.018 8.869 25.811 1.00 97.56 574 HIS A C 1
ATOM 4497 O O . HIS A 1 574 ? 3.807 7.979 26.136 1.00 97.56 574 HIS A O 1
ATOM 4503 N N . ILE A 1 575 ? 3.401 10.003 25.234 1.00 98.06 575 ILE A N 1
ATOM 4504 C CA . ILE A 1 575 ? 4.798 10.360 24.991 1.00 98.06 575 ILE A CA 1
ATOM 4505 C C . ILE A 1 575 ? 5.082 11.641 25.755 1.00 98.06 575 ILE A C 1
ATOM 4507 O O . ILE A 1 575 ? 4.506 12.689 25.462 1.00 98.06 575 ILE A O 1
ATOM 4511 N N . LEU A 1 576 ? 5.955 11.534 26.753 1.00 97.12 576 LEU A N 1
ATOM 4512 C CA . LEU A 1 576 ? 6.294 12.616 27.667 1.00 97.12 576 LEU A CA 1
ATOM 4513 C C . LEU A 1 576 ? 7.805 12.883 27.583 1.00 97.12 576 LEU A C 1
ATOM 4515 O O . LEU A 1 576 ? 8.566 12.140 28.207 1.00 97.12 576 LEU A O 1
ATOM 4519 N N . PRO A 1 577 ? 8.271 13.894 26.827 1.00 97.06 577 PRO A N 1
ATOM 4520 C CA . PRO A 1 577 ? 9.683 14.270 26.816 1.00 97.06 577 PRO A CA 1
ATOM 4521 C C . PRO A 1 577 ? 10.092 14.789 28.203 1.00 97.06 577 PRO A C 1
ATOM 4523 O O . PRO A 1 577 ? 9.379 15.579 28.819 1.00 97.06 577 PRO A O 1
ATOM 4526 N N . ARG A 1 578 ? 11.230 14.319 28.718 1.00 96.06 578 ARG A N 1
ATOM 4527 C CA . ARG A 1 578 ? 11.662 14.490 30.110 1.00 96.06 578 ARG A CA 1
ATOM 4528 C C . ARG A 1 578 ? 12.909 15.352 30.246 1.00 96.06 578 ARG A C 1
ATOM 4530 O O . ARG A 1 578 ? 13.924 15.144 29.569 1.00 96.06 578 ARG A O 1
ATOM 4537 N N . LYS A 1 579 ? 12.860 16.270 31.209 1.00 95.00 579 LYS A N 1
ATOM 4538 C CA . LYS A 1 579 ? 13.992 17.077 31.664 1.00 95.00 579 LYS A CA 1
ATOM 4539 C C . LYS A 1 579 ? 14.309 16.775 33.121 1.00 95.00 579 LYS A C 1
ATOM 4541 O O . LYS A 1 579 ? 13.476 16.338 33.917 1.00 95.00 579 LYS A O 1
ATOM 4546 N N . LYS A 1 580 ? 15.560 17.036 33.496 1.00 92.56 580 LYS A N 1
ATOM 4547 C CA . LYS A 1 580 ? 15.958 16.987 34.901 1.00 92.56 580 LYS A CA 1
ATOM 4548 C C . LYS A 1 580 ? 15.144 18.027 35.678 1.00 92.56 580 LYS A C 1
ATOM 4550 O O . LYS A 1 580 ? 15.196 19.205 35.344 1.00 92.56 580 LYS A O 1
ATOM 4555 N N . GLY A 1 581 ? 14.448 17.582 36.722 1.00 89.44 581 GLY A N 1
ATOM 4556 C CA . GLY A 1 581 ? 13.644 18.449 37.587 1.00 89.44 581 GLY A CA 1
ATOM 4557 C C . GLY A 1 581 ? 12.162 18.562 37.222 1.00 89.44 581 GLY A C 1
ATOM 4558 O O . GLY A 1 581 ? 11.482 19.358 37.857 1.00 89.44 581 GLY A O 1
ATOM 4559 N N . ASP A 1 582 ? 11.644 17.774 36.267 1.00 88.69 582 ASP A N 1
ATOM 4560 C CA . ASP A 1 582 ? 10.197 17.753 35.961 1.00 88.69 582 ASP A CA 1
ATOM 4561 C C . ASP A 1 582 ? 9.330 17.434 37.194 1.00 88.69 582 ASP A C 1
ATOM 4563 O O . ASP A 1 582 ? 8.237 17.972 37.351 1.00 88.69 582 ASP A O 1
ATOM 4567 N N . PHE A 1 583 ? 9.828 16.559 38.073 1.00 89.88 583 PHE A N 1
ATOM 4568 C CA . PHE A 1 583 ? 9.170 16.144 39.311 1.00 89.88 583 PHE A CA 1
ATOM 4569 C C . PHE A 1 583 ? 10.182 16.047 40.453 1.00 89.88 583 PHE A C 1
ATOM 4571 O O . PHE A 1 583 ? 11.381 15.881 40.210 1.00 89.88 583 PHE A O 1
ATOM 4578 N N . ALA A 1 584 ? 9.689 16.124 41.694 1.00 89.56 584 ALA A N 1
ATOM 4579 C CA . ALA A 1 584 ? 10.509 15.919 42.886 1.00 89.56 584 ALA A CA 1
ATOM 4580 C C . ALA A 1 584 ? 11.006 14.467 42.960 1.00 89.56 584 ALA A C 1
ATOM 4582 O O . ALA A 1 584 ? 12.201 14.245 43.152 1.00 89.56 584 ALA A O 1
ATOM 4583 N N . ASN A 1 585 ? 10.114 13.498 42.717 1.00 89.94 585 ASN A N 1
ATOM 4584 C CA . ASN A 1 585 ? 10.458 12.093 42.514 1.00 89.94 585 ASN A CA 1
ATOM 4585 C C . ASN A 1 585 ? 10.075 11.662 41.098 1.00 89.94 585 ASN A C 1
ATOM 4587 O O . ASN A 1 585 ? 9.032 12.052 40.580 1.00 89.94 585 ASN A O 1
ATOM 4591 N N . ASN A 1 586 ? 10.889 10.814 40.464 1.00 85.62 586 ASN A N 1
ATOM 4592 C CA . ASN A 1 586 ? 10.613 10.381 39.092 1.00 85.62 586 ASN A CA 1
ATOM 4593 C C . ASN A 1 586 ? 9.252 9.672 38.945 1.00 85.62 586 ASN A C 1
ATOM 4595 O O . ASN A 1 586 ? 8.590 9.854 37.925 1.00 85.62 586 ASN A O 1
ATOM 4599 N N . ASP A 1 587 ? 8.829 8.920 39.962 1.00 88.06 587 ASP A N 1
ATOM 4600 C CA . ASP A 1 587 ? 7.593 8.128 39.936 1.00 88.06 587 ASP A CA 1
ATOM 4601 C C . ASP A 1 587 ? 6.321 8.958 40.181 1.00 88.06 587 ASP A C 1
ATOM 4603 O O . ASP A 1 587 ? 5.215 8.468 39.948 1.00 88.06 587 ASP A O 1
ATOM 4607 N N . ASP A 1 588 ? 6.446 10.242 40.545 1.00 89.38 588 ASP A N 1
ATOM 4608 C CA . ASP A 1 588 ? 5.295 11.149 40.684 1.00 89.38 588 ASP A CA 1
ATOM 4609 C C . ASP A 1 588 ? 4.515 11.286 39.359 1.00 89.38 588 ASP A C 1
ATOM 4611 O O . ASP A 1 588 ? 3.329 11.629 39.354 1.00 89.38 588 ASP A O 1
ATOM 4615 N N . ILE A 1 589 ? 5.159 10.976 38.226 1.00 88.56 589 ILE A N 1
ATOM 4616 C CA . ILE A 1 589 ? 4.546 10.945 36.896 1.00 88.56 589 ILE A CA 1
ATOM 4617 C C . ILE A 1 589 ? 3.332 10.009 36.820 1.00 88.56 589 ILE A C 1
ATOM 4619 O O . ILE A 1 589 ? 2.358 10.354 36.155 1.00 88.56 589 ILE A O 1
ATOM 4623 N N . TYR A 1 590 ? 3.342 8.865 37.514 1.00 86.06 590 TYR A N 1
ATOM 4624 C CA . TYR A 1 590 ? 2.234 7.904 37.470 1.00 86.06 590 TYR A CA 1
ATOM 4625 C C . TYR A 1 590 ? 0.998 8.443 38.185 1.00 86.06 590 TYR A C 1
ATOM 4627 O O . TYR A 1 590 ? -0.108 8.356 37.656 1.00 86.06 590 TYR A O 1
ATOM 4635 N N . SER A 1 591 ? 1.195 9.083 39.339 1.00 85.38 591 SER A N 1
ATOM 4636 C CA . SER A 1 591 ? 0.124 9.773 40.064 1.00 85.38 591 SER A CA 1
ATOM 4637 C C . SER A 1 591 ? -0.463 10.907 39.222 1.00 85.38 591 SER A C 1
ATOM 4639 O O . SER A 1 591 ? -1.678 11.063 39.136 1.00 85.38 591 SER A O 1
ATOM 4641 N N . ARG A 1 592 ? 0.395 11.670 38.529 1.00 85.12 592 ARG A N 1
ATOM 4642 C CA . ARG A 1 592 ? -0.045 12.745 37.630 1.00 85.12 592 ARG A CA 1
ATOM 4643 C C . ARG A 1 592 ? -0.825 12.221 36.427 1.00 85.12 592 ARG A C 1
ATOM 4645 O O . ARG A 1 592 ? -1.847 12.814 36.100 1.00 85.12 592 ARG A O 1
ATOM 4652 N N . LEU A 1 593 ? -0.374 11.132 35.801 1.00 85.12 593 LEU A N 1
ATOM 4653 C CA . LEU A 1 593 ? -1.071 10.474 34.691 1.00 85.12 593 LEU A CA 1
ATOM 4654 C C . LEU A 1 593 ? -2.440 9.932 35.126 1.00 85.12 593 LEU A C 1
ATOM 4656 O O . LEU A 1 593 ? -3.423 10.142 34.425 1.00 85.12 593 LEU A O 1
ATOM 4660 N N . ALA A 1 594 ? -2.530 9.299 36.301 1.00 81.81 594 ALA A N 1
ATOM 4661 C CA . ALA A 1 594 ? -3.780 8.732 36.815 1.00 81.81 594 ALA A CA 1
ATOM 4662 C C . ALA A 1 594 ? -4.885 9.782 37.044 1.00 81.81 594 ALA A C 1
ATOM 4664 O O . ALA A 1 594 ? -6.071 9.483 36.885 1.00 81.81 594 ALA A O 1
ATOM 4665 N N . ASP A 1 595 ? -4.505 11.013 37.397 1.00 78.00 595 ASP A N 1
ATOM 4666 C CA . ASP A 1 595 ? -5.450 12.103 37.654 1.00 78.00 595 ASP A CA 1
ATOM 4667 C C . ASP A 1 595 ? -5.637 13.059 36.469 1.00 78.00 595 ASP A C 1
ATOM 4669 O O . ASP A 1 595 ? -6.567 13.865 36.479 1.00 78.00 595 ASP A O 1
ATOM 4673 N N . GLN A 1 596 ? -4.785 13.012 35.442 1.00 75.38 596 GLN A N 1
ATOM 4674 C CA . GLN A 1 596 ? -4.744 13.987 34.344 1.00 75.38 596 GLN A CA 1
ATOM 4675 C C . GLN A 1 596 ? -6.090 14.165 33.629 1.00 75.38 596 GLN A C 1
ATOM 4677 O O . GLN A 1 596 ? -6.572 15.291 33.453 1.00 75.38 596 GLN A O 1
ATOM 4682 N N . ASP A 1 597 ? -6.707 13.054 33.243 1.00 68.12 597 ASP A N 1
ATOM 4683 C CA . ASP A 1 597 ? -7.899 13.055 32.393 1.00 68.12 597 ASP A CA 1
ATOM 4684 C C . ASP A 1 597 ? -9.206 13.012 33.192 1.00 68.12 597 ASP A C 1
ATOM 4686 O O . ASP A 1 597 ? -10.292 13.057 32.615 1.00 68.12 597 ASP A O 1
ATOM 4690 N N . ARG A 1 598 ? -9.129 12.988 34.529 1.00 70.88 598 ARG A N 1
ATOM 4691 C CA . ARG A 1 598 ? -10.313 13.035 35.392 1.00 70.88 598 ARG A CA 1
ATOM 4692 C C . ARG A 1 598 ? -10.919 14.435 35.388 1.00 70.88 598 ARG A C 1
ATOM 4694 O O . ARG A 1 598 ? -10.211 15.445 35.451 1.00 70.88 598 ARG A O 1
ATOM 4701 N N . ASP A 1 599 ? -12.246 14.523 35.362 1.00 64.88 599 ASP A N 1
ATOM 4702 C CA . ASP A 1 599 ? -12.946 15.815 35.417 1.00 64.88 599 ASP A CA 1
ATOM 4703 C C . ASP A 1 599 ? -12.692 16.571 36.732 1.00 64.88 599 ASP A C 1
ATOM 4705 O O . ASP A 1 599 ? -12.777 17.795 36.766 1.00 64.88 599 ASP A O 1
ATOM 4709 N N . THR A 1 600 ? -12.277 15.859 37.782 1.00 63.53 600 THR A N 1
ATOM 4710 C CA . THR A 1 600 ? -11.884 16.405 39.087 1.00 63.53 600 THR A CA 1
ATOM 4711 C C . THR A 1 600 ? -10.496 17.055 39.106 1.00 63.53 600 THR A C 1
ATOM 4713 O O . THR A 1 600 ? -10.103 17.599 40.136 1.00 63.53 600 THR A O 1
ATOM 4716 N N . ASN A 1 601 ? -9.727 16.998 38.011 1.00 66.12 601 ASN A N 1
ATOM 4717 C CA . ASN A 1 601 ? -8.390 17.586 37.967 1.00 66.12 601 ASN A CA 1
ATOM 4718 C C . ASN A 1 601 ? -8.463 19.129 37.980 1.00 66.12 601 ASN A C 1
ATOM 4720 O O . ASN A 1 601 ? -9.079 19.704 37.077 1.00 66.12 601 ASN A O 1
ATOM 4724 N N . PRO A 1 602 ? -7.802 19.811 38.936 1.00 63.00 602 PRO A N 1
ATOM 4725 C CA . PRO A 1 602 ? -7.852 21.269 39.068 1.00 63.00 602 PRO A CA 1
ATOM 4726 C C . PRO A 1 602 ? -7.045 22.024 37.997 1.00 63.00 602 PRO A C 1
ATOM 4728 O O . PRO A 1 602 ? -7.129 23.248 37.917 1.00 63.00 602 PRO A O 1
ATOM 4731 N N . THR A 1 603 ? -6.250 21.327 37.179 1.00 70.56 603 THR A N 1
ATOM 4732 C CA . THR A 1 603 ? -5.400 21.940 36.150 1.00 70.56 603 THR A CA 1
ATOM 4733 C C . THR A 1 603 ? -6.240 22.375 34.946 1.00 70.56 603 THR A C 1
ATOM 4735 O O . THR A 1 603 ? -7.045 21.598 34.412 1.00 70.56 603 THR A O 1
ATOM 4738 N N . SER A 1 604 ? -6.048 23.617 34.492 1.00 73.06 604 SER A N 1
ATOM 4739 C CA . SER A 1 604 ? -6.770 24.170 33.348 1.00 73.06 604 SER A CA 1
ATOM 4740 C C . SER A 1 604 ? -6.490 23.374 32.071 1.00 73.06 604 SER A C 1
ATOM 4742 O O . SER A 1 604 ? -5.370 22.944 31.795 1.00 73.06 604 SER A O 1
ATOM 4744 N N . ARG A 1 605 ? -7.545 23.164 31.279 1.00 85.19 605 ARG A N 1
ATOM 4745 C CA . ARG A 1 605 ? -7.426 22.611 29.926 1.00 85.19 605 ARG A CA 1
ATOM 4746 C C . ARG A 1 605 ? -6.749 23.653 29.036 1.00 85.19 605 ARG A C 1
ATOM 4748 O O . ARG A 1 605 ? -7.095 24.831 29.119 1.00 85.19 605 ARG A O 1
ATOM 4755 N N . ARG A 1 606 ? -5.829 23.213 28.177 1.00 91.50 606 ARG A N 1
ATOM 4756 C CA . ARG A 1 606 ? -5.269 24.061 27.122 1.00 91.50 606 ARG A CA 1
ATOM 4757 C C . ARG A 1 606 ? -6.377 24.486 26.169 1.00 91.50 606 ARG A C 1
ATOM 4759 O O . ARG A 1 606 ? -7.302 23.720 25.882 1.00 91.50 606 ARG A O 1
ATOM 4766 N N . THR A 1 607 ? -6.275 25.705 25.668 1.00 93.31 607 THR A N 1
ATOM 4767 C CA . THR A 1 607 ? -7.155 26.208 24.617 1.00 93.31 607 THR A CA 1
ATOM 4768 C C . THR A 1 607 ? -6.948 25.408 23.329 1.00 93.31 607 THR A C 1
ATOM 4770 O O . THR A 1 607 ? -5.928 24.742 23.132 1.00 93.31 607 THR A O 1
ATOM 4773 N N . LEU A 1 608 ? -7.933 25.447 22.429 1.00 92.88 608 LEU A N 1
ATOM 4774 C CA . LEU A 1 608 ? -7.770 24.844 21.105 1.00 92.88 608 LEU A CA 1
ATOM 4775 C C . LEU A 1 608 ? -6.651 25.542 20.317 1.00 92.88 608 LEU A C 1
ATOM 4777 O O . LEU A 1 608 ? -5.902 24.874 19.616 1.00 92.88 608 LEU A O 1
ATOM 4781 N N . GLN A 1 609 ? -6.508 26.860 20.473 1.00 95.44 609 GLN A N 1
ATOM 4782 C CA . GLN A 1 609 ? -5.490 27.643 19.777 1.00 95.44 609 GLN A CA 1
ATOM 4783 C C . GLN A 1 609 ? -4.070 27.184 20.141 1.00 95.44 609 GLN A C 1
ATOM 4785 O O . GLN A 1 609 ? -3.285 26.896 19.245 1.00 95.44 609 GLN A O 1
ATOM 4790 N N . GLU A 1 610 ? -3.773 27.006 21.432 1.00 94.88 610 GLU A N 1
ATOM 4791 C CA . GLU A 1 610 ? -2.467 26.499 21.891 1.00 94.88 610 GLU A CA 1
ATOM 4792 C C . GLU A 1 610 ? -2.153 25.102 21.330 1.00 94.88 610 GLU A C 1
ATOM 4794 O O . GLU A 1 610 ? -1.021 24.814 20.951 1.00 94.88 610 GLU A O 1
ATOM 4799 N N . GLN A 1 611 ? -3.162 24.229 21.255 1.00 96.44 611 GLN A N 1
ATOM 4800 C CA . GLN A 1 611 ? -3.024 22.886 20.682 1.00 96.44 611 GLN A CA 1
ATOM 4801 C C . GLN A 1 611 ? -2.739 22.930 19.175 1.00 96.44 611 GLN A C 1
ATOM 4803 O O . GLN A 1 611 ? -1.894 22.189 18.681 1.00 96.44 611 GLN A O 1
ATOM 4808 N N . VAL A 1 612 ? -3.420 23.812 18.440 1.00 96.38 612 VAL A N 1
ATOM 4809 C CA . VAL A 1 612 ? -3.213 23.989 16.995 1.00 96.38 612 VAL A CA 1
ATOM 4810 C C . VAL A 1 612 ? -1.831 24.572 16.700 1.00 96.38 612 VAL A C 1
ATOM 4812 O O . VAL A 1 612 ? -1.151 24.099 15.792 1.00 96.38 612 VAL A O 1
ATOM 4815 N N . GLU A 1 613 ? -1.384 25.558 17.477 1.00 96.44 613 GLU A N 1
ATOM 4816 C CA . GLU A 1 613 ? -0.051 26.155 17.332 1.00 96.44 613 GLU A CA 1
ATOM 4817 C C . GLU A 1 613 ? 1.061 25.139 17.613 1.00 96.44 613 GLU A C 1
ATOM 4819 O O . GLU A 1 613 ? 2.015 25.035 16.838 1.00 96.44 613 GLU A O 1
ATOM 4824 N N . GLU A 1 614 ? 0.912 24.332 18.667 1.00 96.56 614 GLU A N 1
ATOM 4825 C CA . GLU A 1 614 ? 1.841 23.241 18.972 1.00 96.56 614 GLU A CA 1
ATOM 4826 C C . GLU A 1 614 ? 1.858 22.193 17.850 1.00 96.56 614 GLU A C 1
ATOM 4828 O O . GLU A 1 614 ? 2.932 21.794 17.399 1.00 96.56 614 GLU A O 1
ATOM 4833 N N . ALA A 1 615 ? 0.693 21.786 17.336 1.00 95.56 615 ALA A N 1
ATOM 4834 C CA . ALA A 1 615 ? 0.618 20.839 16.228 1.00 95.56 615 ALA A CA 1
ATOM 4835 C C . ALA A 1 615 ? 1.284 21.390 14.955 1.00 95.56 615 ALA A C 1
ATOM 4837 O O . ALA A 1 615 ? 2.033 20.669 14.293 1.00 95.56 615 ALA A O 1
ATOM 4838 N N . ALA A 1 616 ? 1.060 22.666 14.626 1.00 94.12 616 ALA A N 1
ATOM 4839 C CA . ALA A 1 616 ? 1.682 23.333 13.485 1.00 94.12 616 ALA A CA 1
ATOM 4840 C C . ALA A 1 616 ? 3.211 23.402 13.621 1.00 94.12 616 ALA A C 1
ATOM 4842 O O . ALA A 1 616 ? 3.924 23.084 12.668 1.00 94.12 616 ALA A O 1
ATOM 4843 N N . TYR A 1 617 ? 3.715 23.738 14.811 1.00 94.81 617 TYR A N 1
ATOM 4844 C CA . TYR A 1 617 ? 5.143 23.702 15.119 1.00 94.81 617 TYR A CA 1
ATOM 4845 C C . TYR A 1 617 ? 5.720 22.290 14.954 1.00 94.81 617 TYR A C 1
ATOM 4847 O O . TYR A 1 617 ? 6.713 22.106 14.248 1.00 94.81 617 TYR A O 1
ATOM 4855 N N . LEU A 1 618 ? 5.066 21.272 15.518 1.00 94.50 618 LEU A N 1
ATOM 4856 C CA . LEU A 1 618 ? 5.520 19.882 15.434 1.00 94.50 618 LEU A CA 1
ATOM 4857 C C . LEU A 1 618 ? 5.536 19.346 13.999 1.00 94.50 618 LEU A C 1
ATOM 4859 O O . LEU A 1 618 ? 6.459 18.616 13.638 1.00 94.50 618 LEU A O 1
ATOM 4863 N N . ARG A 1 619 ? 4.579 19.742 13.149 1.00 91.62 619 ARG A N 1
ATOM 4864 C CA . ARG A 1 619 ? 4.548 19.353 11.725 1.00 91.62 619 ARG A CA 1
ATOM 4865 C C . ARG A 1 619 ? 5.828 19.743 10.978 1.00 91.62 619 ARG A C 1
ATOM 4867 O O . ARG A 1 619 ? 6.211 19.026 10.055 1.00 91.62 619 ARG A O 1
ATOM 4874 N N . THR A 1 620 ? 6.521 20.811 11.389 1.00 90.06 620 THR A N 1
ATOM 4875 C CA . THR A 1 620 ? 7.770 21.264 10.743 1.00 90.06 620 THR A CA 1
ATOM 4876 C C . THR A 1 620 ? 8.920 20.259 10.856 1.00 90.06 620 THR A C 1
ATOM 4878 O O . THR A 1 620 ? 9.800 20.244 10.001 1.00 90.06 620 THR A O 1
ATOM 4881 N N . PHE A 1 621 ? 8.883 19.358 11.842 1.00 86.19 621 PHE A N 1
ATOM 4882 C CA . PHE A 1 621 ? 9.888 18.304 12.032 1.00 86.19 621 PHE A CA 1
ATOM 4883 C C . PHE A 1 621 ? 9.681 17.087 11.112 1.00 86.19 621 PHE A C 1
ATOM 4885 O O . PHE A 1 621 ? 10.510 16.177 11.097 1.00 86.19 621 PHE A O 1
ATOM 4892 N N . PHE A 1 622 ? 8.577 17.050 10.356 1.00 78.75 622 PHE A N 1
ATOM 4893 C CA . PHE A 1 622 ? 8.232 15.983 9.406 1.00 78.75 622 PHE A CA 1
ATOM 4894 C C . PHE A 1 622 ? 8.227 16.462 7.942 1.00 78.75 622 PHE A C 1
ATOM 4896 O O . PHE A 1 622 ? 7.708 15.758 7.060 1.00 78.75 622 PHE A O 1
ATOM 4903 N N . LEU A 1 623 ? 8.714 17.681 7.690 1.00 57.19 623 LEU A N 1
ATOM 4904 C CA . LEU A 1 623 ? 8.822 18.264 6.353 1.00 57.19 623 LEU A CA 1
ATOM 4905 C C . LEU A 1 623 ? 10.059 17.766 5.610 1.00 57.19 623 LEU A C 1
ATOM 4907 O O . LEU A 1 623 ? 11.141 17.681 6.231 1.00 57.19 623 LEU A O 1
#

Organism: Dendroctonus ponderosae (NCBI:txid77166)

InterPro domains:
  IPR003010 Carbon-nitrogen hydrolase [PF00795] (196-449)
  IPR003010 Carbon-nitrogen hydrolase [PS50263] (194-441)
  IPR007235 Glycosyl transferase, family 28, C-terminal [PF04101] (4-154)
  IPR011146 HIT-like domain [PF01230] (489-580)
  IPR011146 HIT-like domain [PS51084] (477-585)
  IPR019808 Histidine triad, conserved site [PS00892] (559-577)
  IPR036265 HIT-like superfamily [G3DSA:3.30.428.10] (477-623)
  IPR036265 HIT-like superfamily [SSF54197] (478-594)
  IPR036526 Carbon-nitrogen hydrolase superfamily [G3DSA:3.60.110.10] (183-467)
  IPR036526 Carbon-nitrogen hydrolase superfamily [SSF56317] (195-464)
  IPR039383 FHIT family [cd01275] (489-597)
  IPR045254 Nit1/2, carbon-nitrogen hydrolase domain [cd07572] (196-458)

Radius of gyration: 36.71 Å; chains: 1; bounding box: 103×60×85 Å

Secondary structure (DSSP, 8-state):
--EEEEE-TTS--HHHHHHHHSHHHHHHHHHTT--EEEEE--SS-------TT--EEEEEETTEEEEEETTSS-EEEEES--TTHHHHHHH-SEEEEES-HHHHHHHHHTT--EEEE--TTS--THHHHHHHHHHHTTS-EEE-TTTHHHHTTS-GGGPPPPPPP-HHHHHHHHHHHHHHHHHTT-------EEEEEEEEE---S-HHHHHHHHHHHHHHTTTSBEEE-----SSHHHHHHH-B-TTSHHHHHHHHHHHHHT--EEEEEEEEE-STT-EEEEEEEE-TTS-EEEEEEP-S--EEEEGGGTEEEEGGGTBPPP--PPPPEEETTEEEEE---TT-HHHHHHHHHTT-SEEE--B--BHHHHHHHHHHHHHHHHHHHT-EEEE-EEEEEEETTEEEEB--EEE-TTS-EEEEPPBPBTTBSS--EEEEEEEEHHHHHHHHHHS-GGGG--TTT----------PPPTTPEEEETTEEEEGGGEEEE-SSEEEEE-SS-SSTT-EEEEESS--SSGGGS-HHHHHHHHHHHHHHHHHHHHHHT-SEEEEEE--SGGGT--SSS-EEEEEEE-TTSSSSTTHHHHHHHHHTSTT--SPPPPHHHHHHHHHHHHGGG-

Sequence (623 aa):
MKRVFVTVGTTKFPKLIDAITRSTTLKTLQDRGYNFVQVQTGRDFQGVNLEAEIKATVEQQGTSWTVQLADCSLTLKYHEYFEHFEEEIRAADLVISHAGAGSCLDALRLNKPLIVVINEDLMDNHQTELAKQLEKNGHVYFCVPSTLAATLRFDLTKLVPYPKIDEKLFANYLDKTVKPLVLHRSTRMQCGQTIVSVAQFTATNDKNANLQTVSRLVQNASSQGAKACDYISRNKDELIALSEPLDGPLMTAYKTLARSFNVWLSIGGFHQKLEGNRVCNSHVLINHEGTILGQYRKIHLFDVSIPDKNIHLKESDAITAGSSILPPCSTPAGNNAQCYDLRFPEQSTILRSEGADILTFPSAFTRETGQVHWEPLLKARAIENQCYVVAAAQYGEHNESRISFGQSMIIDPMGKVIAECPKYSAECPTNESIAVATIDLELVANARKNMPVFSHRRNDIYSLNTIRTKEDIKDDRMYSFADKSIPGSTVFYKSAYCFAFTNIRCVVPGHVLVSTIRRVQRLHDMTQEEIADLFQTAVKISKIMEAAYQAASSTVCVQDGEYAGQTVPQVHVHILPRKKGDFANNDDIYSRLADQDRDTNPTSRRTLQEQVEEAAYLRTFFL

Foldseek 3Di:
DAEEEEDADQDADVLLLVLCQDPLNVVLCVVVPAQEYEYAHAPPDPDHDHDPPWDWDWDDDPQKIWIGTPVDSHIYIYHNDDPCVLVSLLVHQEYEYELDPVVVVSNLQSQHAYEYEYDPPDPDCVSVVSQVVQVVVQAHHYDYSVCNSVVSPDDSVSRDRDDDDDPVVVVVVCCVVVVVVCVVPDPPQPQDKAKAKEKEWAFALPQVVQLVLQLVLLVVCQAHEYEEEGHDDPDQVSLLVSAEACPDPSVVSVLVSLQVRLHKYWHQFHFHDDPDSATFGWTWIAGSNSDTQDIDTAADFDADDDPVVRDGDGRVVRHDHDDFFDAFDQDSLGREGNDACLVDLLSLQVNLVSPAQEYEHEEFAAQVCCVPDVLVSQLCSLALSLHKYFYHYYAADRDPPGGGFAWGFIAGSNSDTFWTDDTYDPVPRIDIDMIMDIRRVVSSVCSCVVCVVVVVDPVVVDDRATWDLDDDQDQCDWADQAPDTDGSLQWQGDTPFKTKGADQFALAPLWIKIFTSDFAQFPVSDDPRNNVNRVVVLVVSLVLSCVLVVAPGWDKDWQGDVVSLDPTRGTMIIIGRDDPPSDPDPCVSSVCSNCGPDPPDPDDTDDPVVSSVVSVSSNVVSD

pLDDT: mean 86.44, std 11.49, range [35.59, 98.69]